Protein AF-E3KNT1-F1 (afdb_monomer)

Organism: Puccinia graminis f. sp. tritici (strain CRL 75-36-700-3 / race SCCL) (NCBI:txid418459)

Sequence (502 aa):
MYIKQIKNVHAEITGSILKETHQEENFKNRINVNTSKRAEAQKESLQEDPQTTNCFKSMIKAAEKQELDMENDFKKRIQAAFKPRGESEDEVYPTVVKPKWGNAVHDGEISGLLKESIQSVKKMAEKEKLSQSEAAESWTFQKALEILEPYLQPTNPQAHHPVPRITDEAYQSLKFLWTFHPASFLRIRASLSSRLDNKWEVQRRLVTVTTQITQKTIVENWMLIRNALLDGLQNERRTSLKFYEVRLQLAREFPNIVYYSDLFLPIFSRILEDEVANTGQTLLPFLRSWMGDHESSRRLKTPISERLYQLKIELSQDLSENLRASEIARGVDVWTVHHWIKCLGLGQPKKLDDWTDDEVLFSMEKLQKLIAGMSRNEGIPWHESASRAWLIETFGQEIYTQQLDLLCNKYKQIRARLVSHEDHRWKNNGSSVIKILDGQEEDKLKFADHGLDFKLIQAIKIIRSVNQQFRADWNSLFDSCPSKLTSNQKDFIKIWFADNFI

Mean predicted aligned error: 11.33 Å

Radius of gyration: 26.82 Å; Cα contacts (8 Å, |Δi|>4): 453; chains: 1; bounding box: 83×39×84 Å

Secondary structure (DSSP, 8-state):
-HHHHHHHHHHHHHHHHHHHTT--S---SSS-SSSTTSSSSS-SS----HHHHHHHHHHHHHHHHHHHHHHHHHHHHHHHHH-TT-S-SSEEETTEEPPPTTT-TTSHHHHHHHHHHHHHHHHHHHHHT--HHHHHHHHHHHHHHHHHHHHH-TT---TT---PPPPHHHHHHHHHHHHH-GGGGGGHHHHHHTT-S-HHHHHHHHHHHHHHHHHHHHHHHHHHHHHHHHTT--HHHHHHHHHHHHHTTTTSSSPPP--TTTT-SHHHHHHHHSB-TTSS-BHHHHHHHHHHHHHHHHHH---S-GGGTT------HHHHHHHHHHHHHH---HHHHHHHHHHHTTT-SS-GGG--HHHHHHHHHHHHHHHHHHHHHTS--GGG-HHHHHHHHHH-HHHHHHHHHHHHHHHHHHHHHH-S---GGGGSTTS-HHHHSTT-HHHHHHHHHHT--HHHHHHHHHHHHH-HHHHH-HHHHHHH-SS---HHHHHHHHHHHHHH--

Foldseek 3Di:
DVVVVLVVVLCVLVVVVVVVVVVPPDPPDDPPDPVPPVPPPPPDDDPADPLLVVLQVVVVVVVVVLLVVLLVLLVVLLCCLLVVQPDDPAALDVVQGHQDLVNVCVDPVSVVVSVVLQVQLVVQCVVVVHDSNVSLLVSLLVQLCVLCCQQLVLQDQDALFWRDQRDPVSLVSNSSSCSSPVVSSSCVLVVSVVSYVDNLSSLQSSNLVSLSSLLVSQLVSCVRVLVVLVPPDDPVLNVLVVVCCVVLVSNDRLDDADQVLVCPDVVNVVQQVDDNRPPPHGPLVVCCNNSPDLVSCLRNVDDPDPVLRPQDDDDPPVLVVVQSSSCNTRVARSSLLSLLCQLLVQVHPDHPVNDDLVSLVVSLVVLLVSQVVVCVRRVRFPLSGSSNVSSCVPRNPVSSVVSLVSSLVSNVVSVCVVPVDDPLPCLPLPHQLCVLCVVSSSVVSVCSNQVHDSSSLRSLSVSLVPDVVCVVDVVVVQVPRPDVHDPVRSVVSVVVCVVRHD

pLDDT: mean 77.12, std 18.88, range [27.48, 96.62]

Structure (mmCIF, N/CA/C/O backbone):
data_AF-E3KNT1-F1
#
_entry.id   AF-E3KNT1-F1
#
loop_
_atom_site.group_PDB
_atom_site.id
_atom_site.type_symbol
_atom_site.label_atom_id
_atom_site.label_alt_id
_atom_site.label_comp_id
_atom_site.label_asym_id
_atom_site.label_entity_id
_atom_site.label_seq_id
_atom_site.pdbx_PDB_ins_code
_atom_site.Cartn_x
_atom_site.Cartn_y
_atom_site.Cartn_z
_atom_site.occupancy
_atom_site.B_iso_or_equiv
_atom_site.auth_seq_id
_atom_site.auth_comp_id
_atom_site.auth_asym_id
_atom_site.auth_atom_id
_atom_site.pdbx_PDB_model_num
ATOM 1 N N . MET A 1 1 ? -18.968 3.143 47.357 1.00 33.78 1 MET A N 1
ATOM 2 C CA . MET A 1 1 ? -17.567 3.557 47.614 1.00 33.78 1 MET A CA 1
ATOM 3 C C . MET A 1 1 ? -16.622 3.150 46.468 1.00 33.78 1 MET A C 1
ATOM 5 O O . MET A 1 1 ? -15.992 4.034 45.905 1.00 33.78 1 MET A O 1
ATOM 9 N N . TYR A 1 2 ? -16.623 1.886 46.017 1.00 28.92 2 TYR A N 1
ATOM 10 C CA . TYR A 1 2 ? -15.800 1.379 44.892 1.00 28.92 2 TYR A CA 1
ATOM 11 C C . TYR A 1 2 ? -16.009 2.067 43.521 1.00 28.92 2 TYR A C 1
ATOM 13 O O . TYR A 1 2 ? -15.048 2.322 42.804 1.00 28.92 2 TYR A O 1
ATOM 21 N N . ILE A 1 3 ? -17.244 2.438 43.163 1.00 29.72 3 ILE A N 1
ATOM 22 C CA . ILE A 1 3 ? -17.560 3.104 41.877 1.00 29.72 3 ILE A CA 1
ATOM 23 C C . ILE A 1 3 ? -16.910 4.497 41.770 1.00 29.72 3 ILE A C 1
ATOM 25 O O . ILE A 1 3 ? -16.527 4.932 40.687 1.00 29.72 3 ILE A O 1
ATOM 29 N N . LYS A 1 4 ? -16.736 5.188 42.905 1.00 31.17 4 LYS A N 1
ATOM 30 C CA . LYS A 1 4 ? -16.143 6.532 42.961 1.00 31.17 4 LYS A CA 1
ATOM 31 C C . LYS A 1 4 ? -14.618 6.484 42.778 1.00 31.17 4 LYS A C 1
ATOM 33 O O . LYS A 1 4 ? -14.061 7.347 42.116 1.00 31.17 4 LYS A O 1
ATOM 38 N N . GLN A 1 5 ? -13.960 5.438 43.289 1.00 33.78 5 GLN A N 1
ATOM 39 C CA . GLN A 1 5 ? -12.523 5.205 43.087 1.00 33.78 5 GLN A CA 1
ATOM 40 C C . GLN A 1 5 ? -12.186 4.808 41.642 1.00 33.78 5 GLN A C 1
ATOM 42 O O . GLN A 1 5 ? -11.182 5.268 41.113 1.00 33.78 5 GLN A O 1
ATOM 47 N N . ILE A 1 6 ? -13.035 4.018 40.975 1.00 35.78 6 ILE A N 1
ATOM 48 C CA . ILE A 1 6 ? -12.819 3.608 39.574 1.00 35.78 6 ILE A CA 1
ATOM 49 C C . ILE A 1 6 ? -12.987 4.792 38.614 1.00 35.78 6 ILE A C 1
ATOM 51 O O . ILE A 1 6 ? -12.152 4.986 37.734 1.00 35.78 6 ILE A O 1
ATOM 55 N N . LYS A 1 7 ? -14.019 5.626 38.814 1.00 37.19 7 LYS A N 1
ATOM 56 C CA . LYS A 1 7 ? -14.198 6.858 38.027 1.00 37.19 7 LYS A CA 1
ATOM 57 C C . LYS A 1 7 ? -13.049 7.844 38.229 1.00 37.19 7 LYS A C 1
ATOM 59 O O . LYS A 1 7 ? -12.627 8.454 37.257 1.00 37.19 7 LYS A O 1
ATOM 64 N N . ASN A 1 8 ? -12.522 7.956 39.450 1.00 40.84 8 ASN A N 1
ATOM 65 C CA . ASN A 1 8 ? -11.387 8.832 39.729 1.00 40.84 8 ASN A CA 1
ATOM 66 C C . ASN A 1 8 ? -10.098 8.340 39.065 1.00 40.84 8 ASN A C 1
ATOM 68 O O . ASN A 1 8 ? -9.448 9.155 38.439 1.00 40.84 8 ASN A O 1
ATOM 72 N N . VAL A 1 9 ? -9.772 7.041 39.110 1.00 42.69 9 VAL A N 1
ATOM 73 C CA . VAL A 1 9 ? -8.562 6.496 38.456 1.00 42.69 9 VAL A CA 1
ATOM 74 C C . VAL A 1 9 ? -8.665 6.558 36.931 1.00 42.69 9 VAL A C 1
ATOM 76 O O . VAL A 1 9 ? -7.695 6.911 36.270 1.00 42.69 9 VAL A O 1
ATOM 79 N N . HIS A 1 10 ? -9.840 6.273 36.358 1.00 43.25 10 HIS A N 1
ATOM 80 C CA . HIS A 1 10 ? -10.060 6.459 34.922 1.00 43.25 10 HIS A CA 1
ATOM 81 C C . HIS A 1 10 ? -9.919 7.939 34.543 1.00 43.25 10 HIS A C 1
ATOM 83 O O . HIS A 1 10 ? -9.176 8.253 33.629 1.00 43.25 10 HIS A O 1
ATOM 89 N N . ALA A 1 11 ? -10.522 8.861 35.299 1.00 48.62 11 ALA A N 1
ATOM 90 C CA . ALA A 1 11 ? -10.375 10.297 35.062 1.00 48.62 11 ALA A CA 1
ATOM 91 C C . ALA A 1 11 ? -8.946 10.824 35.309 1.00 48.62 11 ALA A C 1
ATOM 93 O O . ALA A 1 11 ? -8.542 11.772 34.646 1.00 48.62 11 ALA A O 1
ATOM 94 N N . GLU A 1 12 ? -8.168 10.223 36.212 1.00 44.91 12 GLU A N 1
ATOM 95 C CA . GLU A 1 12 ? -6.759 10.566 36.460 1.00 44.91 12 GLU A CA 1
ATOM 96 C C . GLU A 1 12 ? -5.862 10.116 35.306 1.00 44.91 12 GLU A C 1
ATOM 98 O O . GLU A 1 12 ? -5.021 10.886 34.848 1.00 44.91 12 GLU A O 1
ATOM 103 N N . ILE A 1 13 ? -6.076 8.897 34.799 1.00 44.72 13 ILE A N 1
ATOM 104 C CA . ILE A 1 13 ? -5.330 8.338 33.666 1.00 44.72 13 ILE A CA 1
ATOM 105 C C . ILE A 1 13 ? -5.719 9.091 32.389 1.00 44.72 13 ILE A C 1
ATOM 107 O O . ILE A 1 13 ? -4.862 9.663 31.725 1.00 44.72 13 ILE A O 1
ATOM 111 N N . THR A 1 14 ? -7.015 9.206 32.086 1.00 42.97 14 THR A N 1
ATOM 112 C CA . THR A 1 14 ? -7.511 9.907 30.891 1.00 42.97 14 THR A CA 1
ATOM 113 C C . THR A 1 14 ? -7.256 11.420 30.957 1.00 42.97 14 THR A C 1
ATOM 115 O O . THR A 1 14 ? -6.956 12.039 29.941 1.00 42.97 14 THR A O 1
ATOM 118 N N . GLY A 1 15 ? -7.307 12.029 32.146 1.00 39.19 15 GLY A N 1
ATOM 119 C CA . GLY A 1 15 ? -7.024 13.453 32.360 1.00 39.19 15 GLY A CA 1
ATOM 120 C C . GLY A 1 15 ? -5.536 13.817 32.367 1.00 39.19 15 GLY A C 1
ATOM 121 O O . GLY A 1 15 ? -5.203 14.958 32.053 1.00 39.19 15 GLY A O 1
ATOM 122 N N . SER A 1 16 ? -4.642 12.873 32.678 1.00 38.75 16 SER A N 1
ATOM 123 C CA . SER A 1 16 ? -3.190 13.059 32.513 1.00 38.75 16 SER A CA 1
ATOM 124 C C . SER A 1 16 ? -2.773 12.875 31.049 1.00 38.75 16 SER A C 1
ATOM 126 O O . SER A 1 16 ? -2.037 13.705 30.523 1.00 38.75 16 SER A O 1
ATOM 128 N N . ILE A 1 17 ? -3.361 11.895 30.349 1.00 39.62 17 ILE A N 1
ATOM 129 C CA . ILE A 1 17 ? -3.151 11.651 28.908 1.00 39.62 17 ILE A CA 1
ATOM 130 C C . ILE A 1 17 ? -3.603 12.853 28.049 1.00 39.62 17 ILE A C 1
ATOM 132 O O . ILE A 1 17 ? -2.930 13.211 27.081 1.00 39.62 17 ILE A O 1
ATOM 136 N N . LEU A 1 18 ? -4.697 13.532 28.425 1.00 34.12 18 LEU A N 1
ATOM 137 C CA . LEU A 1 18 ? -5.178 14.759 27.762 1.00 34.12 18 LEU A CA 1
ATOM 138 C C . LEU A 1 18 ? -4.320 16.007 28.051 1.00 34.12 18 LEU A C 1
ATOM 140 O O . LEU A 1 18 ? -4.373 16.979 27.301 1.00 34.12 18 LEU A O 1
ATOM 144 N N . LYS A 1 19 ? -3.533 16.010 29.135 1.00 34.59 19 LYS A N 1
ATOM 145 C CA . LYS A 1 19 ? -2.616 17.118 29.456 1.00 34.59 19 LYS A CA 1
ATOM 146 C C . LYS A 1 19 ? -1.266 16.979 28.753 1.00 34.59 19 LYS A C 1
ATOM 148 O O . LYS A 1 19 ? -0.689 17.995 28.376 1.00 3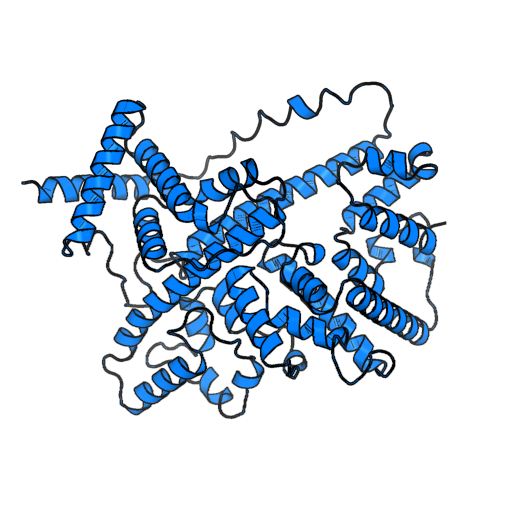4.59 19 LYS A O 1
ATOM 153 N N . GLU A 1 20 ? -0.799 15.757 28.513 1.00 39.34 20 GLU A N 1
ATOM 154 C CA . GLU A 1 20 ? 0.456 15.499 27.789 1.00 39.34 20 GLU A CA 1
ATOM 155 C C . GLU A 1 20 ? 0.301 15.602 26.261 1.00 39.34 20 GLU A C 1
ATOM 157 O O . GLU A 1 20 ? 1.247 15.989 25.577 1.00 39.34 20 GLU A O 1
ATOM 162 N N . THR A 1 21 ? -0.912 15.432 25.716 1.00 35.50 21 THR A N 1
ATOM 163 C CA . THR A 1 21 ? -1.208 15.702 24.289 1.00 35.50 21 THR A CA 1
ATOM 164 C C . THR A 1 21 ? -1.126 17.187 23.904 1.00 35.50 21 THR A C 1
ATOM 166 O O . THR A 1 21 ? -1.099 17.511 22.718 1.00 35.50 21 THR A O 1
ATOM 169 N N . HIS A 1 22 ? -1.003 18.093 24.880 1.00 30.27 22 HIS A N 1
ATOM 170 C CA . HIS A 1 22 ? -0.697 19.511 24.661 1.00 30.27 22 HIS A CA 1
ATOM 171 C C . HIS A 1 22 ? 0.771 19.885 24.946 1.00 30.27 22 HIS A C 1
ATOM 173 O O . HIS A 1 22 ? 1.110 21.067 24.900 1.00 30.27 22 HIS A O 1
ATOM 179 N N . GLN A 1 23 ? 1.656 18.912 25.205 1.00 30.41 23 GLN A N 1
ATOM 180 C CA . GLN A 1 23 ? 3.076 19.158 25.499 1.00 30.41 23 GLN A CA 1
ATOM 181 C C . GLN A 1 23 ? 4.076 18.310 24.688 1.00 30.41 23 GLN A C 1
ATOM 183 O O . GLN A 1 23 ? 5.256 18.272 25.029 1.00 30.41 23 GLN A O 1
ATOM 188 N N . GLU A 1 24 ? 3.681 17.716 23.558 1.00 34.88 24 GLU A N 1
ATOM 189 C CA . GLU A 1 24 ? 4.625 17.073 22.624 1.00 34.88 24 GLU A CA 1
ATOM 190 C C . GLU A 1 24 ? 5.086 18.006 21.485 1.00 34.88 24 GLU A C 1
ATOM 192 O O . GLU A 1 24 ? 4.974 17.710 20.300 1.00 34.88 24 GLU A O 1
ATOM 197 N N . GLU A 1 25 ? 5.712 19.123 21.854 1.00 32.66 25 GLU A N 1
ATOM 198 C CA . GLU A 1 25 ? 6.772 19.744 21.052 1.00 32.66 25 GLU A CA 1
ATOM 199 C C . GLU A 1 25 ? 8.058 19.678 21.875 1.00 32.66 25 GLU A C 1
ATOM 201 O O . GLU A 1 25 ? 8.405 20.649 22.531 1.00 32.66 25 GLU A O 1
ATOM 206 N N . ASN A 1 26 ? 8.716 18.511 21.928 1.00 30.22 26 ASN A N 1
ATOM 207 C CA . ASN A 1 26 ? 10.165 18.353 22.168 1.00 30.22 26 ASN A CA 1
ATOM 208 C C . ASN A 1 26 ? 10.546 16.873 22.374 1.00 30.22 26 ASN A C 1
ATOM 210 O O . ASN A 1 26 ? 10.997 16.466 23.438 1.00 30.22 26 ASN A O 1
ATOM 214 N N . PHE A 1 27 ? 10.444 16.058 21.322 1.00 27.48 27 PHE A N 1
ATOM 215 C CA . PHE A 1 27 ? 11.122 14.752 21.262 1.00 27.48 27 PHE A CA 1
ATOM 216 C C . PHE A 1 27 ? 11.993 14.636 20.003 1.00 27.48 27 PHE A C 1
ATOM 218 O O . PHE A 1 27 ? 11.975 13.665 19.254 1.00 27.48 27 PHE A O 1
ATOM 225 N N . LYS A 1 28 ? 12.820 15.659 19.770 1.00 30.83 28 LYS A N 1
ATOM 226 C CA . LYS A 1 28 ? 14.039 15.548 18.960 1.00 30.83 28 LYS A CA 1
ATOM 227 C C . LYS A 1 28 ? 15.206 15.526 19.928 1.00 30.83 28 LYS A C 1
ATOM 229 O O . LYS A 1 28 ? 15.642 16.594 20.322 1.00 30.83 28 LYS A O 1
ATOM 234 N N . ASN A 1 29 ? 15.631 14.341 20.367 1.00 31.02 29 ASN A N 1
ATOM 235 C CA . ASN A 1 29 ? 16.990 14.032 20.847 1.00 31.02 29 ASN A CA 1
ATOM 236 C C . ASN A 1 29 ? 16.979 12.698 21.599 1.00 31.02 29 ASN A C 1
ATOM 238 O O . ASN A 1 29 ? 17.057 12.684 22.822 1.00 31.02 29 ASN A O 1
ATOM 242 N N . ARG A 1 30 ? 16.869 11.566 20.888 1.00 29.12 30 ARG A N 1
ATOM 243 C CA . ARG A 1 30 ? 17.290 10.251 21.429 1.00 29.12 30 ARG A CA 1
ATOM 244 C C . ARG A 1 30 ? 17.455 9.121 20.404 1.00 29.12 30 ARG A C 1
ATOM 246 O O . ARG A 1 30 ? 17.562 7.965 20.789 1.00 29.12 30 ARG A O 1
ATOM 253 N N . ILE A 1 31 ? 17.585 9.443 19.115 1.00 29.19 31 ILE A N 1
ATOM 254 C CA . ILE A 1 31 ? 18.028 8.496 18.077 1.00 29.19 31 ILE A CA 1
ATOM 255 C C . ILE A 1 31 ? 19.408 8.950 17.606 1.00 29.19 31 ILE A C 1
ATOM 257 O O . ILE A 1 31 ? 19.557 9.504 16.525 1.00 29.19 31 ILE A O 1
ATOM 261 N N . ASN A 1 32 ? 20.419 8.844 18.469 1.00 32.66 32 ASN A N 1
ATOM 262 C CA . ASN A 1 32 ? 21.788 9.147 18.052 1.00 32.66 32 ASN A CA 1
ATOM 263 C C . ASN A 1 32 ? 22.825 8.463 18.947 1.00 32.66 32 ASN A C 1
ATOM 265 O O . ASN A 1 32 ? 23.619 9.131 19.595 1.00 32.66 32 ASN A O 1
ATOM 269 N N . VAL A 1 33 ? 22.786 7.128 19.046 1.00 28.75 33 VAL A N 1
ATOM 270 C CA . VAL A 1 33 ? 23.878 6.377 19.708 1.00 28.75 33 VAL A CA 1
ATOM 271 C C . VAL A 1 33 ? 24.260 5.069 18.993 1.00 28.75 33 VAL A C 1
ATOM 273 O O . VAL A 1 33 ? 25.387 4.615 19.146 1.00 28.75 33 VAL A O 1
ATOM 276 N N . ASN A 1 34 ? 23.428 4.490 18.116 1.00 28.94 34 ASN A N 1
ATOM 277 C CA . ASN A 1 34 ? 23.761 3.197 17.485 1.00 28.94 34 ASN A CA 1
ATOM 278 C C . ASN A 1 34 ? 24.313 3.261 16.051 1.00 28.94 34 ASN A C 1
ATOM 280 O O . ASN A 1 34 ? 24.719 2.235 15.511 1.00 28.94 34 ASN A O 1
ATOM 284 N N . THR A 1 35 ? 24.433 4.445 15.452 1.00 32.88 35 THR A N 1
ATOM 285 C CA . THR A 1 35 ? 25.059 4.630 14.128 1.00 32.88 35 THR A CA 1
ATOM 286 C C . THR A 1 35 ? 26.589 4.664 14.182 1.00 32.88 35 THR A C 1
ATOM 288 O O . THR A 1 35 ? 27.239 4.487 13.155 1.00 32.88 35 THR A O 1
ATOM 291 N N . SER A 1 36 ? 27.190 4.828 15.367 1.00 33.38 36 SER A N 1
ATOM 292 C CA . SER A 1 36 ? 28.645 4.997 15.484 1.00 33.38 36 SER A CA 1
ATOM 293 C C . SER A 1 36 ? 29.441 3.698 15.329 1.00 33.38 36 SER A C 1
ATOM 295 O O . SER A 1 36 ? 30.586 3.746 14.900 1.00 33.38 36 SER A O 1
ATOM 297 N N . LYS A 1 37 ? 28.862 2.528 15.636 1.00 28.98 37 LYS A N 1
ATOM 298 C CA . LYS A 1 37 ? 29.623 1.260 15.659 1.00 28.98 37 LYS A CA 1
ATOM 299 C C . LYS A 1 37 ? 29.685 0.521 14.322 1.00 28.98 37 LYS A C 1
ATOM 301 O O . LYS A 1 37 ? 30.430 -0.443 14.201 1.00 28.98 37 LYS A O 1
ATOM 306 N N . ARG A 1 38 ? 28.942 0.970 13.305 1.00 34.06 38 ARG A N 1
ATOM 307 C CA . ARG A 1 38 ? 28.990 0.384 11.951 1.00 34.06 38 ARG A CA 1
ATOM 308 C C . ARG A 1 38 ? 29.937 1.129 11.003 1.00 34.06 38 ARG A C 1
ATOM 310 O O . ARG A 1 38 ? 30.241 0.613 9.937 1.00 34.06 38 ARG A O 1
ATOM 317 N N . ALA A 1 39 ? 30.415 2.310 11.401 1.00 36.81 39 ALA A N 1
ATOM 318 C CA . ALA A 1 39 ? 31.278 3.170 10.591 1.00 36.81 39 ALA A CA 1
ATOM 319 C C . ALA A 1 39 ? 32.788 2.940 10.812 1.00 36.81 39 ALA A C 1
ATOM 321 O O . ALA A 1 39 ? 33.598 3.449 10.043 1.00 36.81 39 ALA A O 1
ATOM 322 N N . GLU A 1 40 ? 33.186 2.182 11.838 1.00 32.34 40 GLU A N 1
ATOM 323 C CA . GLU A 1 40 ? 34.602 2.054 12.227 1.00 32.34 40 GLU A CA 1
ATOM 324 C C . GLU A 1 40 ? 35.292 0.775 11.731 1.00 32.34 40 GLU A C 1
ATOM 326 O O . GLU A 1 40 ? 36.494 0.634 11.908 1.00 32.34 40 GLU A O 1
ATOM 331 N N . ALA A 1 41 ? 34.586 -0.110 11.018 1.00 35.47 41 ALA A N 1
ATOM 332 C CA . ALA A 1 41 ? 35.175 -1.320 10.427 1.00 35.47 41 ALA A CA 1
ATOM 333 C C . ALA A 1 41 ? 35.563 -1.182 8.935 1.00 35.47 41 ALA A C 1
ATOM 335 O O . ALA A 1 41 ? 35.949 -2.164 8.314 1.00 35.47 41 ALA A O 1
ATOM 336 N N . GLN A 1 42 ? 35.460 0.016 8.344 1.00 41.12 42 GLN A N 1
ATOM 337 C CA . GLN A 1 42 ? 35.805 0.279 6.931 1.00 41.12 42 GLN A CA 1
ATOM 338 C C . GLN A 1 42 ? 36.897 1.345 6.745 1.00 41.12 42 GLN A C 1
ATOM 340 O O . GLN A 1 42 ? 37.101 1.855 5.647 1.00 41.12 42 GLN A O 1
ATOM 345 N N . LYS A 1 43 ? 37.630 1.693 7.806 1.00 38.28 43 LYS A N 1
ATOM 346 C CA . LYS A 1 43 ? 38.811 2.557 7.700 1.00 38.28 43 LYS A CA 1
ATOM 347 C C . LYS A 1 43 ? 40.074 1.714 7.606 1.00 38.28 43 LYS A C 1
ATOM 349 O O . LYS A 1 43 ? 40.858 1.700 8.541 1.00 38.28 43 LYS A O 1
ATOM 354 N N . GLU A 1 44 ? 40.294 1.068 6.469 1.00 33.91 44 GLU A N 1
ATOM 355 C CA . GLU A 1 44 ? 41.650 0.690 6.071 1.00 33.91 44 GLU A CA 1
ATOM 356 C C . GLU A 1 44 ? 41.787 0.729 4.538 1.00 33.91 44 GLU A C 1
ATOM 358 O O . GLU A 1 44 ? 41.164 -0.027 3.803 1.00 33.91 44 GLU A O 1
ATOM 363 N N . SER A 1 45 ? 42.565 1.728 4.102 1.00 40.91 45 SER A N 1
ATOM 364 C CA . SER A 1 45 ? 43.090 2.033 2.763 1.00 40.91 45 SER A CA 1
ATOM 365 C C . SER A 1 45 ? 42.133 2.040 1.560 1.00 40.91 45 SER A C 1
ATOM 367 O O . SER A 1 45 ? 41.980 1.040 0.873 1.00 40.91 45 SER A O 1
ATOM 369 N N . LEU A 1 46 ? 41.638 3.232 1.218 1.00 42.81 46 LEU A N 1
ATOM 370 C CA . LEU A 1 46 ? 41.547 3.786 -0.143 1.00 42.81 46 LEU A CA 1
ATOM 371 C C . LEU A 1 46 ? 41.245 5.283 0.031 1.00 42.81 46 LEU A C 1
ATOM 373 O O . LEU A 1 46 ? 40.325 5.645 0.762 1.00 42.81 46 LEU A O 1
ATOM 377 N N . GLN A 1 47 ? 42.035 6.176 -0.573 1.00 46.38 47 GLN A N 1
ATOM 378 C CA . GLN A 1 47 ? 41.629 7.580 -0.704 1.00 46.38 47 GLN A CA 1
ATOM 379 C C . GLN A 1 47 ? 40.437 7.610 -1.667 1.00 46.38 47 GLN A C 1
ATOM 381 O O . GLN A 1 47 ? 40.608 7.744 -2.875 1.00 46.38 47 GLN A O 1
ATOM 386 N N . GLU A 1 48 ? 39.232 7.388 -1.146 1.00 59.84 48 GLU A N 1
ATOM 387 C CA . GLU A 1 48 ? 38.016 7.502 -1.939 1.00 59.84 48 GLU A CA 1
ATOM 388 C C . GLU A 1 48 ? 37.840 8.951 -2.390 1.00 59.84 48 GLU A C 1
ATOM 390 O O . GLU A 1 48 ? 37.932 9.892 -1.597 1.00 59.84 48 GLU A O 1
ATOM 395 N N . ASP A 1 49 ? 37.582 9.125 -3.685 1.00 77.50 49 ASP A N 1
ATOM 396 C CA . ASP A 1 49 ? 37.270 10.424 -4.264 1.00 77.50 49 ASP A CA 1
ATOM 397 C C . ASP A 1 49 ? 36.113 11.102 -3.484 1.00 77.50 49 ASP A C 1
ATOM 399 O O . ASP A 1 49 ? 35.084 10.460 -3.229 1.00 77.50 49 ASP A O 1
ATOM 403 N N . PRO A 1 50 ? 36.222 12.397 -3.118 1.00 84.69 50 PRO A N 1
ATOM 404 C CA . PRO A 1 50 ? 35.200 13.091 -2.336 1.00 84.69 50 PRO A CA 1
ATOM 405 C C . PRO A 1 50 ? 33.794 13.037 -2.949 1.00 84.69 50 PRO A C 1
ATOM 407 O O . PRO A 1 50 ? 32.802 13.030 -2.213 1.00 84.69 50 PRO A O 1
ATOM 410 N N . GLN A 1 51 ? 33.671 12.982 -4.282 1.00 84.81 51 GLN A N 1
ATOM 411 C CA . GLN A 1 51 ? 32.376 12.841 -4.950 1.00 84.81 51 GLN A CA 1
ATOM 412 C C . GLN A 1 51 ? 31.795 11.437 -4.771 1.00 84.81 51 GLN A C 1
ATOM 414 O O . GLN A 1 51 ? 30.583 11.313 -4.584 1.00 84.81 51 GLN A O 1
ATOM 419 N N . THR A 1 52 ? 32.634 10.399 -4.750 1.00 85.12 52 THR A N 1
ATOM 420 C CA . THR A 1 52 ? 32.213 9.021 -4.437 1.00 85.12 52 THR A CA 1
ATOM 421 C C . THR A 1 52 ? 31.652 8.939 -3.022 1.00 85.12 52 THR A C 1
ATOM 423 O O . THR A 1 52 ? 30.505 8.523 -2.829 1.00 85.12 52 THR A O 1
ATOM 426 N N . THR A 1 53 ? 32.393 9.458 -2.039 1.00 86.19 53 THR A N 1
ATOM 427 C CA . THR A 1 53 ? 31.927 9.530 -0.647 1.00 86.19 53 THR A CA 1
ATOM 428 C C . THR A 1 53 ? 30.612 10.308 -0.526 1.00 86.19 53 THR A C 1
ATOM 430 O O . THR A 1 53 ? 29.699 9.897 0.196 1.00 86.19 53 THR A O 1
ATOM 433 N N . ASN A 1 54 ? 30.477 11.433 -1.234 1.00 89.19 54 ASN A N 1
ATOM 434 C CA . ASN A 1 54 ? 29.254 12.238 -1.218 1.00 89.19 54 ASN A CA 1
ATOM 435 C C . ASN A 1 54 ? 28.057 11.501 -1.832 1.00 89.19 54 ASN A C 1
ATOM 437 O O . ASN A 1 54 ? 26.952 11.579 -1.288 1.00 89.19 54 ASN A O 1
ATOM 441 N N . CYS A 1 55 ? 28.267 10.754 -2.919 1.00 88.88 55 CYS A N 1
ATOM 442 C CA . CYS A 1 55 ? 27.238 9.919 -3.534 1.00 88.88 55 CYS A CA 1
ATOM 443 C C . CYS A 1 55 ? 26.745 8.839 -2.563 1.00 88.88 55 CYS A C 1
ATOM 445 O O . CYS A 1 55 ? 25.539 8.725 -2.338 1.00 88.88 55 CYS A O 1
ATOM 447 N N . PHE A 1 56 ? 27.657 8.112 -1.913 1.00 89.56 56 PHE A N 1
ATOM 448 C CA . PHE A 1 56 ? 27.300 7.106 -0.909 1.00 89.56 56 PHE A CA 1
ATOM 449 C C . PHE A 1 56 ? 26.552 7.707 0.286 1.00 89.56 56 PHE A C 1
ATOM 451 O O . PHE A 1 56 ? 25.496 7.200 0.669 1.00 89.56 56 PHE A O 1
ATOM 458 N N . LYS A 1 57 ? 27.008 8.849 0.818 1.00 89.00 57 LYS A N 1
ATOM 459 C CA . LYS A 1 57 ? 26.281 9.581 1.872 1.00 89.00 57 LYS A CA 1
ATOM 460 C C . LYS A 1 57 ? 24.876 9.992 1.431 1.00 89.00 57 LYS A C 1
ATOM 462 O O . LYS A 1 57 ? 23.946 9.949 2.234 1.00 89.00 57 LYS A O 1
ATOM 467 N N . SER A 1 58 ? 24.702 10.399 0.173 1.00 88.50 58 SER A N 1
ATOM 468 C CA . SER A 1 58 ? 23.389 10.765 -0.363 1.00 88.50 58 SER A CA 1
ATOM 469 C C . SER A 1 58 ? 22.444 9.563 -0.449 1.00 88.50 58 SER A C 1
ATOM 471 O O . SER A 1 58 ? 21.274 9.713 -0.095 1.00 88.50 58 SER A O 1
ATOM 473 N N . MET A 1 59 ? 22.939 8.385 -0.847 1.00 87.88 59 MET A N 1
ATOM 474 C CA . MET A 1 59 ? 22.153 7.143 -0.859 1.00 87.88 59 MET A CA 1
ATOM 475 C C . MET A 1 59 ? 21.691 6.748 0.548 1.00 87.88 59 MET A C 1
ATOM 477 O O . MET A 1 59 ? 20.516 6.449 0.744 1.00 87.88 59 MET A O 1
ATOM 481 N N . ILE A 1 60 ? 22.589 6.811 1.538 1.00 88.19 60 ILE A N 1
ATOM 482 C CA . ILE A 1 60 ? 22.264 6.497 2.940 1.00 88.19 60 ILE A CA 1
ATOM 483 C C . ILE A 1 60 ? 21.160 7.430 3.454 1.00 88.19 60 ILE A C 1
ATOM 485 O O . ILE A 1 60 ? 20.140 6.957 3.950 1.00 88.19 60 ILE A O 1
ATOM 489 N N . LYS A 1 61 ? 21.295 8.745 3.232 1.00 89.12 61 LYS A N 1
ATOM 490 C CA . LYS A 1 61 ? 20.264 9.728 3.613 1.00 89.12 61 LYS A CA 1
ATOM 491 C C . LYS A 1 61 ? 18.912 9.471 2.943 1.00 89.12 61 LYS A C 1
ATOM 493 O O . LYS A 1 61 ? 17.870 9.719 3.544 1.00 89.12 61 LYS A O 1
ATOM 498 N N . ALA A 1 62 ? 18.907 9.011 1.691 1.00 86.25 62 ALA A N 1
ATOM 499 C CA . ALA A 1 62 ? 17.669 8.666 0.994 1.00 86.25 62 ALA A CA 1
ATOM 500 C C . ALA A 1 62 ? 16.984 7.444 1.630 1.00 86.25 62 ALA A C 1
ATOM 502 O O . ALA A 1 62 ? 15.768 7.465 1.820 1.00 86.25 62 ALA A O 1
ATOM 503 N N . ALA A 1 63 ? 17.758 6.425 2.016 1.00 85.69 63 ALA A N 1
ATOM 504 C CA . ALA A 1 63 ? 17.247 5.254 2.723 1.00 85.69 63 ALA A CA 1
ATOM 505 C C . ALA A 1 63 ? 16.697 5.608 4.118 1.00 85.69 63 ALA A C 1
ATOM 507 O O . ALA A 1 63 ? 15.613 5.154 4.474 1.00 85.69 63 ALA A O 1
ATOM 508 N N . GLU A 1 64 ? 17.393 6.465 4.873 1.00 89.50 64 GLU A N 1
ATOM 509 C CA . GLU A 1 64 ? 16.933 6.968 6.178 1.00 89.50 64 GLU A CA 1
ATOM 510 C C . GLU A 1 64 ? 15.626 7.760 6.058 1.00 89.50 64 GLU A C 1
ATOM 512 O O . GLU A 1 64 ? 14.696 7.556 6.839 1.00 89.50 64 GLU A O 1
ATOM 517 N N . LYS A 1 65 ? 15.519 8.633 5.048 1.00 89.94 65 LYS A N 1
ATOM 518 C CA . LYS A 1 65 ? 14.281 9.373 4.778 1.00 89.94 65 LYS A CA 1
ATOM 519 C C . LYS A 1 65 ? 13.112 8.426 4.494 1.00 89.94 65 LYS A C 1
ATOM 521 O O . LYS A 1 65 ? 12.020 8.645 5.001 1.00 89.94 65 LYS A O 1
ATOM 526 N N . GLN A 1 66 ? 13.342 7.378 3.710 1.00 87.31 66 GLN A N 1
ATOM 527 C CA . GLN A 1 66 ? 12.310 6.400 3.375 1.00 87.31 66 GLN A CA 1
ATOM 528 C C . GLN A 1 66 ? 11.808 5.628 4.605 1.00 87.31 66 GLN A C 1
ATOM 530 O O . GLN A 1 66 ? 10.611 5.371 4.707 1.00 87.31 66 GLN A O 1
ATOM 535 N N . GLU A 1 67 ? 12.688 5.292 5.553 1.00 88.88 67 GLU A N 1
ATOM 536 C CA . GLU A 1 67 ? 12.272 4.713 6.841 1.00 88.88 67 GLU A CA 1
ATOM 537 C C . GLU A 1 67 ? 11.395 5.664 7.650 1.00 88.88 67 GLU A C 1
ATOM 539 O O . GLU A 1 67 ? 10.347 5.257 8.157 1.00 88.88 67 GLU A O 1
ATOM 544 N N . LEU A 1 68 ? 11.781 6.939 7.714 1.00 90.56 68 LEU A N 1
ATOM 545 C CA . LEU A 1 68 ? 11.000 7.962 8.402 1.00 90.56 68 LEU A CA 1
ATOM 546 C C . LEU A 1 68 ? 9.625 8.171 7.748 1.00 90.56 68 LEU A C 1
ATOM 548 O O . LEU A 1 68 ? 8.620 8.313 8.446 1.00 90.56 68 LEU A O 1
ATOM 552 N N . ASP A 1 69 ? 9.563 8.168 6.416 1.00 90.06 69 ASP A N 1
ATOM 553 C CA . ASP A 1 69 ? 8.312 8.296 5.667 1.00 90.06 69 ASP A CA 1
ATOM 554 C C . ASP A 1 69 ? 7.369 7.110 5.962 1.00 90.06 69 ASP A C 1
ATOM 556 O O . ASP A 1 69 ? 6.184 7.331 6.224 1.00 90.06 69 ASP A O 1
ATOM 560 N N . MET A 1 70 ? 7.886 5.874 6.028 1.00 90.94 70 MET A N 1
ATOM 561 C CA . MET A 1 70 ? 7.098 4.694 6.425 1.00 90.94 70 MET A CA 1
ATOM 562 C C . MET A 1 70 ? 6.646 4.737 7.893 1.00 90.94 70 MET A C 1
ATOM 564 O O . MET A 1 70 ? 5.543 4.298 8.217 1.00 90.94 70 MET A O 1
ATOM 568 N N . GLU A 1 71 ? 7.466 5.269 8.803 1.00 91.62 71 GLU A N 1
ATOM 569 C CA . GLU A 1 71 ? 7.068 5.456 10.203 1.00 91.62 71 GLU A CA 1
ATOM 570 C C . GLU A 1 71 ? 5.918 6.464 10.333 1.00 91.62 71 GLU A C 1
ATOM 572 O O . GLU A 1 71 ? 4.941 6.217 11.045 1.00 91.62 71 GLU A O 1
ATOM 577 N N . ASN A 1 72 ? 6.004 7.583 9.613 1.00 91.12 72 ASN A N 1
ATOM 578 C CA . ASN A 1 72 ? 4.959 8.602 9.591 1.00 91.12 72 ASN A CA 1
ATOM 579 C C . ASN A 1 72 ? 3.665 8.092 8.947 1.00 91.12 72 ASN A C 1
ATOM 581 O O . ASN A 1 72 ? 2.578 8.416 9.426 1.00 91.12 72 ASN A O 1
ATOM 585 N N . ASP A 1 73 ? 3.767 7.291 7.886 1.00 90.06 73 ASP A N 1
ATOM 586 C CA . ASP A 1 73 ? 2.615 6.620 7.280 1.00 90.06 73 ASP A CA 1
ATOM 587 C C . ASP A 1 73 ? 1.940 5.663 8.275 1.00 90.06 73 ASP A C 1
ATOM 589 O O . ASP A 1 73 ? 0.731 5.755 8.489 1.00 90.06 73 ASP A O 1
ATOM 593 N N . PHE A 1 74 ? 2.712 4.826 8.980 1.00 92.06 74 PHE A N 1
ATOM 594 C CA . PHE A 1 74 ? 2.164 3.941 10.010 1.00 92.06 74 PHE A CA 1
ATOM 595 C C . PHE A 1 74 ? 1.421 4.712 11.110 1.00 92.06 74 PHE A C 1
ATOM 597 O O . PHE A 1 74 ? 0.295 4.341 11.448 1.00 92.06 74 PHE A O 1
ATOM 604 N N . LYS A 1 75 ? 2.001 5.809 11.624 1.00 91.69 75 LYS A N 1
ATOM 605 C CA . LYS A 1 75 ? 1.363 6.684 12.630 1.00 91.69 75 LYS A CA 1
ATOM 606 C C . LYS A 1 75 ? -0.003 7.186 12.157 1.00 91.69 75 LYS A C 1
ATOM 608 O O . LYS A 1 75 ? -0.991 7.064 12.879 1.00 91.69 75 LYS A O 1
ATOM 613 N N . LYS A 1 76 ? -0.077 7.694 10.923 1.00 88.94 76 LYS A N 1
ATOM 614 C CA . LYS A 1 76 ? -1.332 8.178 10.326 1.00 88.94 76 LYS A CA 1
ATOM 615 C C . LYS A 1 76 ? -2.353 7.054 10.165 1.00 88.94 76 LYS A C 1
ATOM 617 O O . LYS A 1 76 ? -3.517 7.227 10.520 1.00 88.94 76 LYS A O 1
ATOM 622 N N . ARG A 1 77 ? -1.922 5.892 9.670 1.00 89.69 77 ARG A N 1
ATOM 623 C CA . ARG A 1 77 ? -2.798 4.741 9.414 1.00 89.69 77 ARG A CA 1
ATOM 624 C C . ARG A 1 77 ? -3.382 4.150 10.680 1.00 89.69 77 ARG A C 1
ATOM 626 O O . ARG A 1 77 ? -4.582 3.905 10.716 1.00 89.69 77 ARG A O 1
ATOM 633 N N . ILE A 1 78 ? -2.570 3.930 11.713 1.00 92.31 78 ILE A N 1
ATOM 634 C CA . ILE A 1 78 ? -3.070 3.344 12.960 1.00 92.31 78 ILE A CA 1
ATOM 635 C C . ILE A 1 78 ? -4.051 4.290 13.659 1.00 92.31 78 ILE A C 1
ATOM 637 O O . ILE A 1 78 ? -5.084 3.843 14.150 1.00 92.31 78 ILE A O 1
ATOM 641 N N . GLN A 1 79 ? -3.797 5.601 13.607 1.00 89.56 79 GLN A N 1
ATOM 642 C CA . GLN A 1 79 ? -4.740 6.602 14.097 1.00 89.56 79 GLN A CA 1
ATOM 643 C C . GLN A 1 79 ? -6.048 6.577 13.298 1.00 89.56 79 GLN A C 1
ATOM 645 O O . GLN A 1 79 ? -7.120 6.458 13.890 1.00 89.56 79 GLN A O 1
ATOM 650 N N . ALA A 1 80 ? -5.972 6.618 11.965 1.00 85.56 80 ALA A N 1
ATOM 651 C CA . ALA A 1 80 ? -7.144 6.561 11.093 1.00 85.56 80 ALA A CA 1
ATOM 652 C C . ALA A 1 80 ? -7.922 5.238 11.224 1.00 85.56 80 ALA A C 1
ATOM 654 O O . ALA A 1 80 ? -9.135 5.219 11.033 1.00 85.56 80 ALA A O 1
ATOM 655 N N . ALA A 1 81 ? -7.258 4.136 11.586 1.00 90.62 81 ALA A N 1
ATOM 656 C CA . ALA A 1 81 ? -7.894 2.833 11.756 1.00 90.62 81 ALA A CA 1
ATOM 657 C C . ALA A 1 81 ? -8.888 2.788 12.920 1.00 90.62 81 ALA A C 1
ATOM 659 O O . ALA A 1 81 ? -9.917 2.119 12.815 1.00 90.62 81 ALA A O 1
ATOM 660 N N . PHE A 1 82 ? -8.624 3.527 13.998 1.00 87.25 82 PHE A N 1
ATOM 661 C CA . PHE A 1 82 ? -9.534 3.633 15.143 1.00 87.25 82 PHE A CA 1
ATOM 662 C C . PHE A 1 82 ? -10.343 4.936 15.158 1.00 87.25 82 PHE A C 1
ATOM 664 O O . PHE A 1 82 ? -11.436 4.961 15.724 1.00 87.25 82 PHE A O 1
ATOM 671 N N . LYS A 1 83 ? -9.836 6.005 14.528 1.00 82.25 83 LYS A N 1
ATOM 672 C CA . LYS A 1 83 ? -10.461 7.336 14.448 1.00 82.25 83 LYS A CA 1
ATOM 673 C C . LYS A 1 83 ? -10.461 7.871 12.996 1.00 82.25 83 LYS A C 1
ATOM 675 O O . LYS A 1 83 ? -9.707 8.795 12.695 1.00 82.25 83 LYS A O 1
ATOM 680 N N . PRO A 1 84 ? -11.316 7.354 12.089 1.00 71.62 84 PRO A N 1
ATOM 681 C CA . PRO A 1 84 ? -11.289 7.718 10.662 1.00 71.62 84 PRO A CA 1
ATOM 682 C C . PRO A 1 84 ? -11.539 9.205 10.350 1.00 71.62 84 PRO A C 1
ATOM 684 O O . PRO A 1 84 ? -11.096 9.686 9.312 1.00 71.62 84 PRO A O 1
ATOM 687 N N . ARG A 1 85 ? -12.233 9.936 11.240 1.00 70.00 85 ARG A N 1
ATOM 688 C CA . ARG A 1 85 ? -12.609 11.355 11.069 1.00 70.00 85 ARG A CA 1
ATOM 689 C C . ARG A 1 85 ? -11.633 12.356 11.716 1.00 70.00 85 ARG A C 1
ATOM 691 O O . ARG A 1 85 ? -11.755 13.553 11.496 1.00 70.00 85 ARG A O 1
ATOM 698 N N . GLY A 1 86 ? -10.665 11.887 12.508 1.00 61.56 86 GLY A N 1
ATOM 699 C CA . GLY A 1 86 ? -9.561 12.695 13.052 1.00 61.56 86 GLY A CA 1
ATOM 700 C C . GLY A 1 86 ? -9.882 13.679 14.194 1.00 61.56 86 GLY A C 1
ATOM 701 O O . GLY A 1 86 ? -9.143 13.687 15.174 1.00 61.56 86 GLY A O 1
ATOM 702 N N . GLU A 1 87 ? -10.940 14.493 14.095 1.00 56.91 87 GLU A N 1
ATOM 703 C CA . GLU A 1 87 ? -11.063 15.742 14.884 1.00 56.91 87 GLU A CA 1
ATOM 704 C C . GLU A 1 87 ? -11.914 15.661 16.166 1.00 56.91 87 GLU A C 1
ATOM 706 O O . GLU A 1 87 ? -11.705 16.447 17.086 1.00 56.91 87 GLU A O 1
ATOM 711 N N . SER A 1 88 ? -12.840 14.703 16.274 1.00 57.81 88 SER A N 1
ATOM 712 C CA . SER A 1 88 ? -13.634 14.476 17.491 1.00 57.81 88 SER A CA 1
ATOM 713 C C . SER A 1 88 ? -13.367 13.079 18.034 1.00 57.81 88 SER A C 1
ATOM 715 O O . SER A 1 88 ? -13.422 12.102 17.286 1.00 57.81 88 SER A O 1
ATOM 717 N N . GLU A 1 89 ? -13.054 12.972 19.330 1.00 58.38 89 GLU A N 1
ATOM 718 C CA . GLU A 1 89 ? -12.711 11.685 19.950 1.00 58.38 89 GLU A CA 1
ATOM 719 C C . GLU A 1 89 ? -13.858 10.673 19.900 1.00 58.38 89 GLU A C 1
ATOM 721 O O . GLU A 1 89 ? -13.598 9.471 19.829 1.00 58.38 89 GLU A O 1
ATOM 726 N N . ASP A 1 90 ? -15.099 11.165 19.893 1.00 66.19 90 ASP A N 1
ATOM 727 C CA . ASP A 1 90 ? -16.295 10.344 20.069 1.00 66.19 90 ASP A CA 1
ATOM 728 C C . ASP A 1 90 ? -17.334 10.533 18.963 1.00 66.19 90 ASP A C 1
ATOM 730 O O . ASP A 1 90 ? -18.189 9.671 18.773 1.00 66.19 90 ASP A O 1
ATOM 734 N N . GLU A 1 91 ? -17.297 11.643 18.224 1.00 73.06 91 GLU A N 1
ATOM 735 C CA . GLU A 1 91 ? -18.273 11.906 17.169 1.00 73.06 91 GLU A CA 1
ATOM 736 C C . GLU A 1 91 ? -17.860 11.219 15.857 1.00 73.06 91 GLU A C 1
ATOM 738 O O . GLU A 1 91 ? -16.975 11.677 15.130 1.00 73.06 91 GLU A O 1
ATOM 743 N N . VAL A 1 92 ? -18.537 10.118 15.524 1.00 74.06 92 VAL A N 1
ATOM 744 C CA . VAL A 1 92 ? -18.262 9.334 14.306 1.00 74.06 92 VAL A CA 1
ATOM 745 C C . VAL A 1 92 ? -18.885 9.948 13.050 1.00 74.06 92 VAL A C 1
ATOM 747 O O . VAL A 1 92 ? -18.441 9.661 11.941 1.00 74.06 92 VAL A O 1
ATOM 750 N N . TYR A 1 93 ? -19.880 10.818 13.223 1.00 72.94 93 TYR A N 1
ATOM 751 C CA . TYR A 1 93 ? -20.552 11.619 12.193 1.00 72.94 93 TYR A CA 1
ATOM 752 C C . TYR A 1 93 ? -21.305 12.768 12.887 1.00 72.94 93 TYR A C 1
ATOM 754 O O . TYR A 1 93 ? -21.655 12.558 14.046 1.00 72.94 93 TYR A O 1
ATOM 762 N N . PRO A 1 94 ? -21.564 13.947 12.274 1.00 72.75 94 PRO A N 1
ATOM 763 C CA . PRO A 1 94 ? -22.256 15.049 12.946 1.00 72.75 94 PRO A CA 1
ATOM 764 C C . PRO A 1 94 ? -23.455 14.583 13.776 1.00 72.75 94 PRO A C 1
ATOM 766 O O . PRO A 1 94 ? -24.349 13.923 13.250 1.00 72.75 94 PRO A O 1
ATOM 769 N N . THR A 1 95 ? -23.456 14.906 15.070 1.00 71.06 95 THR A N 1
ATOM 770 C CA . THR A 1 95 ? -24.452 14.520 16.094 1.00 71.06 95 THR A CA 1
ATOM 771 C C . THR A 1 95 ? -24.517 13.030 16.474 1.00 71.06 95 THR A C 1
ATOM 773 O O . THR A 1 95 ? -25.248 12.661 17.391 1.00 71.06 95 THR A O 1
ATOM 776 N N . VAL A 1 96 ? -23.712 12.168 15.848 1.00 76.31 96 VAL A N 1
ATOM 777 C CA . VAL A 1 96 ? -23.611 10.730 16.137 1.00 76.31 96 VAL A CA 1
ATOM 778 C C . VAL A 1 96 ? -22.375 10.464 16.986 1.00 76.31 96 VAL A C 1
ATOM 780 O O . VAL A 1 96 ? -21.246 10.425 16.493 1.00 76.31 96 VAL A O 1
ATOM 783 N N . VAL A 1 97 ? -22.597 10.246 18.279 1.00 74.69 97 VAL A N 1
ATOM 784 C CA . VAL A 1 97 ? -21.535 9.990 19.256 1.00 74.69 97 VAL A CA 1
ATOM 785 C C . VAL A 1 97 ? -21.441 8.495 19.544 1.00 74.69 97 VAL A C 1
ATOM 787 O O . VAL A 1 97 ? -22.418 7.860 19.944 1.00 74.69 97 VAL A O 1
ATOM 790 N N . LYS A 1 98 ? -20.251 7.922 19.363 1.00 72.44 98 LYS A N 1
ATOM 791 C CA . LYS A 1 98 ? -19.945 6.550 19.759 1.00 72.44 98 LYS A CA 1
ATOM 792 C C . LYS A 1 98 ? -19.850 6.487 21.285 1.00 72.44 98 LYS A C 1
ATOM 794 O O . LYS A 1 98 ? -19.159 7.312 21.886 1.00 72.44 98 LYS A O 1
ATOM 799 N N . PRO A 1 99 ? -20.520 5.534 21.951 1.00 61.59 99 PRO A N 1
ATOM 800 C CA . PRO A 1 99 ? -20.401 5.408 23.395 1.00 61.59 99 PRO A CA 1
ATOM 801 C C . PRO A 1 99 ? -18.941 5.119 23.772 1.00 61.59 99 PRO A C 1
ATOM 803 O O . PRO A 1 99 ? -18.346 4.155 23.289 1.00 61.59 99 PRO A O 1
ATOM 806 N N . LYS A 1 100 ? -18.359 5.949 24.651 1.00 59.38 100 LYS A N 1
ATOM 807 C CA . LYS A 1 100 ? -17.046 5.667 25.253 1.00 59.38 100 LYS A CA 1
ATOM 808 C C . LYS A 1 100 ? -17.092 4.303 25.931 1.00 59.38 100 LYS A C 1
ATOM 810 O O . LYS A 1 100 ? -18.068 4.001 26.614 1.00 59.38 100 LYS A O 1
ATOM 815 N N . TRP A 1 101 ? -16.014 3.525 25.872 1.00 56.03 101 TRP A N 1
ATOM 816 C CA . TRP A 1 101 ? -15.908 2.293 26.669 1.00 56.03 101 TRP A CA 1
ATOM 817 C C . TRP A 1 101 ? -16.059 2.561 28.174 1.00 56.03 101 TRP A C 1
ATOM 819 O O . TRP A 1 101 ? -16.665 1.766 28.884 1.00 56.03 101 TRP A O 1
ATOM 829 N N . GLY A 1 102 ? -15.627 3.740 28.644 1.00 44.56 102 GLY A N 1
ATOM 830 C CA . GLY A 1 102 ? -15.890 4.234 30.003 1.00 44.56 102 GLY A CA 1
ATOM 831 C C . GLY A 1 102 ? -17.367 4.552 30.308 1.00 44.56 102 GLY A C 1
ATOM 832 O O . GLY A 1 102 ? -17.756 4.594 31.473 1.00 44.56 102 GLY A O 1
ATOM 833 N N . ASN A 1 103 ? -18.207 4.718 29.282 1.00 41.84 103 ASN A N 1
ATOM 834 C CA . ASN A 1 103 ? -19.664 4.861 29.388 1.00 41.84 103 ASN A CA 1
ATOM 835 C C . ASN A 1 103 ? -20.399 3.525 29.141 1.00 41.84 103 ASN A C 1
ATOM 837 O O . ASN A 1 103 ? -21.522 3.359 29.607 1.00 41.84 103 ASN A O 1
ATOM 841 N N . ALA A 1 104 ? -19.751 2.548 28.492 1.00 44.47 104 ALA A N 1
ATOM 842 C CA . ALA A 1 104 ? -20.203 1.157 28.357 1.00 44.47 104 ALA A CA 1
ATOM 843 C C . ALA A 1 104 ? -19.937 0.300 29.616 1.00 44.47 104 ALA A C 1
ATOM 845 O O . ALA A 1 104 ? -20.154 -0.906 29.616 1.00 44.47 104 ALA A O 1
ATOM 846 N N . VAL A 1 105 ? -19.521 0.922 30.728 1.00 42.03 105 VAL A N 1
ATOM 847 C CA . VAL A 1 105 ? -19.249 0.292 32.042 1.00 42.03 105 VAL A CA 1
ATOM 848 C C . VAL A 1 105 ? -20.485 -0.392 32.657 1.00 42.03 105 VAL A C 1
ATOM 850 O O . VAL A 1 105 ? -20.382 -1.060 33.686 1.00 42.03 105 VAL A O 1
ATOM 853 N N . HIS A 1 106 ? -21.652 -0.241 32.033 1.00 42.44 106 HIS A N 1
ATOM 854 C CA . HIS A 1 106 ? -22.871 -0.955 32.392 1.00 42.44 106 HIS A CA 1
ATOM 855 C C . HIS A 1 106 ? -22.915 -2.399 31.870 1.00 42.44 106 HIS A C 1
ATOM 857 O O . HIS A 1 106 ? -23.749 -3.160 32.355 1.00 42.44 106 HIS A O 1
ATOM 863 N N . ASP A 1 107 ? -22.006 -2.791 30.970 1.00 51.00 107 ASP A N 1
ATOM 864 C CA . ASP A 1 107 ? -21.844 -4.181 30.546 1.00 51.00 107 ASP A CA 1
ATOM 865 C C . ASP A 1 107 ? -20.835 -4.910 31.450 1.00 51.00 107 ASP A C 1
ATOM 867 O O . ASP A 1 107 ? -19.705 -4.451 31.665 1.00 51.00 107 ASP A O 1
ATOM 871 N N . GLY A 1 108 ? -21.256 -6.034 32.035 1.00 54.72 108 GLY A N 1
ATOM 872 C CA . GLY A 1 108 ? -20.518 -6.724 33.102 1.00 54.72 108 GLY A CA 1
ATOM 873 C C . GLY A 1 108 ? -19.106 -7.163 32.699 1.00 54.72 108 GLY A C 1
ATOM 874 O O . GLY A 1 108 ? -18.178 -7.064 33.505 1.00 54.72 108 GLY A O 1
ATOM 875 N N . GLU A 1 109 ? -18.927 -7.572 31.443 1.00 57.66 109 GLU A N 1
ATOM 876 C CA . GLU A 1 109 ? -17.652 -8.056 30.899 1.00 57.66 109 GLU A CA 1
ATOM 877 C C . GLU A 1 109 ? -16.613 -6.931 30.750 1.00 57.66 109 GLU A C 1
ATOM 879 O O . GLU A 1 109 ? -15.464 -7.074 31.171 1.00 57.66 109 GLU A O 1
ATOM 884 N N . ILE A 1 110 ? -17.028 -5.762 30.252 1.00 56.16 110 ILE A N 1
ATOM 885 C CA . ILE A 1 110 ? -16.151 -4.595 30.044 1.00 56.16 110 ILE A CA 1
ATOM 886 C C . ILE A 1 110 ? -15.678 -4.029 31.390 1.00 56.16 110 ILE A C 1
ATOM 888 O O . ILE A 1 110 ? -14.516 -3.644 31.550 1.00 56.16 110 ILE A O 1
ATOM 892 N N . SER A 1 111 ? -16.561 -4.016 32.395 1.00 62.34 111 SER A N 1
ATOM 893 C CA . SER A 1 111 ? -16.215 -3.606 33.762 1.00 62.34 111 SER A CA 1
ATOM 894 C C . SER A 1 111 ? -15.172 -4.531 34.405 1.00 62.34 111 SER A C 1
ATOM 896 O O . SER A 1 111 ? -14.317 -4.064 35.165 1.00 62.34 111 SER A O 1
ATOM 898 N N . GLY A 1 112 ? -15.231 -5.833 34.104 1.00 66.75 112 GLY A N 1
ATOM 899 C CA . GLY A 1 112 ? -14.249 -6.829 34.538 1.00 66.75 112 GLY A CA 1
ATOM 900 C C . GLY A 1 112 ? -12.874 -6.579 33.921 1.00 66.75 112 GLY A C 1
ATOM 901 O O . GLY A 1 112 ? -11.910 -6.342 34.652 1.00 66.75 112 GLY A O 1
ATOM 902 N N . LEU A 1 113 ? -12.814 -6.508 32.588 1.00 67.62 113 LEU A N 1
ATOM 903 C CA . LEU A 1 113 ? -11.577 -6.270 31.833 1.00 67.62 113 LEU A CA 1
ATOM 904 C C . LEU A 1 113 ? -10.874 -4.972 32.247 1.00 67.62 113 LEU A C 1
ATOM 906 O O . LEU A 1 113 ? -9.654 -4.948 32.432 1.00 67.62 113 LEU A O 1
ATOM 910 N N . LEU A 1 114 ? -11.629 -3.890 32.459 1.00 71.19 114 LEU A N 1
ATOM 911 C CA . LEU A 1 114 ? -11.064 -2.617 32.908 1.00 71.19 114 LEU A CA 1
ATOM 912 C C . LEU A 1 114 ? -10.428 -2.732 34.303 1.00 71.19 114 LEU A C 1
ATOM 914 O O . LEU A 1 114 ? -9.342 -2.200 34.535 1.00 71.19 114 LEU A O 1
ATOM 918 N N . LYS A 1 115 ? -11.073 -3.435 35.242 1.00 74.94 115 LYS A N 1
ATOM 919 C CA . LYS A 1 115 ? -10.526 -3.637 36.594 1.00 74.94 115 LYS A CA 1
ATOM 920 C C . LYS A 1 115 ? -9.254 -4.473 36.568 1.00 74.94 115 LYS A C 1
ATOM 922 O O . LYS A 1 115 ? -8.293 -4.110 37.246 1.00 74.94 115 LYS A O 1
ATOM 927 N N . GLU A 1 116 ? -9.250 -5.559 35.804 1.00 81.19 116 GLU A N 1
ATOM 928 C CA . GLU A 1 116 ? -8.075 -6.417 35.633 1.00 81.19 116 GLU A CA 1
ATOM 929 C C . GLU A 1 116 ? -6.908 -5.627 35.039 1.00 81.19 116 GLU A C 1
ATOM 931 O O . GLU A 1 116 ? -5.813 -5.641 35.600 1.00 81.19 116 GLU A O 1
ATOM 936 N N . SER A 1 117 ? -7.172 -4.834 33.998 1.00 82.44 117 SER A N 1
ATOM 937 C CA . SER A 1 117 ? -6.174 -3.972 33.353 1.00 82.44 117 SER A CA 1
ATOM 938 C C . SER A 1 117 ? -5.553 -2.980 34.343 1.00 82.44 117 SER A C 1
ATOM 940 O O . SER A 1 117 ? -4.331 -2.899 34.459 1.00 82.44 117 SER A O 1
ATOM 942 N N . ILE A 1 118 ? -6.372 -2.281 35.141 1.00 83.19 118 ILE A N 1
ATOM 943 C CA . ILE A 1 118 ? -5.883 -1.337 36.163 1.00 83.19 118 ILE A CA 1
ATOM 944 C C . ILE A 1 118 ? -5.039 -2.054 37.226 1.00 83.19 118 ILE A C 1
ATOM 946 O O . ILE A 1 118 ? -4.017 -1.524 37.663 1.00 83.19 118 ILE A O 1
ATOM 950 N N . GLN A 1 119 ? -5.444 -3.248 37.666 1.00 87.94 119 GLN A N 1
ATOM 951 C CA . GLN A 1 119 ? -4.660 -4.020 38.633 1.00 87.94 119 GLN A CA 1
ATOM 952 C C . GLN A 1 119 ? -3.321 -4.476 38.046 1.00 87.94 119 GLN A C 1
ATOM 954 O O . GLN A 1 119 ? -2.304 -4.402 38.735 1.00 87.94 119 GLN A O 1
ATOM 959 N N . SER A 1 120 ? -3.301 -4.921 36.790 1.00 89.44 120 SER A N 1
ATOM 960 C CA . SER A 1 120 ? -2.075 -5.307 36.091 1.00 89.44 120 SER A CA 1
ATOM 961 C C . SER A 1 120 ? -1.116 -4.132 35.921 1.00 89.44 120 SER A C 1
ATOM 963 O O . SER A 1 120 ? 0.070 -4.287 36.209 1.00 89.44 120 SER A O 1
ATOM 965 N N . VAL A 1 121 ? -1.621 -2.955 35.542 1.00 89.56 121 VAL A N 1
ATOM 966 C CA . VAL A 1 121 ? -0.817 -1.727 35.434 1.00 89.56 121 VAL A CA 1
ATOM 967 C C . VAL A 1 121 ? -0.237 -1.327 36.787 1.00 89.56 121 VAL A C 1
ATOM 969 O O . VAL A 1 121 ? 0.959 -1.068 36.880 1.00 89.56 121 VAL A O 1
ATOM 972 N N . LYS A 1 122 ? -1.035 -1.360 37.863 1.00 88.12 122 LYS A N 1
ATOM 973 C CA . LYS A 1 122 ? -0.539 -1.061 39.217 1.00 88.12 122 LYS A CA 1
ATOM 974 C C . LYS A 1 122 ? 0.570 -2.014 39.651 1.00 88.12 122 LYS A C 1
ATOM 976 O O . LYS A 1 122 ? 1.615 -1.560 40.104 1.00 88.12 122 LYS A O 1
ATOM 981 N N . LYS A 1 123 ? 0.372 -3.321 39.449 1.00 91.56 123 LYS A N 1
ATOM 982 C CA . LYS A 1 123 ? 1.392 -4.339 39.743 1.00 91.56 123 LYS A CA 1
ATOM 983 C C . LYS A 1 123 ? 2.670 -4.120 38.929 1.00 91.56 123 LYS A C 1
ATOM 985 O O . LYS A 1 123 ? 3.758 -4.302 39.465 1.00 91.56 123 LYS A O 1
ATOM 990 N N . MET A 1 124 ? 2.555 -3.736 37.656 1.00 91.62 124 MET A N 1
ATOM 991 C CA . MET A 1 124 ? 3.708 -3.419 36.806 1.00 91.62 124 MET A CA 1
ATOM 992 C C . MET A 1 124 ? 4.440 -2.168 37.301 1.00 91.62 124 MET A C 1
ATOM 994 O O . MET A 1 124 ? 5.655 -2.215 37.462 1.00 91.62 124 MET A O 1
ATOM 998 N N . ALA A 1 125 ? 3.712 -1.095 37.621 1.00 90.69 125 ALA A N 1
ATOM 999 C CA . ALA A 1 125 ? 4.282 0.134 38.169 1.00 90.69 125 ALA A CA 1
ATOM 1000 C C . ALA A 1 125 ? 5.071 -0.130 39.461 1.00 90.69 125 ALA A C 1
ATOM 1002 O O . ALA A 1 125 ? 6.206 0.322 39.601 1.00 90.69 125 ALA A O 1
ATOM 1003 N N . GLU A 1 126 ? 4.507 -0.923 40.376 1.00 91.69 126 GLU A N 1
ATOM 1004 C CA . GLU A 1 126 ? 5.161 -1.315 41.631 1.00 91.69 126 GLU A CA 1
ATOM 1005 C C . GLU A 1 126 ? 6.402 -2.188 41.395 1.00 91.69 126 GLU A C 1
ATOM 1007 O O . GLU A 1 126 ? 7.454 -1.950 41.991 1.00 91.69 126 GLU A O 1
ATOM 1012 N N . LYS A 1 127 ? 6.301 -3.188 40.510 1.00 93.06 127 LYS A N 1
ATOM 1013 C CA . LYS A 1 127 ? 7.389 -4.132 40.218 1.00 93.06 127 LYS A CA 1
ATOM 1014 C C . LYS A 1 127 ? 8.562 -3.469 39.494 1.00 93.06 127 LYS A C 1
ATOM 1016 O O . LYS A 1 127 ? 9.714 -3.760 39.810 1.00 93.06 127 LYS A O 1
ATOM 1021 N N . GLU A 1 128 ? 8.276 -2.615 38.516 1.00 91.12 128 GLU A N 1
ATOM 1022 C CA . GLU A 1 128 ? 9.274 -2.003 37.628 1.00 91.12 128 GLU A CA 1
ATOM 1023 C C . GLU A 1 128 ? 9.684 -0.589 38.066 1.00 91.12 128 GLU A C 1
ATOM 1025 O O . GLU A 1 128 ? 10.569 0.005 37.457 1.00 91.12 128 GLU A O 1
ATOM 1030 N N . LYS A 1 129 ? 9.099 -0.070 39.157 1.00 91.00 129 LYS A N 1
ATOM 1031 C CA . LYS A 1 129 ? 9.321 1.293 39.678 1.00 91.00 129 LYS A CA 1
ATOM 1032 C C . LYS A 1 129 ? 9.035 2.383 38.636 1.00 91.00 129 LYS A C 1
ATOM 1034 O O . LYS A 1 129 ? 9.748 3.382 38.567 1.00 91.00 129 LYS A O 1
ATOM 1039 N N . LEU A 1 130 ? 7.992 2.174 37.838 1.00 89.44 130 LEU A N 1
ATOM 1040 C CA . LEU A 1 130 ? 7.523 3.108 36.815 1.00 89.44 130 LEU A CA 1
ATOM 1041 C C . LEU A 1 130 ? 6.430 4.021 37.375 1.00 89.44 130 LEU A C 1
ATOM 1043 O O . LEU A 1 130 ? 5.723 3.659 38.324 1.00 89.44 130 LEU A O 1
ATOM 1047 N N . SER A 1 131 ? 6.230 5.183 36.754 1.00 89.94 131 SER A N 1
ATOM 1048 C CA . SER A 1 131 ? 4.985 5.926 36.950 1.00 89.94 131 SER A CA 1
ATOM 1049 C C . SER A 1 131 ? 3.784 5.108 36.449 1.00 89.94 131 SER A C 1
ATOM 1051 O O . SER A 1 131 ? 3.916 4.194 35.632 1.00 89.94 131 SER A O 1
ATOM 1053 N N . GLN A 1 132 ? 2.576 5.442 36.916 1.00 84.19 132 GLN A N 1
ATOM 1054 C CA . GLN A 1 132 ? 1.356 4.776 36.438 1.00 84.19 132 GLN A CA 1
ATOM 1055 C C . GLN A 1 132 ? 1.152 4.962 34.924 1.00 84.19 132 GLN A C 1
ATOM 1057 O O . GLN A 1 132 ? 0.645 4.050 34.278 1.00 84.19 132 GLN A O 1
ATOM 1062 N N . SER A 1 133 ? 1.572 6.105 34.364 1.00 84.81 133 SER A N 1
ATOM 1063 C CA . SER A 1 133 ? 1.487 6.385 32.924 1.00 84.81 133 SER A CA 1
ATOM 1064 C C . SER A 1 133 ? 2.440 5.492 32.123 1.00 84.81 133 SER A C 1
ATOM 1066 O O . SER A 1 133 ? 2.003 4.753 31.247 1.00 84.81 133 SER A O 1
ATOM 1068 N N . GLU A 1 134 ? 3.723 5.442 32.498 1.00 88.00 134 GLU A N 1
ATOM 1069 C CA . GLU A 1 134 ? 4.728 4.597 31.829 1.00 88.00 134 GLU A CA 1
ATOM 1070 C C . GLU A 1 134 ? 4.393 3.099 31.926 1.00 88.00 134 GLU A C 1
ATOM 1072 O O . GLU A 1 134 ? 4.599 2.335 30.975 1.00 88.00 134 GLU A O 1
ATOM 1077 N N . ALA A 1 135 ? 3.848 2.667 33.069 1.00 89.00 135 ALA A N 1
ATOM 1078 C CA . ALA A 1 135 ? 3.363 1.304 33.250 1.00 89.00 135 ALA A CA 1
ATOM 1079 C C . ALA A 1 135 ? 2.132 1.018 32.375 1.00 89.00 135 ALA A C 1
ATOM 1081 O O . ALA A 1 135 ? 2.049 -0.053 31.773 1.00 89.00 135 ALA A O 1
ATOM 1082 N N . ALA A 1 136 ? 1.193 1.965 32.264 1.00 86.94 136 ALA A N 1
ATOM 1083 C CA . ALA A 1 136 ? 0.036 1.842 31.380 1.00 86.94 136 ALA A CA 1
ATOM 1084 C C . ALA A 1 136 ? 0.468 1.760 29.913 1.00 86.94 136 ALA A C 1
ATOM 1086 O O . ALA A 1 136 ? -0.006 0.881 29.190 1.00 86.94 136 ALA A O 1
ATOM 1087 N N . GLU A 1 137 ? 1.406 2.607 29.484 1.00 90.25 137 GLU A N 1
ATOM 1088 C CA . GLU A 1 137 ? 1.960 2.573 28.134 1.00 90.25 137 GLU A CA 1
ATOM 1089 C C . GLU A 1 137 ? 2.587 1.205 27.835 1.00 90.25 137 GLU A C 1
ATOM 1091 O O . GLU A 1 137 ? 2.254 0.571 26.826 1.00 90.25 137 GLU A O 1
ATOM 1096 N N . SER A 1 138 ? 3.482 0.746 28.713 1.00 91.75 138 SER A N 1
ATOM 1097 C CA . SER A 1 138 ? 4.252 -0.488 28.528 1.00 91.75 138 SER A CA 1
ATOM 1098 C C . SER A 1 138 ? 3.358 -1.723 28.535 1.00 91.75 138 SER A C 1
ATOM 1100 O O . SER A 1 138 ? 3.493 -2.583 27.662 1.00 91.75 138 SER A O 1
ATOM 1102 N N . TRP A 1 139 ? 2.398 -1.786 29.459 1.00 93.44 139 TRP A N 1
ATOM 1103 C CA . TRP A 1 139 ? 1.410 -2.860 29.515 1.00 93.44 139 TRP A CA 1
ATOM 1104 C C . TRP A 1 139 ? 0.534 -2.891 28.258 1.00 93.44 139 TRP A C 1
ATOM 1106 O O . TRP A 1 139 ? 0.354 -3.951 27.657 1.00 93.44 139 TRP A O 1
ATOM 1116 N N . THR A 1 140 ? 0.041 -1.731 27.813 1.00 92.00 140 THR A N 1
ATOM 1117 C CA . THR A 1 140 ? -0.798 -1.627 26.606 1.00 92.00 140 THR A CA 1
ATOM 1118 C C . THR A 1 140 ? -0.031 -2.062 25.369 1.00 92.00 140 THR A C 1
ATOM 1120 O O . THR A 1 140 ? -0.560 -2.801 24.544 1.00 92.00 140 THR A O 1
ATOM 1123 N N . PHE A 1 141 ? 1.231 -1.645 25.252 1.00 95.19 141 PHE A N 1
ATOM 1124 C CA . PHE A 1 141 ? 2.107 -2.051 24.159 1.00 95.19 141 PHE A CA 1
ATOM 1125 C C . PHE A 1 141 ? 2.323 -3.570 24.141 1.00 95.19 141 PHE A C 1
ATOM 1127 O O . PHE A 1 141 ? 2.156 -4.192 23.093 1.00 95.19 141 PHE A O 1
ATOM 1134 N N . GLN A 1 142 ? 2.637 -4.177 25.291 1.00 94.38 142 GLN A N 1
ATOM 1135 C CA . GLN A 1 142 ? 2.813 -5.630 25.403 1.00 94.38 142 GLN A CA 1
ATOM 1136 C C . GLN A 1 142 ? 1.536 -6.378 25.011 1.00 94.38 142 GLN A C 1
ATOM 1138 O O . GLN A 1 142 ? 1.589 -7.280 24.180 1.00 94.38 142 GLN A O 1
ATOM 1143 N N . LYS A 1 143 ? 0.376 -5.957 25.527 1.00 94.56 143 LYS A N 1
ATOM 1144 C CA . LYS A 1 143 ? -0.911 -6.588 25.204 1.00 94.56 143 LYS A CA 1
ATOM 1145 C C . LYS A 1 143 ? -1.304 -6.417 23.743 1.00 94.56 143 LYS A C 1
ATOM 1147 O O . LYS A 1 143 ? -1.781 -7.366 23.127 1.00 94.56 143 LYS A O 1
ATOM 1152 N N . ALA A 1 144 ? -1.073 -5.240 23.165 1.00 95.31 144 ALA A N 1
ATOM 1153 C CA . ALA A 1 144 ? -1.326 -5.007 21.748 1.00 95.31 144 ALA A CA 1
ATOM 1154 C C . ALA A 1 144 ? -0.443 -5.911 20.878 1.00 95.31 144 ALA A C 1
ATOM 1156 O O . ALA A 1 144 ? -0.940 -6.495 19.917 1.00 95.31 144 ALA A O 1
ATOM 1157 N N . LEU A 1 145 ? 0.838 -6.077 21.228 1.00 95.31 145 LEU A N 1
ATOM 1158 C CA . LEU A 1 145 ? 1.725 -7.008 20.533 1.00 95.31 145 LEU A CA 1
ATOM 1159 C C . LEU A 1 145 ? 1.276 -8.461 20.677 1.00 95.31 145 LEU A C 1
ATOM 1161 O O . LEU A 1 145 ? 1.227 -9.146 19.664 1.00 95.31 145 LEU A O 1
ATOM 1165 N N . GLU A 1 146 ? 0.908 -8.915 21.877 1.00 95.19 146 GLU A N 1
ATOM 1166 C CA . GLU A 1 146 ? 0.396 -10.277 22.101 1.00 95.19 146 GLU A CA 1
ATOM 1167 C C . GLU A 1 146 ? -0.823 -10.576 21.214 1.00 95.19 146 GLU A C 1
ATOM 1169 O O . GLU A 1 146 ? -0.900 -11.636 20.594 1.00 95.19 146 GLU A O 1
ATOM 1174 N N . ILE A 1 147 ? -1.758 -9.625 21.100 1.00 95.69 147 ILE A N 1
ATOM 1175 C CA . ILE A 1 147 ? -2.944 -9.771 20.242 1.00 95.69 147 ILE A CA 1
ATOM 1176 C C . ILE A 1 147 ? -2.563 -9.756 18.758 1.00 95.69 147 ILE A C 1
ATOM 1178 O O . ILE A 1 147 ? -3.159 -10.482 17.965 1.00 95.69 147 ILE A O 1
ATOM 1182 N N . LEU A 1 148 ? -1.600 -8.921 18.359 1.00 96.62 148 LEU A N 1
ATOM 1183 C CA . LEU A 1 148 ? -1.205 -8.754 16.959 1.00 96.62 148 LEU A CA 1
ATOM 1184 C C . LEU A 1 148 ? -0.227 -9.821 16.458 1.00 96.62 148 LEU A C 1
ATOM 1186 O O . LEU A 1 148 ? -0.124 -10.015 15.249 1.00 96.62 148 LEU A O 1
ATOM 1190 N N . GLU A 1 149 ? 0.488 -10.514 17.340 1.00 95.31 149 GLU A N 1
ATOM 1191 C CA . GLU A 1 149 ? 1.541 -11.471 16.989 1.00 95.31 149 GLU A CA 1
ATOM 1192 C C . GLU A 1 149 ? 1.065 -12.611 16.066 1.00 95.31 149 GLU A C 1
ATOM 1194 O O . GLU A 1 149 ? 1.741 -12.850 15.059 1.00 95.31 149 GLU A O 1
ATOM 1199 N N . PRO A 1 150 ? -0.113 -13.240 16.276 1.00 95.06 150 PRO A N 1
ATOM 1200 C CA . PRO A 1 150 ? -0.649 -14.244 15.351 1.00 95.06 150 PRO A CA 1
ATOM 1201 C C . PRO A 1 150 ? -0.909 -13.712 13.932 1.00 95.06 150 PRO A C 1
ATOM 1203 O O . PRO A 1 150 ? -0.867 -14.480 12.968 1.00 95.06 150 PRO A O 1
ATOM 1206 N N . TYR A 1 151 ? -1.162 -12.404 13.801 1.00 94.75 151 TYR A N 1
ATOM 1207 C CA . TYR A 1 151 ? -1.487 -11.743 12.535 1.00 94.75 151 TYR A CA 1
ATOM 1208 C C . TYR A 1 151 ? -0.244 -11.189 11.827 1.00 94.75 151 TYR A C 1
ATOM 1210 O O . TYR A 1 151 ? -0.082 -11.359 10.621 1.00 94.75 151 TYR A O 1
ATOM 1218 N N . LEU A 1 152 ? 0.648 -10.535 12.577 1.00 94.12 152 LEU A N 1
ATOM 1219 C CA . LEU A 1 152 ? 1.881 -9.930 12.065 1.00 94.12 152 LEU A CA 1
ATOM 1220 C C . LEU A 1 152 ? 3.011 -10.947 11.879 1.00 94.12 152 LEU A C 1
ATOM 1222 O O . LEU A 1 152 ? 3.951 -10.661 11.140 1.00 94.12 152 LEU A O 1
ATOM 1226 N N . GLN A 1 153 ? 2.946 -12.101 12.547 1.00 92.56 153 GLN A N 1
ATOM 1227 C CA . GLN A 1 153 ? 3.872 -13.232 12.411 1.00 92.56 153 GLN A CA 1
ATOM 1228 C C . GLN A 1 153 ? 5.357 -12.824 12.355 1.00 92.56 153 GLN A C 1
ATOM 1230 O O . GLN A 1 153 ? 6.063 -13.166 11.403 1.00 92.56 153 GLN A O 1
ATOM 1235 N N . PRO A 1 154 ? 5.858 -12.078 13.357 1.00 90.44 154 PRO A N 1
ATOM 1236 C CA . PRO A 1 154 ? 7.173 -11.435 13.318 1.00 90.44 154 PRO A CA 1
ATOM 1237 C C . PRO A 1 154 ? 8.353 -12.413 13.202 1.00 90.44 154 PRO A C 1
ATOM 1239 O O . PRO A 1 154 ? 9.471 -11.983 12.954 1.00 90.44 154 PRO A O 1
ATOM 1242 N N . THR A 1 155 ? 8.121 -13.710 13.401 1.00 89.94 155 THR A N 1
ATOM 1243 C CA . THR A 1 155 ? 9.117 -14.782 13.294 1.00 89.94 155 THR A CA 1
ATOM 1244 C C . THR A 1 155 ? 9.218 -15.395 11.896 1.00 89.94 155 THR A C 1
ATOM 1246 O O . THR A 1 155 ? 10.149 -16.152 11.641 1.00 89.94 155 THR A O 1
ATOM 1249 N N . ASN A 1 156 ? 8.286 -15.091 10.985 1.00 91.56 156 ASN A N 1
ATOM 1250 C CA . ASN A 1 156 ? 8.313 -15.588 9.612 1.00 91.56 156 ASN A CA 1
ATOM 1251 C C . ASN A 1 156 ? 8.887 -14.514 8.667 1.00 91.56 156 ASN A C 1
ATOM 1253 O O . ASN A 1 156 ? 8.199 -13.519 8.425 1.00 91.56 156 ASN A O 1
ATOM 1257 N N . PRO A 1 157 ? 10.097 -14.694 8.101 1.00 88.31 157 PRO A N 1
ATOM 1258 C CA . PRO A 1 157 ? 10.720 -13.718 7.206 1.00 88.31 157 PRO A CA 1
ATOM 1259 C C . PRO A 1 157 ? 10.226 -13.803 5.753 1.00 88.31 157 PRO A C 1
ATOM 1261 O O . PRO A 1 157 ? 10.670 -13.011 4.922 1.00 88.31 157 PRO A O 1
ATOM 1264 N N . GLN A 1 158 ? 9.346 -14.754 5.417 1.00 90.50 158 GLN A N 1
ATOM 1265 C CA . GLN A 1 158 ? 8.853 -14.934 4.054 1.00 90.50 158 GLN A CA 1
ATOM 1266 C C . GLN A 1 158 ? 8.163 -13.659 3.546 1.00 90.50 158 GLN A C 1
ATOM 1268 O O . GLN A 1 158 ? 7.254 -13.120 4.185 1.00 90.50 158 GLN A O 1
ATOM 1273 N N . ALA A 1 159 ? 8.599 -13.191 2.375 1.00 88.94 159 ALA A N 1
ATOM 1274 C CA . ALA A 1 159 ? 7.997 -12.051 1.698 1.00 88.94 159 ALA A CA 1
ATOM 1275 C C . ALA A 1 159 ? 6.561 -12.371 1.265 1.00 88.94 159 ALA A C 1
ATOM 1277 O O . ALA A 1 159 ? 6.265 -13.479 0.815 1.00 88.94 159 ALA A O 1
ATOM 1278 N N . HIS A 1 160 ? 5.674 -11.384 1.392 1.00 91.56 160 HIS A N 1
ATOM 1279 C CA . HIS A 1 160 ? 4.265 -11.469 0.990 1.00 91.56 160 HIS A CA 1
ATOM 1280 C C . HIS A 1 160 ? 3.475 -12.581 1.689 1.00 91.56 160 HIS A C 1
ATOM 1282 O O . HIS A 1 160 ? 2.443 -13.033 1.187 1.00 91.56 160 HIS A O 1
ATOM 1288 N N . HIS A 1 161 ? 3.932 -12.998 2.872 1.00 90.25 161 HIS A N 1
ATOM 1289 C CA . HIS A 1 161 ? 3.262 -14.032 3.648 1.00 90.25 161 HIS A CA 1
ATOM 1290 C C . HIS A 1 161 ? 1.836 -13.597 4.044 1.00 90.25 161 HIS A C 1
ATOM 1292 O O . HIS A 1 161 ? 1.646 -12.452 4.467 1.00 90.25 161 HIS A O 1
ATOM 1298 N N . PRO A 1 162 ? 0.807 -14.454 3.922 1.00 93.69 162 PRO A N 1
ATOM 1299 C CA . PRO A 1 162 ? -0.556 -14.088 4.294 1.00 93.69 162 PRO A CA 1
ATOM 1300 C C . PRO A 1 162 ? -0.674 -13.597 5.746 1.00 93.69 162 PRO A C 1
ATOM 1302 O O . PRO A 1 162 ? -0.236 -14.260 6.681 1.00 93.69 162 PRO A O 1
ATOM 1305 N N . VAL A 1 163 ? -1.315 -12.446 5.919 1.00 94.94 163 VAL A N 1
ATOM 1306 C CA . VAL A 1 163 ? -1.801 -11.895 7.184 1.00 94.94 163 VAL A CA 1
ATOM 1307 C C . VAL A 1 163 ? -3.220 -12.434 7.398 1.00 94.94 163 VAL A C 1
ATOM 1309 O O . VAL A 1 163 ? -4.119 -12.094 6.622 1.00 94.94 163 VAL A O 1
ATOM 1312 N N . PRO A 1 164 ? -3.455 -13.281 8.414 1.00 94.25 164 PRO A N 1
ATOM 1313 C CA . PRO A 1 164 ? -4.790 -13.771 8.737 1.00 94.25 164 PRO A CA 1
ATOM 1314 C C . PRO A 1 164 ? -5.788 -12.631 8.971 1.00 94.25 164 PRO A C 1
ATOM 1316 O O . PRO A 1 164 ? -5.414 -11.528 9.370 1.00 94.25 164 PRO A O 1
ATOM 1319 N N . ARG A 1 165 ? -7.076 -12.903 8.745 1.00 94.38 165 ARG A N 1
ATOM 1320 C CA . ARG A 1 165 ? -8.139 -11.932 9.021 1.00 94.38 165 ARG A CA 1
ATOM 1321 C C . ARG A 1 165 ? -8.296 -11.740 10.531 1.00 94.38 165 ARG A C 1
ATOM 1323 O O . ARG A 1 165 ? -8.511 -12.718 11.241 1.00 94.38 165 ARG A O 1
ATOM 1330 N N . ILE A 1 166 ? -8.242 -10.495 10.998 1.00 94.50 166 ILE A N 1
ATOM 1331 C CA . ILE A 1 166 ? -8.490 -10.114 12.394 1.00 94.50 166 ILE A CA 1
ATOM 1332 C C . ILE A 1 166 ? -9.894 -10.558 12.801 1.00 94.50 166 ILE A C 1
ATOM 1334 O O . ILE A 1 166 ? -10.873 -10.231 12.122 1.00 94.50 166 ILE A O 1
ATOM 1338 N N . THR A 1 167 ? -9.993 -11.299 13.905 1.00 94.00 167 THR A N 1
ATOM 1339 C CA . THR A 1 167 ? -11.287 -11.710 14.463 1.00 94.00 167 THR A CA 1
ATOM 1340 C C . THR A 1 167 ? -11.990 -10.543 15.154 1.00 94.00 167 THR A C 1
ATOM 1342 O O . THR A 1 167 ? -11.376 -9.513 15.452 1.00 94.00 167 THR A O 1
ATOM 1345 N N . ASP A 1 168 ? -13.289 -10.679 15.413 1.00 88.88 168 ASP A N 1
ATOM 1346 C CA . ASP A 1 168 ? -14.040 -9.637 16.117 1.00 88.88 168 ASP A CA 1
ATOM 1347 C C . ASP A 1 168 ? -13.539 -9.466 17.558 1.00 88.88 168 ASP A C 1
ATOM 1349 O O . ASP A 1 168 ? -13.399 -8.337 18.024 1.00 88.88 168 ASP A O 1
ATOM 1353 N N . GLU A 1 169 ? -13.148 -10.550 18.230 1.00 88.06 169 GLU A N 1
ATOM 1354 C CA . GLU A 1 169 ? -12.593 -10.519 19.590 1.00 88.06 169 GLU A CA 1
ATOM 1355 C C . GLU A 1 169 ? -11.254 -9.775 19.640 1.00 88.06 169 GLU A C 1
ATOM 1357 O O . GLU A 1 169 ? -11.036 -8.916 20.503 1.00 88.06 169 GLU A O 1
ATOM 1362 N N . ALA A 1 170 ? -10.358 -10.061 18.689 1.00 91.88 170 ALA A N 1
ATOM 1363 C CA . ALA A 1 170 ? -9.085 -9.358 18.572 1.00 91.88 170 ALA A CA 1
ATOM 1364 C C . ALA A 1 170 ? -9.305 -7.870 18.270 1.00 91.88 170 ALA A C 1
ATOM 1366 O O . ALA A 1 170 ? -8.673 -7.014 18.891 1.00 91.88 170 ALA A O 1
ATOM 1367 N N . TYR A 1 171 ? -10.241 -7.543 17.375 1.00 93.25 171 TYR A N 1
ATOM 1368 C CA . TYR A 1 171 ? -10.598 -6.158 17.076 1.00 93.25 171 TYR A CA 1
ATOM 1369 C C . TYR A 1 171 ? -11.135 -5.405 18.300 1.00 93.25 171 TYR A C 1
ATOM 1371 O O . TYR A 1 171 ? -10.649 -4.310 18.589 1.00 93.25 171 TYR A O 1
ATOM 1379 N N . GLN A 1 172 ? -12.086 -5.979 19.047 1.00 87.00 172 GLN A N 1
ATOM 1380 C CA . GLN A 1 172 ? -12.625 -5.328 20.248 1.00 87.00 172 GLN A CA 1
ATOM 1381 C C . GLN A 1 172 ? -11.541 -5.131 21.313 1.00 87.00 172 GLN A C 1
ATOM 1383 O O . GLN A 1 172 ? -11.478 -4.068 21.932 1.00 87.00 172 GLN A O 1
ATOM 1388 N N . SER A 1 173 ? -10.634 -6.099 21.465 1.00 87.69 173 SER A N 1
ATOM 1389 C CA . SER A 1 173 ? -9.499 -5.999 22.387 1.00 87.69 173 SER A CA 1
ATOM 1390 C C . SER A 1 173 ? -8.541 -4.869 21.994 1.00 87.69 173 SER A C 1
ATOM 1392 O O . SER A 1 173 ? -8.179 -4.040 22.827 1.00 87.69 173 SER A O 1
ATOM 1394 N N . LEU A 1 174 ? -8.174 -4.768 20.713 1.00 92.00 174 LEU A N 1
ATOM 1395 C CA . LEU A 1 174 ? -7.316 -3.688 20.212 1.00 92.00 174 LEU A CA 1
ATOM 1396 C C . LEU A 1 174 ? -7.982 -2.318 20.343 1.00 92.00 174 LEU A C 1
ATOM 1398 O O . LEU A 1 174 ? -7.330 -1.352 20.728 1.00 92.00 174 LEU A O 1
ATOM 1402 N N . LYS A 1 175 ? -9.284 -2.235 20.071 1.00 88.12 175 LYS A N 1
ATOM 1403 C CA . LYS A 1 175 ? -10.078 -1.017 20.245 1.00 88.12 175 LYS A CA 1
ATOM 1404 C C . LYS A 1 175 ? -10.136 -0.591 21.717 1.00 88.12 175 LYS A C 1
ATOM 1406 O O . LYS A 1 175 ? -9.996 0.598 21.997 1.00 88.12 175 LYS A O 1
ATOM 1411 N N . PHE A 1 176 ? -10.289 -1.530 22.654 1.00 84.19 176 PHE A N 1
ATOM 1412 C CA . PHE A 1 176 ? -10.196 -1.254 24.092 1.00 84.19 176 PHE A CA 1
ATOM 1413 C C . PHE A 1 176 ? -8.814 -0.699 24.464 1.00 84.19 176 PHE A C 1
ATOM 1415 O O . PHE A 1 176 ? -8.725 0.385 25.046 1.00 84.19 176 PHE A O 1
ATOM 1422 N N . LEU A 1 177 ? -7.738 -1.380 24.057 1.00 87.38 177 LEU A N 1
ATOM 1423 C CA . LEU A 1 177 ? -6.360 -0.947 24.315 1.00 87.38 177 LEU A CA 1
ATOM 1424 C C . LEU A 1 177 ? -6.060 0.428 23.711 1.00 87.38 177 LEU A C 1
ATOM 1426 O O . LEU A 1 177 ? -5.413 1.251 24.355 1.00 87.38 177 LEU A O 1
ATOM 1430 N N . TRP A 1 178 ? -6.577 0.708 22.512 1.00 88.31 178 TRP A N 1
ATOM 1431 C CA . TRP A 1 178 ? -6.469 2.019 21.881 1.00 88.31 178 TRP A CA 1
ATOM 1432 C C . TRP A 1 178 ? -7.100 3.112 22.744 1.00 88.31 178 TRP A C 1
ATOM 1434 O O . TRP A 1 178 ? -6.500 4.163 22.921 1.00 88.31 178 TRP A O 1
ATOM 1444 N N . THR A 1 179 ? -8.275 2.871 23.336 1.00 80.94 179 THR A N 1
ATOM 1445 C CA . THR A 1 179 ? -8.892 3.849 24.253 1.00 80.94 179 THR A CA 1
ATOM 1446 C C . THR A 1 179 ? -8.190 3.973 25.601 1.00 80.94 179 THR A C 1
ATOM 1448 O O . THR A 1 179 ? -8.366 4.979 26.283 1.00 80.94 179 THR A O 1
ATOM 1451 N N . PHE A 1 180 ? -7.405 2.967 25.987 1.00 81.06 180 PHE A N 1
ATOM 1452 C CA . PHE A 1 180 ? -6.661 2.969 27.239 1.00 81.06 180 PHE A CA 1
ATOM 1453 C C . PHE A 1 180 ? -5.334 3.733 27.110 1.00 81.06 180 PHE A C 1
ATOM 1455 O O . PHE A 1 180 ? -5.068 4.606 27.933 1.00 81.06 180 PHE A O 1
ATOM 1462 N N . HIS A 1 181 ? -4.532 3.458 26.069 1.00 85.44 181 HIS A N 1
ATOM 1463 C CA . HIS A 1 181 ? -3.289 4.190 25.791 1.00 85.44 181 HIS A CA 1
ATOM 1464 C C . HIS A 1 181 ? -2.899 4.169 24.286 1.00 85.44 181 HIS A C 1
ATOM 1466 O O . HIS A 1 181 ? -2.155 3.287 23.843 1.00 85.44 181 HIS A O 1
ATOM 1472 N N . PRO A 1 182 ? -3.350 5.145 23.468 1.00 86.88 182 PRO A N 1
ATOM 1473 C CA . PRO A 1 182 ? -3.111 5.157 22.018 1.00 86.88 182 PRO A CA 1
ATOM 1474 C C . PRO A 1 182 ? -1.629 5.206 21.620 1.00 86.88 182 PRO A C 1
ATOM 1476 O O . PRO A 1 182 ? -1.213 4.531 20.677 1.00 86.88 182 PRO A O 1
ATOM 1479 N N . ALA A 1 183 ? -0.810 5.980 22.344 1.00 89.38 183 ALA A N 1
ATOM 1480 C CA . ALA A 1 183 ? 0.598 6.195 21.999 1.00 89.38 183 ALA A CA 1
ATOM 1481 C C . ALA A 1 183 ? 1.426 4.895 22.022 1.00 89.38 183 ALA A C 1
ATOM 1483 O O . ALA A 1 183 ? 2.395 4.757 21.273 1.00 89.38 183 ALA A O 1
ATOM 1484 N N . SER A 1 184 ? 0.983 3.884 22.781 1.00 92.12 184 SER A N 1
ATOM 1485 C CA . SER A 1 184 ? 1.618 2.561 22.831 1.00 92.12 184 SER A CA 1
ATOM 1486 C C . SER A 1 184 ? 1.664 1.869 21.471 1.00 92.12 184 SER A C 1
ATOM 1488 O O . SER A 1 184 ? 2.599 1.121 21.184 1.00 92.12 184 SER A O 1
ATOM 1490 N N . PHE A 1 185 ? 0.684 2.131 20.603 1.00 94.56 185 PHE A N 1
ATOM 1491 C CA . PHE A 1 185 ? 0.624 1.520 19.277 1.00 94.56 185 PHE A CA 1
ATOM 1492 C C . PHE A 1 185 ? 1.739 2.019 18.353 1.00 94.56 185 PHE A C 1
ATOM 1494 O O . PHE A 1 185 ? 2.159 1.295 17.450 1.00 94.56 185 PHE A O 1
ATOM 1501 N N . LEU A 1 186 ? 2.278 3.218 18.592 1.00 92.25 186 LEU A N 1
ATOM 1502 C CA . LEU A 1 186 ? 3.320 3.803 17.743 1.00 92.25 186 LEU A CA 1
ATOM 1503 C C . LEU A 1 186 ? 4.643 3.026 17.825 1.00 92.25 186 LEU A C 1
ATOM 1505 O O . LEU A 1 186 ? 5.443 3.053 16.890 1.00 92.25 186 LEU A O 1
ATOM 1509 N N . ARG A 1 187 ? 4.845 2.261 18.904 1.00 92.81 187 ARG A N 1
ATOM 1510 C CA . ARG A 1 187 ? 6.030 1.417 19.123 1.00 92.81 187 ARG A CA 1
ATOM 1511 C C . ARG A 1 187 ? 5.990 0.091 18.356 1.00 92.81 187 ARG A C 1
ATOM 1513 O O . ARG A 1 187 ? 7.026 -0.563 18.226 1.00 92.81 187 ARG A O 1
ATOM 1520 N N . ILE A 1 188 ? 4.830 -0.308 17.822 1.00 94.88 188 ILE A N 1
ATOM 1521 C CA . ILE A 1 188 ? 4.641 -1.606 17.148 1.00 94.88 188 ILE A CA 1
ATOM 1522 C C . ILE A 1 188 ? 5.557 -1.735 15.929 1.00 94.88 188 ILE A C 1
ATOM 1524 O O . ILE A 1 188 ? 6.220 -2.761 15.782 1.00 94.88 188 ILE A O 1
ATOM 1528 N N . ARG A 1 189 ? 5.658 -0.693 15.089 1.00 94.38 189 ARG A N 1
ATOM 1529 C CA . ARG A 1 189 ? 6.524 -0.729 13.898 1.00 94.38 189 ARG A CA 1
ATOM 1530 C C . ARG A 1 189 ? 7.976 -0.999 14.274 1.00 94.38 189 ARG A C 1
ATOM 1532 O O . ARG A 1 189 ? 8.562 -1.934 13.744 1.00 94.38 189 ARG A O 1
ATOM 1539 N N . ALA A 1 190 ? 8.532 -0.229 15.209 1.00 92.62 190 ALA A N 1
ATOM 1540 C CA . ALA A 1 190 ? 9.917 -0.398 15.647 1.00 92.62 190 ALA A CA 1
ATOM 1541 C C . ALA A 1 190 ? 10.175 -1.808 16.210 1.00 92.62 190 ALA A C 1
ATOM 1543 O O . ALA A 1 190 ? 11.216 -2.403 15.935 1.00 92.62 190 ALA A O 1
ATOM 1544 N N . SER A 1 191 ? 9.208 -2.368 16.944 1.00 93.62 191 SER A N 1
ATOM 1545 C CA . SER A 1 191 ? 9.288 -3.744 17.443 1.00 93.62 191 SER A CA 1
ATOM 1546 C C . SER A 1 191 ? 9.211 -4.803 16.344 1.00 93.62 191 SER A C 1
ATOM 1548 O O . SER A 1 191 ? 9.748 -5.892 16.522 1.00 93.62 191 SER A O 1
ATOM 1550 N N . LEU A 1 192 ? 8.510 -4.532 15.244 1.00 93.19 192 LEU A N 1
ATOM 1551 C CA . LEU A 1 192 ? 8.415 -5.452 14.115 1.00 93.19 192 LEU A CA 1
ATOM 1552 C C . LEU A 1 192 ? 9.682 -5.377 13.250 1.00 93.19 192 LEU A C 1
ATOM 1554 O O . LEU A 1 192 ? 10.236 -6.412 12.889 1.00 93.19 192 LEU A O 1
ATOM 1558 N N . SER A 1 193 ? 10.199 -4.168 13.010 1.00 92.38 193 SER A N 1
ATOM 1559 C CA . SER A 1 193 ? 11.461 -3.926 12.297 1.00 92.38 193 SER A CA 1
ATOM 1560 C C . SER A 1 193 ? 12.684 -4.533 12.985 1.00 92.38 193 SER A C 1
ATOM 1562 O O . SER A 1 193 ? 13.675 -4.804 12.319 1.00 92.38 193 SER A O 1
ATOM 1564 N N . SER A 1 194 ? 12.652 -4.749 14.305 1.00 91.69 194 SER A N 1
ATOM 1565 C CA . SER A 1 194 ? 13.746 -5.431 15.013 1.00 91.69 194 SER A CA 1
ATOM 1566 C C . SER A 1 194 ? 13.703 -6.957 14.888 1.00 91.69 194 SER A C 1
ATOM 1568 O O . SER A 1 194 ? 14.678 -7.616 15.243 1.00 91.69 194 SER A O 1
ATOM 1570 N N . ARG A 1 195 ? 12.586 -7.520 14.407 1.00 90.50 195 ARG A N 1
ATOM 1571 C CA . ARG A 1 195 ? 12.366 -8.967 14.256 1.00 90.50 195 ARG A CA 1
ATOM 1572 C C . ARG A 1 195 ? 12.358 -9.423 12.792 1.00 90.50 195 ARG A C 1
ATOM 1574 O O . ARG A 1 195 ? 12.620 -10.590 12.528 1.00 90.50 195 ARG A O 1
ATOM 1581 N N . LEU A 1 196 ? 12.077 -8.516 11.854 1.00 89.69 196 LEU A N 1
ATOM 1582 C CA . LEU A 1 196 ? 12.059 -8.772 10.413 1.00 89.69 196 LEU A CA 1
ATOM 1583 C C . LEU A 1 196 ? 13.064 -7.870 9.691 1.00 89.69 196 LEU A C 1
ATOM 1585 O O . LEU A 1 196 ? 12.959 -6.647 9.750 1.00 89.69 196 LEU A O 1
ATOM 1589 N N . ASP A 1 197 ? 13.977 -8.477 8.931 1.00 85.06 197 ASP A N 1
ATOM 1590 C CA . ASP A 1 197 ? 15.015 -7.743 8.194 1.00 85.06 197 ASP A CA 1
ATOM 1591 C C . ASP A 1 197 ? 14.479 -6.996 6.958 1.00 85.06 197 ASP A C 1
ATOM 1593 O O . ASP A 1 197 ? 15.074 -6.011 6.511 1.00 85.06 197 ASP A O 1
ATOM 1597 N N . ASN A 1 198 ? 13.357 -7.447 6.382 1.00 89.69 198 ASN A N 1
ATOM 1598 C CA . ASN A 1 198 ? 12.750 -6.802 5.219 1.00 89.69 198 ASN A CA 1
ATOM 1599 C C . ASN A 1 198 ? 11.759 -5.707 5.651 1.00 89.69 198 ASN A C 1
ATOM 1601 O O . ASN A 1 198 ? 10.600 -5.976 5.973 1.00 89.69 198 ASN A O 1
ATOM 1605 N N . LYS A 1 199 ? 12.203 -4.449 5.573 1.00 90.75 199 LYS A N 1
ATOM 1606 C CA . LYS A 1 199 ? 11.391 -3.255 5.860 1.00 90.75 199 LYS A CA 1
ATOM 1607 C C . LYS A 1 199 ? 10.089 -3.163 5.054 1.00 90.75 199 LYS A C 1
ATOM 1609 O O . LYS A 1 199 ? 9.103 -2.615 5.548 1.00 90.75 199 LYS A O 1
ATOM 1614 N N . TRP A 1 200 ? 10.076 -3.686 3.829 1.00 91.69 200 TRP A N 1
ATOM 1615 C CA . TRP A 1 200 ? 8.907 -3.661 2.953 1.00 91.69 200 TRP A CA 1
ATOM 1616 C C . TRP A 1 200 ? 7.861 -4.657 3.408 1.00 91.69 200 TRP A C 1
ATOM 1618 O O . TRP A 1 200 ? 6.677 -4.338 3.446 1.00 91.69 200 TRP A O 1
ATOM 1628 N N . GLU A 1 201 ? 8.308 -5.825 3.854 1.00 93.75 201 GLU A N 1
ATOM 1629 C CA . GLU A 1 201 ? 7.434 -6.830 4.441 1.00 93.75 201 GLU A CA 1
ATOM 1630 C C . GLU A 1 201 ? 6.844 -6.347 5.774 1.00 93.75 201 GLU A C 1
ATOM 1632 O O . GLU A 1 201 ? 5.644 -6.504 6.005 1.00 93.75 201 GLU A O 1
ATOM 1637 N N . VAL A 1 202 ? 7.641 -5.668 6.610 1.00 94.50 202 VAL A N 1
ATOM 1638 C CA . VAL A 1 202 ? 7.154 -4.970 7.817 1.00 94.50 202 VAL A CA 1
ATOM 1639 C C . VAL A 1 202 ? 6.042 -3.986 7.448 1.00 94.50 202 VAL A C 1
ATOM 1641 O O . VAL A 1 202 ? 4.945 -4.049 8.005 1.00 94.50 202 VAL A O 1
ATOM 1644 N N . GLN A 1 203 ? 6.307 -3.094 6.489 1.00 93.94 203 GLN A N 1
ATOM 1645 C CA . GLN A 1 203 ? 5.349 -2.079 6.053 1.00 93.94 203 GLN A CA 1
ATOM 1646 C C . GLN A 1 203 ? 4.069 -2.713 5.497 1.00 93.94 203 GLN A C 1
ATOM 1648 O O . GLN A 1 203 ? 2.975 -2.341 5.915 1.00 93.94 203 GLN A O 1
ATOM 1653 N N . ARG A 1 204 ? 4.184 -3.721 4.628 1.00 94.06 204 ARG A N 1
ATOM 1654 C CA . ARG A 1 204 ? 3.044 -4.436 4.040 1.00 94.06 204 ARG A CA 1
ATOM 1655 C C . ARG A 1 204 ? 2.149 -5.065 5.103 1.00 94.06 204 ARG A C 1
ATOM 1657 O O . ARG A 1 204 ? 0.928 -4.910 5.039 1.00 94.06 204 ARG A O 1
ATOM 1664 N N . ARG A 1 205 ? 2.726 -5.752 6.094 1.00 95.00 205 ARG A N 1
ATOM 1665 C CA . ARG A 1 205 ? 1.953 -6.379 7.181 1.00 95.00 205 ARG A CA 1
ATOM 1666 C C . ARG A 1 205 ? 1.209 -5.341 8.010 1.00 95.00 205 ARG A C 1
ATOM 1668 O O . ARG A 1 205 ? 0.023 -5.523 8.277 1.00 95.00 205 ARG A O 1
ATOM 1675 N N . LEU A 1 206 ? 1.865 -4.231 8.351 1.00 94.69 206 LEU A N 1
ATOM 1676 C CA . LEU A 1 206 ? 1.238 -3.131 9.087 1.00 94.69 206 LEU A CA 1
ATOM 1677 C C . LEU A 1 206 ? 0.120 -2.465 8.278 1.00 94.69 206 LEU A C 1
ATOM 1679 O O . LEU A 1 206 ? -0.963 -2.243 8.816 1.00 94.69 206 LEU A O 1
ATOM 1683 N N . VAL A 1 207 ? 0.335 -2.195 6.988 1.00 92.31 207 VAL A N 1
ATOM 1684 C CA . VAL A 1 207 ? -0.696 -1.654 6.084 1.00 92.31 207 VAL A CA 1
ATOM 1685 C C . VAL A 1 207 ? -1.891 -2.608 5.990 1.00 92.31 207 VAL A C 1
ATOM 1687 O O . VAL A 1 207 ? -3.035 -2.167 6.088 1.00 92.31 207 VAL A O 1
ATOM 1690 N N . THR A 1 208 ? -1.647 -3.915 5.873 1.00 93.75 208 THR A N 1
ATOM 1691 C CA . THR A 1 208 ? -2.707 -4.933 5.774 1.00 93.75 208 THR A CA 1
ATOM 1692 C C . THR A 1 208 ? -3.524 -5.017 7.068 1.00 93.75 208 THR A C 1
ATOM 1694 O O . THR A 1 208 ? -4.749 -4.903 7.033 1.00 93.75 208 THR A O 1
ATOM 1697 N N . VAL A 1 209 ? -2.860 -5.136 8.224 1.00 95.44 209 VAL A N 1
ATOM 1698 C CA . VAL A 1 209 ? -3.510 -5.182 9.547 1.00 95.44 209 VAL A CA 1
ATOM 1699 C C . VAL A 1 209 ? -4.287 -3.899 9.829 1.00 95.44 209 VAL A C 1
ATOM 1701 O O . VAL A 1 209 ? -5.451 -3.962 10.216 1.00 95.44 209 VAL A O 1
ATOM 1704 N N . THR A 1 210 ? -3.683 -2.729 9.606 1.00 94.00 210 THR A N 1
ATOM 1705 C CA . THR A 1 210 ? -4.376 -1.450 9.829 1.00 94.00 210 THR A CA 1
ATOM 1706 C C . THR A 1 210 ? -5.585 -1.304 8.917 1.00 94.00 210 THR A C 1
ATOM 1708 O O . THR A 1 210 ? -6.634 -0.900 9.399 1.00 94.00 210 THR A O 1
ATOM 1711 N N . THR A 1 211 ? -5.500 -1.738 7.656 1.00 91.81 211 THR A N 1
ATOM 1712 C CA . THR A 1 211 ? -6.650 -1.751 6.737 1.00 91.81 211 THR A CA 1
ATOM 1713 C C . THR A 1 211 ? -7.780 -2.640 7.258 1.00 91.81 211 THR A C 1
ATOM 1715 O O . THR A 1 211 ? -8.933 -2.209 7.255 1.00 91.81 211 THR A O 1
ATOM 1718 N N . GLN A 1 212 ? -7.477 -3.847 7.752 1.00 93.94 212 GLN A N 1
ATOM 1719 C CA . GLN A 1 212 ? -8.478 -4.732 8.363 1.00 93.94 212 GLN A CA 1
ATOM 1720 C C . GLN A 1 212 ? -9.152 -4.084 9.588 1.00 93.94 212 GLN A C 1
ATOM 1722 O O . GLN A 1 212 ? -10.377 -4.137 9.709 1.00 93.94 212 GLN A O 1
ATOM 1727 N N . ILE A 1 213 ? -8.387 -3.417 10.461 1.00 94.44 213 ILE A N 1
ATOM 1728 C CA . ILE A 1 213 ? -8.932 -2.666 11.609 1.00 94.44 213 ILE A CA 1
ATOM 1729 C C . ILE A 1 213 ? -9.822 -1.513 11.123 1.00 94.44 213 ILE A C 1
ATOM 1731 O O . ILE A 1 213 ? -10.948 -1.370 11.599 1.00 94.44 213 ILE A O 1
ATOM 1735 N N . THR A 1 214 ? -9.364 -0.730 10.139 1.00 91.88 214 THR A N 1
ATOM 1736 C CA . THR A 1 214 ? -10.143 0.354 9.522 1.00 91.88 214 THR A CA 1
ATOM 1737 C C . THR A 1 214 ? -11.477 -0.163 8.982 1.00 91.88 214 THR A C 1
ATOM 1739 O O . THR A 1 214 ? -12.506 0.457 9.245 1.00 91.88 214 THR A O 1
ATOM 1742 N N . GLN A 1 215 ? -11.497 -1.311 8.285 1.00 90.81 215 GLN A N 1
ATOM 1743 C CA . GLN A 1 215 ? -12.738 -1.918 7.773 1.00 90.81 215 GLN A CA 1
ATOM 1744 C C . GLN A 1 215 ? -13.745 -2.185 8.884 1.00 90.81 215 GLN A C 1
ATOM 1746 O O . GLN A 1 215 ? -14.917 -1.837 8.748 1.00 90.81 215 GLN A O 1
ATOM 1751 N N . LYS A 1 216 ? -13.286 -2.798 9.977 1.00 92.19 216 LYS A N 1
ATOM 1752 C CA . LYS A 1 216 ? -14.135 -3.128 11.122 1.00 92.19 216 LYS A CA 1
ATOM 1753 C C . LYS A 1 216 ? -14.694 -1.876 11.781 1.00 92.19 216 LYS A C 1
ATOM 1755 O O . LYS A 1 216 ? -15.899 -1.789 12.002 1.00 92.19 216 LYS A O 1
ATOM 1760 N N . THR A 1 217 ? -13.848 -0.870 11.994 1.00 89.81 217 THR A N 1
ATOM 1761 C CA . THR A 1 217 ? -14.264 0.432 12.533 1.00 89.81 217 THR A CA 1
ATOM 1762 C C . THR A 1 217 ? -15.301 1.113 11.650 1.00 89.81 217 THR A C 1
ATOM 1764 O O . THR A 1 217 ? -16.269 1.674 12.155 1.00 89.81 217 THR A O 1
ATOM 1767 N N . ILE A 1 218 ? -15.137 1.036 10.333 1.00 88.38 218 ILE A N 1
ATOM 1768 C CA . ILE A 1 218 ? -16.068 1.602 9.357 1.00 88.38 218 ILE A CA 1
ATOM 1769 C C . ILE A 1 218 ? -17.415 0.883 9.401 1.00 88.38 218 ILE A C 1
ATOM 1771 O O . ILE A 1 218 ? -18.446 1.537 9.522 1.00 88.38 218 ILE A O 1
ATOM 1775 N N . VAL A 1 219 ? -17.432 -0.449 9.373 1.00 90.06 219 VAL A N 1
ATOM 1776 C CA . VAL A 1 219 ? -18.687 -1.208 9.470 1.00 90.06 219 VAL A CA 1
ATOM 1777 C C . VAL A 1 219 ? -19.405 -0.913 10.789 1.00 90.06 219 VAL A C 1
ATOM 1779 O O . VAL A 1 219 ? -20.608 -0.660 10.781 1.00 90.06 219 VAL A O 1
ATOM 1782 N N . GLU A 1 220 ? -18.680 -0.860 11.909 1.00 87.75 220 GLU A N 1
ATOM 1783 C CA . GLU A 1 220 ? -19.254 -0.500 13.209 1.00 87.75 220 GLU A CA 1
ATOM 1784 C C . GLU A 1 220 ? -19.854 0.916 13.197 1.00 87.75 220 GLU A C 1
ATOM 1786 O O . GLU A 1 220 ? -21.004 1.116 13.594 1.00 87.75 220 GLU A O 1
ATOM 1791 N N . ASN A 1 221 ? -19.097 1.905 12.715 1.00 86.69 221 ASN A N 1
ATOM 1792 C CA . ASN A 1 221 ? -19.549 3.293 12.665 1.00 86.69 221 ASN A CA 1
ATOM 1793 C C . ASN A 1 221 ? -20.745 3.456 11.717 1.00 86.69 221 ASN A C 1
ATOM 1795 O O . ASN A 1 221 ? -21.680 4.184 12.046 1.00 86.69 221 ASN A O 1
ATOM 1799 N N . TRP A 1 222 ? -20.762 2.749 10.582 1.00 87.06 222 TRP A N 1
ATOM 1800 C CA . TRP A 1 222 ? -21.882 2.764 9.641 1.00 87.06 222 TRP A CA 1
ATOM 1801 C C . TRP A 1 222 ? -23.193 2.360 10.311 1.00 87.06 222 TRP A C 1
ATOM 1803 O O . TRP A 1 222 ? -24.208 3.007 10.076 1.00 87.06 222 TRP A O 1
ATOM 1813 N N . MET A 1 223 ? -23.186 1.352 11.186 1.00 85.56 223 MET A N 1
ATOM 1814 C CA . MET A 1 223 ? -24.401 0.928 11.891 1.00 85.56 223 MET A CA 1
ATOM 1815 C C . MET A 1 223 ? -24.972 2.043 12.782 1.00 85.56 223 MET A C 1
ATOM 1817 O O . MET A 1 223 ? -26.188 2.233 12.825 1.00 85.56 223 MET A O 1
ATOM 1821 N N . LEU A 1 224 ? -24.110 2.822 13.444 1.00 85.00 224 LEU A N 1
ATOM 1822 C CA . LEU A 1 224 ? -24.521 3.974 14.258 1.00 85.00 224 LEU A CA 1
ATOM 1823 C C . LEU A 1 224 ? -25.056 5.116 13.387 1.00 85.00 224 LEU A C 1
ATOM 1825 O O . LEU A 1 224 ? -26.136 5.648 13.646 1.00 85.00 224 LEU A O 1
ATOM 1829 N N . ILE A 1 225 ? -24.318 5.456 12.329 1.00 81.44 225 ILE A N 1
ATOM 1830 C CA . ILE A 1 225 ? -24.665 6.528 11.390 1.00 81.44 225 ILE A CA 1
ATOM 1831 C C . ILE A 1 225 ? -25.985 6.213 10.697 1.00 81.44 225 ILE A C 1
ATOM 1833 O O . ILE A 1 225 ? -26.867 7.060 10.640 1.00 81.44 225 ILE A O 1
ATOM 1837 N N . ARG A 1 226 ? -26.155 4.983 10.213 1.00 84.38 226 ARG A N 1
ATOM 1838 C CA . ARG A 1 226 ? -27.381 4.524 9.563 1.00 84.38 226 ARG A CA 1
ATOM 1839 C C . ARG A 1 226 ? -28.591 4.707 10.471 1.00 84.38 226 ARG A C 1
ATOM 1841 O O . ARG A 1 226 ? -29.611 5.198 10.003 1.00 84.38 226 ARG A O 1
ATOM 1848 N N . ASN A 1 227 ? -28.494 4.320 11.741 1.00 83.31 227 ASN A N 1
ATOM 1849 C CA . ASN A 1 227 ? -29.608 4.464 12.678 1.00 83.31 227 ASN A CA 1
ATOM 1850 C C . ASN A 1 227 ? -29.966 5.937 12.902 1.00 83.31 227 ASN A C 1
ATOM 1852 O O . ASN A 1 227 ? -31.143 6.280 12.846 1.00 83.31 227 ASN A O 1
ATOM 1856 N N . ALA A 1 228 ? -28.960 6.797 13.072 1.00 79.75 228 ALA A N 1
ATOM 1857 C CA . ALA A 1 228 ? -29.167 8.236 13.209 1.00 79.75 228 ALA A CA 1
ATOM 1858 C C . ALA A 1 228 ? -29.763 8.865 11.940 1.00 79.75 228 ALA A C 1
ATOM 1860 O O . ALA A 1 228 ? -30.672 9.682 12.027 1.00 79.75 228 ALA A O 1
ATOM 1861 N N . LEU A 1 229 ? -29.302 8.449 10.758 1.00 77.31 229 LEU A N 1
ATOM 1862 C CA . LEU A 1 229 ? -29.840 8.924 9.486 1.00 77.31 229 LEU A CA 1
ATOM 1863 C C . LEU A 1 229 ? -31.273 8.447 9.258 1.00 77.31 229 LEU A C 1
ATOM 1865 O O . LEU A 1 229 ? -32.046 9.186 8.676 1.00 77.31 229 LEU A O 1
ATOM 1869 N N . LEU A 1 230 ? -31.649 7.233 9.670 1.00 78.88 230 LEU A N 1
ATOM 1870 C CA . LEU A 1 230 ? -33.009 6.707 9.478 1.00 78.88 230 LEU A CA 1
ATOM 1871 C C . LEU A 1 230 ? -34.054 7.359 10.395 1.00 78.88 230 LEU A C 1
ATOM 1873 O O . LEU A 1 230 ? -35.258 7.298 10.083 1.00 78.88 230 LEU A O 1
ATOM 1877 N N . ASP A 1 231 ? -33.608 7.953 11.500 1.00 73.12 231 ASP A N 1
ATOM 1878 C CA . ASP A 1 231 ? -34.471 8.641 12.448 1.00 73.12 231 ASP A CA 1
ATOM 1879 C C . ASP A 1 231 ? -35.128 9.866 11.792 1.00 73.12 231 ASP A C 1
ATOM 1881 O O . ASP A 1 231 ? -34.496 10.648 11.085 1.00 73.12 231 ASP A O 1
ATOM 1885 N N . GLY A 1 232 ? -36.447 9.985 11.928 1.00 64.44 232 GLY A N 1
ATOM 1886 C CA . GLY A 1 232 ? -37.221 11.075 11.319 1.00 64.44 232 GLY A CA 1
ATOM 1887 C C . GLY A 1 232 ? -37.307 11.122 9.777 1.00 64.44 232 GLY A C 1
ATOM 1888 O O . GLY A 1 232 ? -37.964 12.022 9.252 1.00 64.44 232 GLY A O 1
ATOM 1889 N N . LEU A 1 233 ? -36.709 10.188 9.016 1.00 69.25 233 LEU A N 1
ATOM 1890 C CA . LEU A 1 233 ? -36.801 10.204 7.542 1.00 69.25 233 LEU A CA 1
ATOM 1891 C C . LEU A 1 233 ? -38.139 9.706 6.979 1.00 69.25 233 LEU A C 1
ATOM 1893 O O . LEU A 1 233 ? -38.674 8.680 7.399 1.00 69.25 233 LEU A O 1
ATOM 1897 N N . GLN A 1 234 ? -38.604 10.376 5.918 1.00 70.38 234 GLN A N 1
ATOM 1898 C CA . GLN A 1 234 ? -39.698 9.905 5.061 1.00 70.38 234 GLN A CA 1
ATOM 1899 C C . GLN A 1 234 ? -39.311 8.640 4.266 1.00 70.38 234 GLN A C 1
ATOM 1901 O O . GLN A 1 234 ? -38.135 8.396 3.978 1.00 70.38 234 GLN A O 1
ATOM 1906 N N . ASN A 1 235 ? -40.312 7.843 3.870 1.00 71.06 235 ASN A N 1
ATOM 1907 C CA . ASN A 1 235 ? -40.130 6.522 3.245 1.00 71.06 235 ASN A CA 1
ATOM 1908 C C . ASN A 1 235 ? -39.275 6.525 1.962 1.00 71.06 235 ASN A C 1
ATOM 1910 O O . ASN A 1 235 ? -38.481 5.604 1.759 1.00 71.06 235 ASN A O 1
ATOM 1914 N N . GLU A 1 236 ? -39.385 7.548 1.113 1.00 63.09 236 GLU A N 1
ATOM 1915 C CA . GLU A 1 236 ? -38.597 7.646 -0.128 1.00 63.09 236 GLU A CA 1
ATOM 1916 C C . GLU A 1 236 ? -37.095 7.772 0.165 1.00 63.09 236 GLU A C 1
ATOM 1918 O O . GLU A 1 236 ? -36.288 6.993 -0.339 1.00 63.09 236 GLU A O 1
ATOM 1923 N N . ARG A 1 237 ? -36.715 8.666 1.087 1.00 66.44 237 ARG A N 1
ATOM 1924 C CA . ARG A 1 237 ? -35.311 8.871 1.487 1.00 66.44 237 ARG A CA 1
ATOM 1925 C C . ARG A 1 237 ? -34.710 7.648 2.183 1.00 66.44 237 ARG A C 1
ATOM 1927 O O . ARG A 1 237 ? -33.535 7.341 1.982 1.00 66.44 237 ARG A O 1
ATOM 1934 N N . ARG A 1 238 ? -35.517 6.903 2.949 1.00 70.25 238 ARG A N 1
ATOM 1935 C CA . ARG A 1 238 ? -35.114 5.606 3.529 1.00 70.25 238 ARG A CA 1
ATOM 1936 C C . ARG A 1 238 ? -34.791 4.570 2.450 1.00 70.25 238 ARG A C 1
ATOM 1938 O O . ARG A 1 238 ? -33.844 3.799 2.603 1.00 70.25 238 ARG A O 1
ATOM 1945 N N . THR A 1 239 ? -35.558 4.564 1.361 1.00 71.88 239 THR A N 1
ATOM 1946 C CA . THR A 1 239 ? -35.363 3.641 0.235 1.00 71.88 239 THR A CA 1
ATOM 1947 C C . THR A 1 239 ? -34.049 3.931 -0.492 1.00 71.88 239 THR A C 1
ATOM 1949 O O . THR A 1 239 ? -33.280 3.000 -0.738 1.00 71.88 239 THR A O 1
ATOM 1952 N N . SER A 1 240 ? -33.729 5.205 -0.735 1.00 70.56 240 SER A N 1
ATOM 1953 C CA . SER A 1 240 ? -32.453 5.611 -1.345 1.00 70.56 240 SER A CA 1
ATOM 1954 C C . SER A 1 240 ? -31.243 5.242 -0.480 1.00 70.56 240 SER A C 1
ATOM 1956 O O . SER A 1 240 ? -30.289 4.651 -0.981 1.00 70.56 240 SER A O 1
ATOM 1958 N N . LEU A 1 241 ? -31.295 5.498 0.835 1.00 73.94 241 LEU A N 1
ATOM 1959 C CA . LEU A 1 241 ? -30.205 5.128 1.750 1.00 73.94 241 LEU A CA 1
ATOM 1960 C C . LEU A 1 241 ? -29.940 3.613 1.744 1.00 73.94 241 LEU A C 1
ATOM 1962 O O . LEU A 1 241 ? -28.789 3.181 1.673 1.00 73.94 241 LEU A O 1
ATOM 1966 N N . LYS A 1 242 ? -31.007 2.803 1.759 1.00 77.81 242 LYS A N 1
ATOM 1967 C CA . LYS A 1 242 ? -30.911 1.337 1.693 1.00 77.81 242 LYS A CA 1
ATOM 1968 C C . LYS A 1 242 ? -30.341 0.856 0.356 1.00 77.81 242 LYS A C 1
ATOM 1970 O O . LYS A 1 242 ? -29.565 -0.097 0.330 1.00 77.81 242 LYS A O 1
ATOM 1975 N N . PHE A 1 243 ? -30.695 1.512 -0.749 1.00 76.56 243 PHE A N 1
ATOM 1976 C CA . PHE A 1 243 ? -30.107 1.224 -2.056 1.00 76.56 243 PHE A CA 1
ATOM 1977 C C . PHE A 1 243 ? -28.585 1.450 -2.050 1.00 76.56 243 PHE A C 1
ATOM 1979 O O . PHE A 1 243 ? -27.841 0.568 -2.487 1.00 76.56 243 PHE A O 1
ATOM 1986 N N . TYR A 1 244 ? -28.106 2.565 -1.484 1.00 75.25 244 TYR A N 1
ATOM 1987 C CA . TYR A 1 244 ? -26.668 2.842 -1.363 1.00 75.25 244 TYR A CA 1
ATOM 1988 C C . TYR A 1 244 ? -25.953 1.840 -0.465 1.00 75.25 244 TYR A C 1
ATOM 1990 O O . TYR A 1 244 ? -24.896 1.333 -0.840 1.00 75.25 244 TYR A O 1
ATOM 1998 N N . GLU A 1 245 ? -26.543 1.512 0.685 1.00 80.31 245 GLU A N 1
ATOM 1999 C CA . GLU A 1 245 ? -26.005 0.516 1.611 1.00 80.31 245 GLU A CA 1
ATOM 2000 C C . GLU A 1 245 ? -25.746 -0.822 0.914 1.00 80.31 245 GLU A C 1
ATOM 2002 O O . GLU A 1 245 ? -24.655 -1.379 1.041 1.00 80.31 245 GLU A O 1
ATOM 2007 N N . VAL A 1 246 ? -26.722 -1.310 0.141 1.00 82.00 246 VAL A N 1
ATOM 2008 C CA . VAL A 1 246 ? -26.617 -2.579 -0.591 1.00 82.00 246 VAL A CA 1
ATOM 2009 C C . VAL A 1 246 ? -25.616 -2.470 -1.739 1.00 82.00 246 VAL A C 1
ATOM 2011 O O . VAL A 1 246 ? -24.740 -3.325 -1.873 1.00 82.00 246 VAL A O 1
ATOM 2014 N N . ARG A 1 247 ? -25.706 -1.421 -2.566 1.00 75.75 247 ARG A N 1
ATOM 2015 C CA . ARG A 1 247 ? -24.885 -1.296 -3.780 1.00 75.75 247 ARG A CA 1
ATOM 2016 C C . ARG A 1 247 ? -23.405 -1.079 -3.479 1.00 75.75 247 ARG A C 1
ATOM 2018 O O . ARG A 1 247 ? -22.564 -1.664 -4.164 1.00 75.75 247 ARG A O 1
ATOM 2025 N N . LEU A 1 248 ? -23.105 -0.242 -2.486 1.00 75.75 248 LEU A N 1
ATOM 2026 C CA . LEU A 1 248 ? -21.747 0.065 -2.025 1.00 75.75 248 LEU A CA 1
ATOM 2027 C C . LEU A 1 248 ? -21.270 -0.892 -0.927 1.00 75.75 248 LEU A C 1
ATOM 2029 O O . LEU A 1 248 ? -20.123 -0.797 -0.495 1.00 75.75 248 LEU A O 1
ATOM 2033 N N . GLN A 1 249 ? -22.142 -1.803 -0.477 1.00 81.56 249 GLN A N 1
ATOM 2034 C CA . GLN A 1 249 ? -21.859 -2.783 0.571 1.00 81.56 249 GLN A CA 1
ATOM 2035 C C . GLN A 1 249 ? -21.294 -2.111 1.838 1.00 81.56 249 GLN A C 1
ATOM 2037 O O . GLN A 1 249 ? -20.282 -2.538 2.394 1.00 81.56 249 GLN A O 1
ATOM 2042 N N . LEU A 1 250 ? -21.938 -1.027 2.292 1.00 83.38 250 LEU A N 1
ATOM 2043 C CA . LEU A 1 250 ? -21.432 -0.174 3.382 1.00 83.38 250 LEU A CA 1
ATOM 2044 C C . LEU A 1 250 ? -21.304 -0.923 4.718 1.00 83.38 250 LEU A C 1
ATOM 2046 O O . LEU A 1 250 ? -20.390 -0.644 5.486 1.00 83.38 250 LEU A O 1
ATOM 2050 N N . ALA A 1 251 ? -22.152 -1.929 4.939 1.00 85.44 251 ALA A N 1
ATOM 2051 C CA . ALA A 1 251 ? -22.132 -2.800 6.115 1.00 85.44 251 ALA A CA 1
ATOM 2052 C C . ALA A 1 251 ? -21.194 -4.021 5.983 1.00 85.44 251 ALA A C 1
ATOM 2054 O O . ALA A 1 251 ? -21.259 -4.937 6.800 1.00 85.44 251 ALA A O 1
ATOM 2055 N N . ARG A 1 252 ? -20.348 -4.082 4.946 1.00 86.88 252 ARG A N 1
ATOM 2056 C CA . ARG A 1 252 ? -19.453 -5.218 4.685 1.00 86.88 252 ARG A CA 1
ATOM 2057 C C . ARG A 1 252 ? -17.983 -4.810 4.805 1.00 86.88 252 ARG A C 1
ATOM 2059 O O . ARG A 1 252 ? -17.561 -3.775 4.285 1.00 86.88 252 ARG A O 1
ATOM 2066 N N . GLU A 1 253 ? -17.190 -5.662 5.452 1.00 86.44 253 GLU A N 1
ATOM 2067 C CA . GLU A 1 253 ? -15.726 -5.612 5.373 1.00 86.44 253 GLU A CA 1
ATOM 2068 C C . GLU A 1 253 ? -15.267 -6.115 4.000 1.00 86.44 253 GLU A C 1
ATOM 2070 O O . GLU A 1 253 ? -15.770 -7.137 3.529 1.00 86.44 253 GLU A O 1
ATOM 2075 N N . PHE A 1 254 ? -14.298 -5.438 3.376 1.00 80.31 254 PHE A N 1
ATOM 2076 C CA . PHE A 1 254 ? -13.770 -5.824 2.058 1.00 80.31 254 PHE A CA 1
ATOM 2077 C C . PHE A 1 254 ? -14.879 -6.012 1.004 1.00 80.31 254 PHE A C 1
ATOM 2079 O O . PHE A 1 254 ? -15.068 -7.111 0.471 1.00 80.31 254 PHE A O 1
ATOM 2086 N N . PRO A 1 255 ? -15.669 -4.960 0.717 1.00 78.06 255 PRO A N 1
ATOM 2087 C CA . PRO A 1 255 ? -16.661 -5.032 -0.345 1.00 78.06 255 PRO A CA 1
ATOM 2088 C C . PRO A 1 255 ? -15.974 -5.227 -1.700 1.00 78.06 255 PRO A C 1
ATOM 2090 O O . PRO A 1 255 ? -14.836 -4.797 -1.893 1.00 78.06 255 PRO A O 1
ATOM 2093 N N . ASN A 1 256 ? -16.687 -5.829 -2.656 1.00 70.56 256 ASN A N 1
ATOM 2094 C CA . ASN A 1 256 ? -16.206 -5.874 -4.038 1.00 70.56 256 ASN A CA 1
ATOM 2095 C C . ASN A 1 256 ? -15.915 -4.449 -4.518 1.00 70.56 256 ASN A C 1
ATOM 2097 O O . ASN A 1 256 ? -16.722 -3.551 -4.262 1.00 70.56 256 ASN A O 1
ATOM 2101 N N . ILE A 1 257 ? -14.806 -4.267 -5.243 1.00 64.62 257 ILE A N 1
ATOM 2102 C CA . ILE A 1 257 ? -14.498 -2.983 -5.873 1.00 64.62 257 ILE A CA 1
ATOM 2103 C C . ILE A 1 257 ? -15.695 -2.562 -6.716 1.00 64.62 257 ILE A C 1
ATOM 2105 O O . ILE A 1 257 ? -16.118 -3.274 -7.628 1.00 64.62 257 ILE A O 1
ATOM 2109 N N . VAL A 1 258 ? -16.240 -1.397 -6.384 1.00 60.81 258 VAL A N 1
ATOM 2110 C CA . VAL A 1 258 ? -17.213 -0.731 -7.231 1.00 60.81 258 VAL A CA 1
ATOM 2111 C C . VAL A 1 258 ? -16.399 0.113 -8.192 1.00 60.81 258 VAL A C 1
ATOM 2113 O O . VAL A 1 258 ? -15.756 1.079 -7.780 1.00 60.81 258 VAL A O 1
ATOM 2116 N N . TYR A 1 259 ? -16.371 -0.269 -9.468 1.00 58.31 259 TYR A N 1
ATOM 2117 C CA . TYR A 1 259 ? -15.713 0.570 -10.455 1.00 58.31 259 TYR A CA 1
ATOM 2118 C C . TYR A 1 259 ? -16.470 1.887 -10.513 1.00 58.31 259 TYR A C 1
ATOM 2120 O O . TYR A 1 259 ? -17.691 1.917 -10.620 1.00 58.31 259 TYR A O 1
ATOM 2128 N N . TYR A 1 260 ? -15.749 2.996 -10.428 1.00 50.53 260 TYR A N 1
ATOM 2129 C CA . TYR A 1 260 ? -16.373 4.313 -10.446 1.00 50.53 260 TYR A CA 1
ATOM 2130 C C . TYR A 1 260 ? -17.103 4.574 -11.784 1.00 50.53 260 TYR A C 1
ATOM 2132 O O . TYR A 1 260 ? -18.023 5.370 -11.827 1.00 50.53 260 TYR A O 1
ATOM 2140 N N . SER A 1 261 ? -16.829 3.804 -12.843 1.00 48.12 261 SER A N 1
ATOM 2141 C CA . SER A 1 261 ? -17.658 3.743 -14.057 1.00 48.12 261 SER A CA 1
ATOM 2142 C C . SER A 1 261 ? -19.070 3.195 -13.821 1.00 48.12 261 SER A C 1
ATOM 2144 O O . SER A 1 261 ? -20.034 3.720 -14.376 1.00 48.12 261 SER A O 1
ATOM 2146 N N . ASP A 1 262 ? -19.220 2.208 -12.937 1.00 52.06 262 ASP A N 1
ATOM 2147 C CA . ASP A 1 262 ? -20.520 1.681 -12.513 1.00 52.06 262 ASP A CA 1
ATOM 2148 C C . ASP A 1 262 ? -21.309 2.702 -11.673 1.00 52.06 262 ASP A C 1
ATOM 2150 O O . ASP A 1 262 ? -22.536 2.627 -11.609 1.00 52.06 262 ASP A O 1
ATOM 2154 N N . LEU A 1 263 ? -20.607 3.654 -11.039 1.00 49.81 263 LEU A N 1
ATOM 2155 C CA . LEU A 1 263 ? -21.173 4.792 -10.301 1.00 49.81 263 LEU A CA 1
ATOM 2156 C C . LEU A 1 263 ? -21.521 5.985 -11.206 1.00 49.81 263 LEU A C 1
ATOM 2158 O O . LEU A 1 263 ? -22.014 6.981 -10.696 1.00 49.81 263 LEU A O 1
ATOM 2162 N N . PHE A 1 264 ? -21.253 5.925 -12.517 1.00 45.78 264 PHE A N 1
ATOM 2163 C CA . PHE A 1 264 ? -21.512 7.011 -13.483 1.00 45.78 264 PHE A CA 1
ATOM 2164 C C . PHE A 1 264 ? -22.420 6.587 -14.642 1.00 45.78 264 PHE A C 1
ATOM 2166 O O . PHE A 1 264 ? -22.611 7.337 -15.600 1.00 45.78 264 PHE A O 1
ATOM 2173 N N . LEU A 1 265 ? -23.050 5.412 -14.547 1.00 50.78 265 LEU A N 1
ATOM 2174 C CA . LEU A 1 265 ? -24.238 5.130 -15.353 1.00 50.78 265 LEU A CA 1
ATOM 2175 C C . LEU A 1 265 ? -25.253 6.278 -15.155 1.00 50.78 265 LEU A C 1
ATOM 2177 O O . LEU A 1 265 ? -25.329 6.799 -14.045 1.00 50.78 265 LEU A O 1
ATOM 2181 N N . PRO A 1 266 ? -26.067 6.662 -16.159 1.00 45.03 266 PRO A N 1
ATOM 2182 C CA . PRO A 1 266 ? -27.028 7.778 -16.059 1.00 45.03 266 PRO A CA 1
ATOM 2183 C C . PRO A 1 266 ? -27.984 7.718 -14.852 1.00 45.03 266 PRO A C 1
ATOM 2185 O O . PRO A 1 266 ? -28.576 8.719 -14.464 1.00 45.03 266 PRO A O 1
ATOM 2188 N N . ILE A 1 267 ? -28.124 6.539 -14.243 1.00 45.12 267 ILE A N 1
ATOM 2189 C CA . ILE A 1 267 ? -28.860 6.298 -12.999 1.00 45.12 267 ILE A CA 1
ATOM 2190 C C . ILE A 1 267 ? -28.180 6.966 -11.784 1.00 45.12 267 ILE A C 1
ATOM 2192 O O . ILE A 1 267 ? -28.869 7.341 -10.844 1.00 45.12 267 ILE A O 1
ATOM 2196 N N . PHE A 1 268 ? -26.855 7.149 -11.804 1.00 46.62 268 PHE A N 1
ATOM 2197 C CA . PHE A 1 268 ? -26.041 7.608 -10.677 1.00 46.62 268 PHE A CA 1
ATOM 2198 C C . PHE A 1 268 ? -25.491 9.040 -10.775 1.00 46.62 268 PHE A C 1
ATOM 2200 O O . PHE A 1 268 ? -25.098 9.591 -9.748 1.00 46.62 268 PHE A O 1
ATOM 2207 N N . SER A 1 269 ? -25.504 9.686 -11.944 1.00 45.44 269 SER A N 1
ATOM 2208 C CA . SER A 1 269 ? -25.128 11.109 -12.034 1.00 45.44 269 SER A CA 1
ATOM 2209 C C . SER A 1 269 ? -26.049 11.992 -11.183 1.00 45.44 269 SER A C 1
ATOM 2211 O O . SER A 1 269 ? -25.568 12.872 -10.482 1.00 45.44 269 SER A O 1
ATOM 2213 N N . ARG A 1 270 ? -27.348 11.664 -11.121 1.00 46.44 270 ARG A N 1
ATOM 2214 C CA . ARG A 1 270 ? -28.295 12.282 -10.174 1.00 46.44 270 ARG A CA 1
ATOM 2215 C C . ARG A 1 270 ? -27.996 11.941 -8.707 1.00 46.44 270 ARG A C 1
ATOM 2217 O O . ARG A 1 270 ? -28.140 12.786 -7.844 1.00 46.44 270 ARG A O 1
ATOM 2224 N N . ILE A 1 271 ? -27.502 10.736 -8.429 1.00 48.66 271 ILE A N 1
ATOM 2225 C CA . ILE A 1 271 ? -27.223 10.216 -7.074 1.00 48.66 271 ILE A CA 1
ATOM 2226 C C . ILE A 1 271 ? -26.000 10.882 -6.417 1.00 48.66 271 ILE A C 1
ATOM 2228 O O . ILE A 1 271 ? -25.922 10.977 -5.193 1.00 48.66 271 ILE A O 1
ATOM 2232 N N . LEU A 1 272 ? -25.021 11.312 -7.217 1.00 49.34 272 LEU A N 1
ATOM 2233 C CA . LEU A 1 272 ? -23.858 12.064 -6.735 1.00 49.34 272 LEU A CA 1
ATOM 2234 C C . LEU A 1 272 ? -24.158 13.551 -6.527 1.00 49.34 272 LEU A C 1
ATOM 2236 O O . LEU A 1 272 ? -23.369 14.223 -5.871 1.00 49.34 272 LEU A O 1
ATOM 2240 N N . GLU A 1 273 ? -25.258 14.051 -7.082 1.00 49.72 273 GLU A N 1
ATOM 2241 C CA . GLU A 1 273 ? -25.741 15.426 -6.913 1.00 49.72 273 GLU A CA 1
ATOM 2242 C C . GLU A 1 273 ? -26.855 15.515 -5.856 1.00 49.72 273 GLU A C 1
ATOM 2244 O O . GLU A 1 273 ? -27.025 16.563 -5.238 1.00 49.72 273 GLU A O 1
ATOM 2249 N N . ASP A 1 274 ? -27.556 14.408 -5.587 1.00 53.44 274 ASP A N 1
ATOM 2250 C CA . ASP A 1 274 ? -28.538 14.301 -4.514 1.00 53.44 274 ASP A CA 1
ATOM 2251 C C . ASP A 1 274 ? -27.857 14.397 -3.139 1.00 53.44 274 ASP A C 1
ATOM 2253 O O . ASP A 1 274 ? -26.924 13.655 -2.806 1.00 53.44 274 ASP A O 1
ATOM 2257 N N . GLU A 1 275 ? -28.358 15.305 -2.301 1.00 59.22 275 GLU A N 1
ATOM 2258 C CA . GLU A 1 275 ? -27.940 15.386 -0.907 1.00 59.22 275 GLU A CA 1
ATOM 2259 C C . GLU A 1 275 ? -28.283 14.083 -0.176 1.00 59.22 275 GLU A C 1
ATOM 2261 O O . GLU A 1 275 ? -29.425 13.607 -0.181 1.00 59.22 275 GLU A O 1
ATOM 2266 N N . VAL A 1 276 ? -27.300 13.519 0.526 1.00 60.75 276 VAL A N 1
ATOM 2267 C CA . VAL A 1 276 ? -27.538 12.447 1.487 1.00 60.75 276 VAL A CA 1
ATOM 2268 C C . VAL A 1 276 ? -28.445 13.023 2.568 1.00 60.75 276 VAL A C 1
ATOM 2270 O O . VAL A 1 276 ? -28.045 13.896 3.329 1.00 60.75 276 VAL A O 1
ATOM 2273 N N . ALA A 1 277 ? -29.696 12.574 2.566 1.00 57.50 277 ALA A N 1
ATOM 2274 C CA . ALA A 1 277 ? -30.755 12.816 3.540 1.00 57.50 277 ALA A CA 1
ATOM 2275 C C . ALA A 1 277 ? -30.395 13.735 4.738 1.00 57.50 277 ALA A C 1
ATOM 2277 O O . ALA A 1 277 ? -29.844 13.272 5.731 1.00 57.50 277 ALA A O 1
ATOM 2278 N N . ASN A 1 278 ? -30.780 15.018 4.666 1.00 55.19 278 ASN A N 1
ATOM 2279 C CA . ASN A 1 278 ? -30.643 16.027 5.737 1.00 55.19 278 ASN A CA 1
ATOM 2280 C C . ASN A 1 278 ? -29.203 16.378 6.170 1.00 55.19 278 ASN A C 1
ATOM 2282 O O . ASN A 1 278 ? -29.027 17.029 7.197 1.00 55.19 278 ASN A O 1
ATOM 2286 N N . THR A 1 279 ? -28.179 15.990 5.407 1.00 58.69 279 THR A N 1
ATOM 2287 C CA . THR A 1 279 ? -26.773 16.286 5.744 1.00 58.69 279 THR A CA 1
ATOM 2288 C C . THR A 1 279 ? -26.221 17.542 5.065 1.00 58.69 279 THR A C 1
ATOM 2290 O O . THR A 1 279 ? -25.179 18.043 5.482 1.00 58.69 279 THR A O 1
ATOM 2293 N N . GLY A 1 280 ? -26.875 18.039 4.005 1.00 63.16 280 GLY A N 1
ATOM 2294 C CA . GLY A 1 280 ? -26.336 19.103 3.146 1.00 63.16 280 GLY A CA 1
ATOM 2295 C C . GLY A 1 280 ? -25.097 18.68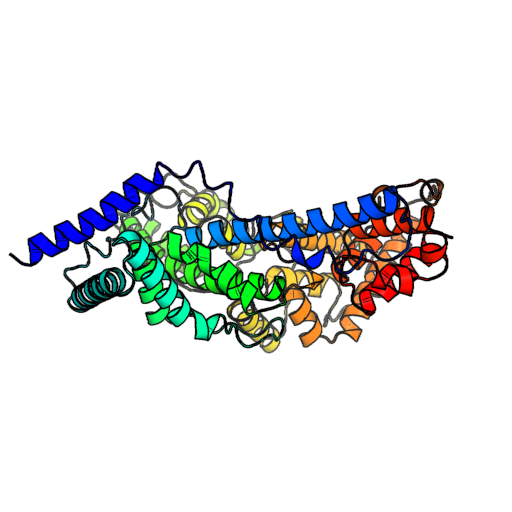4 2.338 1.00 63.16 280 GLY A C 1
ATOM 2296 O O . GLY A 1 280 ? -24.401 19.533 1.786 1.00 63.16 280 GLY A O 1
ATOM 2297 N N . GLN A 1 281 ? -24.770 17.384 2.305 1.00 67.12 281 GLN A N 1
ATOM 2298 C CA . GLN A 1 281 ? -23.622 16.827 1.591 1.00 67.12 281 GLN A CA 1
ATOM 2299 C C . GLN A 1 281 ? -24.081 15.869 0.499 1.00 67.12 281 GLN A C 1
ATOM 2301 O O . GLN A 1 281 ? -24.991 15.068 0.702 1.00 67.12 281 GLN A O 1
ATOM 2306 N N . THR A 1 282 ? -23.392 15.878 -0.638 1.00 70.31 282 THR A N 1
ATOM 2307 C CA . THR A 1 282 ? -23.531 14.827 -1.646 1.00 70.31 282 THR A CA 1
ATOM 2308 C C . THR A 1 282 ? -22.857 13.524 -1.201 1.00 70.31 282 THR A C 1
ATOM 2310 O O . THR A 1 282 ? -22.053 13.495 -0.261 1.00 70.31 282 THR A O 1
ATOM 2313 N N . LEU A 1 283 ? -23.168 12.414 -1.878 1.00 71.06 283 LEU A N 1
ATOM 2314 C CA . LEU A 1 283 ? -22.744 11.068 -1.474 1.00 71.06 283 LEU A CA 1
ATOM 2315 C C . LEU A 1 283 ? -21.220 10.901 -1.337 1.00 71.06 283 LEU A C 1
ATOM 2317 O O . LEU A 1 283 ? -20.757 10.268 -0.392 1.00 71.06 283 LEU A O 1
ATOM 2321 N N . LEU A 1 284 ? -20.415 11.459 -2.245 1.00 70.94 284 LEU A N 1
ATOM 2322 C CA . LEU A 1 284 ? -18.958 11.272 -2.210 1.00 70.94 284 LEU A CA 1
ATOM 2323 C C . LEU A 1 284 ? -18.280 12.020 -1.038 1.00 70.94 284 LEU A C 1
ATOM 2325 O O . LEU A 1 284 ? -17.523 11.376 -0.305 1.00 70.94 284 LEU A O 1
ATOM 2329 N N . PRO A 1 285 ? -18.542 13.324 -0.801 1.00 74.69 285 PRO A N 1
ATOM 2330 C CA . PRO A 1 285 ? -18.119 14.013 0.421 1.00 74.69 285 PRO A CA 1
ATOM 2331 C C . PRO A 1 285 ? -18.585 13.313 1.699 1.00 74.69 285 PRO A C 1
ATOM 2333 O O . PRO A 1 285 ? -17.786 13.158 2.622 1.00 74.69 285 PRO A O 1
ATOM 2336 N N . PHE A 1 286 ? -19.830 12.821 1.721 1.00 76.50 286 PHE A N 1
ATOM 2337 C CA . PHE A 1 286 ? -20.356 12.041 2.839 1.00 76.50 286 PHE A CA 1
ATOM 2338 C C . PHE A 1 286 ? -19.493 10.799 3.107 1.00 76.50 286 PHE A C 1
ATOM 2340 O O . PHE A 1 286 ? -18.980 10.636 4.213 1.00 76.50 286 PHE A O 1
ATOM 2347 N N . LEU A 1 287 ? -19.260 9.953 2.094 1.00 77.25 287 LEU A N 1
ATOM 2348 C CA . LEU A 1 287 ? -18.467 8.724 2.236 1.00 77.25 287 LEU A CA 1
ATOM 2349 C C . LEU A 1 287 ? -17.024 9.013 2.673 1.00 77.25 287 LEU A C 1
ATOM 2351 O O . LEU A 1 287 ? -16.499 8.316 3.541 1.00 77.25 287 LEU A O 1
ATOM 2355 N N . ARG A 1 288 ? -16.389 10.056 2.123 1.00 77.44 288 ARG A N 1
ATOM 2356 C CA . ARG A 1 288 ? -15.035 10.470 2.530 1.00 77.44 288 ARG A CA 1
ATOM 2357 C C . ARG A 1 288 ? -14.983 10.922 3.986 1.00 77.44 288 ARG A C 1
ATOM 2359 O O . ARG A 1 288 ? -14.068 10.522 4.700 1.00 77.44 288 ARG A O 1
ATOM 2366 N N . SER A 1 289 ? -15.978 11.690 4.435 1.00 76.62 289 SER A N 1
ATOM 2367 C CA . SER A 1 289 ? -16.006 12.254 5.788 1.00 76.62 289 SER A CA 1
ATOM 2368 C C . SER A 1 289 ? -15.994 11.198 6.893 1.00 76.62 289 SER A C 1
ATOM 2370 O O . SER A 1 289 ? -15.497 11.493 7.978 1.00 76.62 289 SER A O 1
ATOM 2372 N N . TRP A 1 290 ? -16.568 10.012 6.670 1.00 79.56 290 TRP A N 1
ATOM 2373 C CA . TRP A 1 290 ? -16.667 8.991 7.717 1.00 79.56 290 TRP A CA 1
ATOM 2374 C C . TRP A 1 290 ? -15.770 7.767 7.475 1.00 79.56 290 TRP A C 1
ATOM 2376 O O . TRP A 1 290 ? -15.314 7.165 8.445 1.00 79.56 290 TRP A O 1
ATOM 2386 N N . MET A 1 291 ? -15.472 7.398 6.219 1.00 80.44 291 MET A N 1
ATOM 2387 C CA . MET A 1 291 ? -14.521 6.313 5.916 1.00 80.44 291 MET A CA 1
ATOM 2388 C C . MET A 1 291 ? -13.058 6.754 6.061 1.00 80.44 291 MET A C 1
ATOM 2390 O O . MET A 1 291 ? -12.176 5.918 6.250 1.00 80.44 291 MET A O 1
ATOM 2394 N N . GLY A 1 292 ? -12.790 8.056 5.942 1.00 78.31 292 GLY A N 1
ATOM 2395 C CA . GLY A 1 292 ? -11.442 8.601 5.830 1.00 78.31 292 GLY A CA 1
ATOM 2396 C C . GLY A 1 292 ? -10.850 8.439 4.425 1.00 78.31 292 GLY A C 1
ATOM 2397 O O . GLY A 1 292 ? -11.326 7.657 3.591 1.00 78.31 292 GLY A O 1
ATOM 2398 N N . ASP A 1 293 ? -9.788 9.194 4.145 1.00 74.31 293 ASP A N 1
ATOM 2399 C CA . ASP A 1 293 ? -9.210 9.313 2.799 1.00 74.31 293 ASP A CA 1
ATOM 2400 C C . ASP A 1 293 ? -8.656 7.995 2.256 1.00 74.31 293 ASP A C 1
ATOM 2402 O O . ASP A 1 293 ? -8.868 7.668 1.087 1.00 74.31 293 ASP A O 1
ATOM 2406 N N . HIS A 1 294 ? -7.974 7.212 3.096 1.00 75.88 294 HIS A N 1
ATOM 2407 C CA . HIS A 1 294 ? -7.371 5.949 2.670 1.00 75.88 294 HIS A CA 1
ATOM 2408 C C . HIS A 1 294 ? -8.430 4.943 2.218 1.00 75.88 294 HIS A C 1
ATOM 2410 O O . HIS A 1 294 ? -8.326 4.385 1.124 1.00 75.88 294 HIS A O 1
ATOM 2416 N N . GLU A 1 295 ? -9.470 4.737 3.027 1.00 80.75 295 GLU A N 1
ATOM 2417 C CA . GLU A 1 295 ? -10.468 3.724 2.716 1.00 80.75 295 GLU A CA 1
ATOM 2418 C C . GLU A 1 295 ? -11.443 4.166 1.630 1.00 80.75 295 GLU A C 1
ATOM 2420 O O . GLU A 1 295 ? -11.772 3.379 0.740 1.00 80.75 295 GLU A O 1
ATOM 2425 N N . SER A 1 296 ? -11.874 5.427 1.657 1.00 77.69 296 SER A N 1
ATOM 2426 C CA . SER A 1 296 ? -12.692 5.972 0.574 1.00 77.69 296 SER A CA 1
ATOM 2427 C C . SER A 1 296 ? -11.948 5.897 -0.762 1.00 77.69 296 SER A C 1
ATOM 2429 O O . SER A 1 296 ? -12.536 5.493 -1.764 1.00 77.69 296 SER A O 1
ATOM 2431 N N . SER A 1 297 ? -10.638 6.169 -0.785 1.00 74.19 297 SER A N 1
ATOM 2432 C CA . SER A 1 297 ? -9.811 6.000 -1.984 1.00 74.19 297 SER A CA 1
ATOM 2433 C C . SER A 1 297 ? -9.673 4.538 -2.405 1.00 74.19 297 SER A C 1
ATOM 2435 O O . SER A 1 297 ? -9.662 4.268 -3.603 1.00 74.19 297 SER A O 1
ATOM 2437 N N . ARG A 1 298 ? -9.600 3.584 -1.467 1.00 77.44 298 ARG A N 1
ATOM 2438 C CA . ARG A 1 298 ? -9.561 2.147 -1.785 1.00 77.44 298 ARG A CA 1
ATOM 2439 C C . ARG A 1 298 ? -10.881 1.661 -2.394 1.00 77.44 298 ARG A C 1
ATOM 2441 O O . ARG A 1 298 ? -10.852 1.018 -3.439 1.00 77.44 298 ARG A O 1
ATOM 2448 N N . ARG A 1 299 ? -12.025 1.994 -1.778 1.00 76.62 299 ARG A N 1
ATOM 2449 C CA . ARG A 1 299 ? -13.365 1.541 -2.213 1.00 76.62 299 ARG A CA 1
ATOM 2450 C C . ARG A 1 299 ? -13.877 2.254 -3.456 1.00 76.62 299 ARG A C 1
ATOM 2452 O O . ARG A 1 299 ? -14.538 1.627 -4.277 1.00 76.62 299 ARG A O 1
ATOM 2459 N N . LEU A 1 300 ? -13.632 3.561 -3.548 1.00 67.44 300 LEU A N 1
ATOM 2460 C CA . LEU A 1 300 ? -14.271 4.434 -4.534 1.00 67.44 300 LEU A CA 1
ATOM 2461 C C . LEU A 1 300 ? -13.305 4.928 -5.611 1.00 67.44 300 LEU A C 1
ATOM 2463 O O . LEU A 1 300 ? -13.789 5.537 -6.550 1.00 67.44 300 LEU A O 1
ATOM 2467 N N . LYS A 1 301 ? -11.982 4.713 -5.477 1.00 62.25 301 LYS A N 1
ATOM 2468 C CA . LYS A 1 301 ? -10.905 5.140 -6.403 1.00 62.25 301 LYS A CA 1
ATOM 2469 C C . LYS A 1 301 ? -11.298 6.355 -7.256 1.00 62.25 301 LYS A C 1
ATOM 2471 O O . LYS A 1 301 ? -11.714 6.220 -8.405 1.00 62.25 301 LYS A O 1
ATOM 2476 N N . THR A 1 302 ? -11.152 7.552 -6.682 1.00 47.94 302 THR A N 1
ATOM 2477 C CA . THR A 1 302 ? -11.349 8.815 -7.413 1.00 47.94 302 THR A CA 1
ATOM 2478 C C . THR A 1 302 ? -10.481 8.792 -8.681 1.00 47.94 302 THR A C 1
ATOM 2480 O O . THR A 1 302 ? -9.283 8.513 -8.577 1.00 47.94 302 THR A O 1
ATOM 2483 N N . PRO A 1 303 ? -11.041 9.026 -9.876 1.00 47.62 303 PRO A N 1
ATOM 2484 C CA . PRO A 1 303 ? -10.318 8.863 -11.134 1.00 47.62 303 PRO A CA 1
ATOM 2485 C C . PRO A 1 303 ? -9.085 9.757 -11.237 1.00 47.62 303 PRO A C 1
ATOM 2487 O O . PRO A 1 303 ? -9.120 10.941 -10.918 1.00 47.62 303 PRO A O 1
ATOM 2490 N N . ILE A 1 304 ? -8.029 9.208 -11.833 1.00 43.34 304 ILE A N 1
ATOM 2491 C CA . ILE A 1 304 ? -6.942 10.004 -12.420 1.00 43.34 304 ILE A CA 1
ATOM 2492 C C . ILE A 1 304 ? -7.358 10.509 -13.830 1.00 43.34 304 ILE A C 1
ATOM 2494 O O . ILE A 1 304 ? -6.717 11.397 -14.383 1.00 43.34 304 ILE A O 1
ATOM 2498 N N . SER A 1 305 ? -8.417 9.947 -14.444 1.00 41.72 305 SER A N 1
ATOM 2499 C CA . SER A 1 305 ? -8.926 10.290 -15.788 1.00 41.72 305 SER A CA 1
ATOM 2500 C C . SER A 1 305 ? -10.206 9.509 -16.144 1.00 41.72 305 SER A C 1
ATOM 2502 O O . SER A 1 305 ? -10.284 8.316 -15.858 1.00 41.72 305 SER A O 1
ATOM 2504 N N . GLU A 1 306 ? -11.144 10.130 -16.872 1.00 42.94 306 GLU A N 1
ATOM 2505 C CA . GLU A 1 306 ? -12.358 9.480 -17.407 1.00 42.94 306 GLU A CA 1
ATOM 2506 C C . GLU A 1 306 ? -12.082 8.312 -18.375 1.00 42.94 306 GLU A C 1
ATOM 2508 O O . GLU A 1 306 ? -12.866 7.373 -18.484 1.00 42.94 306 GLU A O 1
ATOM 2513 N N . ARG A 1 307 ? -10.920 8.284 -19.040 1.00 46.72 307 ARG A N 1
ATOM 2514 C CA . ARG A 1 307 ? -10.542 7.167 -19.929 1.00 46.72 307 ARG A CA 1
ATOM 2515 C C . ARG A 1 307 ? -10.117 5.898 -19.174 1.00 46.72 307 ARG A C 1
ATOM 2517 O O . ARG A 1 307 ? -9.814 4.892 -19.805 1.00 46.72 307 ARG A O 1
ATOM 2524 N N . LEU A 1 308 ? -10.030 5.930 -17.841 1.00 49.41 308 LEU A N 1
ATOM 2525 C CA . LEU A 1 308 ? -9.682 4.765 -17.006 1.00 49.41 308 LEU A CA 1
ATOM 2526 C C . LEU A 1 308 ? -10.882 3.850 -16.714 1.00 49.41 308 LEU A C 1
ATOM 2528 O O . LEU A 1 308 ? -10.711 2.750 -16.202 1.00 49.41 308 LEU A O 1
ATOM 2532 N N . TYR A 1 309 ? -12.094 4.299 -17.033 1.00 49.41 309 TYR A N 1
ATOM 2533 C CA . TYR A 1 309 ? -13.351 3.675 -16.618 1.00 49.41 309 TYR A CA 1
ATOM 2534 C C . TYR A 1 309 ? -13.765 2.414 -17.366 1.00 49.41 309 TYR A C 1
ATOM 2536 O O . TYR A 1 309 ? -14.627 1.679 -16.891 1.00 49.41 309 TYR A O 1
ATOM 2544 N N . GLN A 1 310 ? -13.185 2.162 -18.535 1.00 52.16 310 GLN A N 1
ATOM 2545 C CA . GLN A 1 310 ? -13.697 1.143 -19.454 1.00 52.16 310 GLN A CA 1
ATOM 2546 C C . GLN A 1 310 ? -13.040 -0.231 -19.274 1.00 52.16 310 GLN A C 1
ATOM 2548 O O . GLN A 1 310 ? -13.315 -1.158 -20.033 1.00 52.16 310 GLN A O 1
ATOM 2553 N N . LEU A 1 311 ? -12.177 -0.395 -18.270 1.00 55.59 311 LEU A N 1
ATOM 2554 C CA . LEU A 1 311 ? -11.425 -1.628 -18.066 1.00 55.59 311 LEU A CA 1
ATOM 2555 C C . LEU A 1 311 ? -12.222 -2.638 -17.240 1.00 55.59 311 LEU A C 1
ATOM 2557 O O . LEU A 1 311 ? -11.895 -2.927 -16.092 1.00 55.59 311 LEU A O 1
ATOM 2561 N N . LYS A 1 312 ? -13.263 -3.208 -17.851 1.00 58.16 312 LYS A N 1
ATOM 2562 C CA . LYS A 1 312 ? -13.853 -4.452 -17.357 1.00 58.16 312 LYS A CA 1
ATOM 2563 C C . LYS A 1 312 ? -12.973 -5.605 -17.833 1.00 58.16 312 LYS A C 1
ATOM 2565 O O . LYS A 1 312 ? -12.963 -5.936 -19.015 1.00 58.16 312 LYS A O 1
ATOM 2570 N N . ILE A 1 313 ? -12.197 -6.179 -16.921 1.00 66.12 313 ILE A N 1
ATOM 2571 C CA . ILE A 1 313 ? -11.470 -7.422 -17.185 1.00 66.12 313 ILE A CA 1
ATOM 2572 C C . ILE A 1 313 ? -12.305 -8.556 -16.634 1.00 66.12 313 ILE A C 1
ATOM 2574 O O . ILE A 1 313 ? -12.620 -8.592 -15.446 1.00 66.12 313 ILE A O 1
ATOM 2578 N N . GLU A 1 314 ? -12.664 -9.477 -17.514 1.00 67.44 314 GLU A N 1
ATOM 2579 C CA . GLU A 1 314 ? -13.318 -10.715 -17.127 1.00 67.44 314 GLU A CA 1
ATOM 2580 C C . GLU A 1 314 ? -12.220 -11.726 -16.800 1.00 67.44 314 GLU A C 1
ATOM 2582 O O . GLU A 1 314 ? -11.676 -12.394 -17.674 1.00 67.44 314 GLU A O 1
ATOM 2587 N N . LEU A 1 315 ? -11.825 -11.760 -15.525 1.00 77.00 315 LEU A N 1
ATOM 2588 C CA . LEU A 1 315 ? -11.055 -12.878 -14.989 1.00 77.00 315 LEU A CA 1
ATOM 2589 C C . LEU A 1 315 ? -11.973 -14.096 -14.857 1.00 77.00 315 LEU A C 1
ATOM 2591 O O . LEU A 1 315 ? -13.178 -13.945 -14.634 1.00 77.00 315 LEU A O 1
ATOM 2595 N N . SER A 1 316 ? -11.402 -15.300 -14.938 1.00 84.19 316 SER A N 1
ATOM 2596 C CA . SER A 1 316 ? -12.127 -16.501 -14.519 1.00 84.19 316 SER A CA 1
ATOM 2597 C C . SER A 1 316 ? -12.574 -16.362 -13.061 1.00 84.19 316 SER A C 1
ATOM 2599 O O . SER A 1 316 ? -11.975 -15.616 -12.277 1.00 84.19 316 SER A O 1
ATOM 2601 N N . GLN A 1 317 ? -13.635 -17.081 -12.690 1.00 85.19 317 GLN A N 1
ATOM 2602 C CA . GLN A 1 317 ? -14.168 -17.035 -11.330 1.00 85.19 317 GLN A CA 1
ATOM 2603 C C . GLN A 1 317 ? -13.084 -17.365 -10.291 1.00 85.19 317 GLN A C 1
ATOM 2605 O O . GLN A 1 317 ? -12.890 -16.584 -9.362 1.00 85.19 317 GLN A O 1
ATOM 2610 N N . ASP A 1 318 ? -12.311 -18.429 -10.519 1.00 88.75 318 ASP A N 1
ATOM 2611 C CA . ASP A 1 318 ? -11.232 -18.863 -9.624 1.00 88.75 318 ASP A CA 1
ATOM 2612 C C . ASP A 1 318 ? -10.169 -17.776 -9.412 1.00 88.75 318 ASP A C 1
ATOM 2614 O O . ASP A 1 318 ? -9.766 -17.498 -8.281 1.00 88.75 318 ASP A O 1
ATOM 2618 N N . LEU A 1 319 ? -9.738 -17.105 -10.488 1.00 89.12 319 LEU A N 1
ATOM 2619 C CA . LEU A 1 319 ? -8.761 -16.017 -10.394 1.00 89.12 319 LEU A CA 1
ATOM 2620 C C . LEU A 1 319 ? -9.345 -14.794 -9.684 1.00 89.12 319 LEU A C 1
ATOM 2622 O O . LEU A 1 319 ? -8.647 -14.143 -8.909 1.00 89.12 319 LEU A O 1
ATOM 2626 N N . SER A 1 320 ? -10.625 -14.490 -9.910 1.00 87.00 320 SER A N 1
ATOM 2627 C CA . SER A 1 320 ? -11.307 -13.393 -9.220 1.00 87.00 320 SER A CA 1
ATOM 2628 C C . SER A 1 320 ? -11.424 -13.658 -7.716 1.00 87.00 320 SER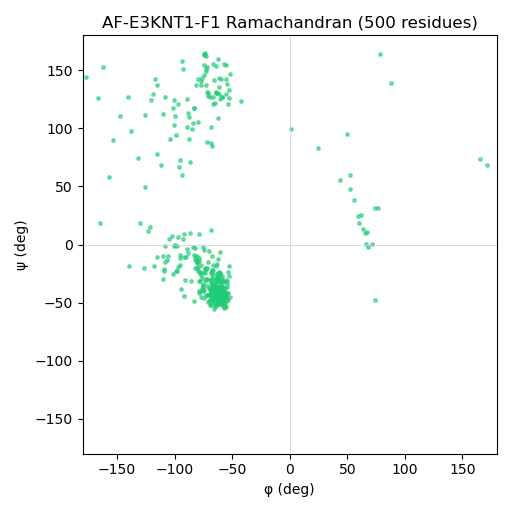 A C 1
ATOM 2630 O O . SER A 1 320 ? -11.163 -12.764 -6.908 1.00 87.00 320 SER A O 1
ATOM 2632 N N . GLU A 1 321 ? -11.775 -14.882 -7.324 1.00 89.38 321 GLU A N 1
ATOM 2633 C CA . GLU A 1 321 ? -11.872 -15.294 -5.921 1.00 89.38 321 GLU A CA 1
ATOM 2634 C C . GLU A 1 321 ? -10.498 -15.309 -5.242 1.00 89.38 321 GLU A C 1
ATOM 2636 O O . GLU A 1 321 ? -10.351 -14.768 -4.142 1.00 89.38 321 GLU A O 1
ATOM 2641 N N . ASN A 1 322 ? -9.471 -15.826 -5.919 1.00 93.06 322 ASN A N 1
ATOM 2642 C CA . ASN A 1 322 ? -8.097 -15.815 -5.421 1.00 93.06 322 ASN A CA 1
ATOM 2643 C C . ASN A 1 322 ? -7.547 -14.387 -5.243 1.00 93.06 322 ASN A C 1
ATOM 2645 O O . ASN A 1 322 ? -6.935 -14.078 -4.215 1.00 93.06 322 ASN A O 1
ATOM 2649 N N . LEU A 1 323 ? -7.804 -13.498 -6.206 1.00 90.88 323 LEU A N 1
ATOM 2650 C CA . LEU A 1 323 ? -7.398 -12.095 -6.136 1.00 90.88 323 LEU A CA 1
ATOM 2651 C C . LEU A 1 323 ? -8.074 -11.378 -4.957 1.00 90.88 323 LEU A C 1
ATOM 2653 O O . LEU A 1 323 ? -7.410 -10.657 -4.212 1.00 90.88 323 LEU A O 1
ATOM 2657 N N . ARG A 1 324 ? -9.368 -11.632 -4.719 1.00 88.38 324 ARG A N 1
ATOM 2658 C CA . ARG A 1 324 ? -10.086 -11.097 -3.546 1.00 88.38 324 ARG A CA 1
ATOM 2659 C C . ARG A 1 324 ? -9.539 -11.638 -2.229 1.00 88.38 324 ARG A C 1
ATOM 2661 O O . ARG A 1 324 ? -9.354 -10.874 -1.286 1.00 88.38 324 ARG A O 1
ATOM 2668 N N . ALA A 1 325 ? -9.253 -12.935 -2.149 1.00 92.00 325 ALA A N 1
ATOM 2669 C CA . ALA A 1 325 ? -8.628 -13.509 -0.959 1.00 92.00 325 ALA A CA 1
ATOM 2670 C C . ALA A 1 325 ? -7.251 -12.872 -0.689 1.00 92.00 325 ALA A C 1
ATOM 2672 O O . ALA A 1 325 ? -6.902 -12.587 0.459 1.00 92.00 325 ALA A O 1
ATOM 2673 N N . SER A 1 326 ? -6.499 -12.580 -1.753 1.00 93.56 326 SER A N 1
ATOM 2674 C CA . SER A 1 326 ? -5.181 -11.947 -1.679 1.00 93.56 326 SER A CA 1
ATOM 2675 C C . SER A 1 326 ? -5.237 -10.461 -1.312 1.00 93.56 326 SER A C 1
ATOM 2677 O O . SER A 1 326 ? -4.326 -9.977 -0.642 1.00 93.56 326 SER A O 1
ATOM 2679 N N . GLU A 1 327 ? -6.299 -9.731 -1.660 1.00 90.50 327 GLU A N 1
ATOM 2680 C CA . GLU A 1 327 ? -6.528 -8.370 -1.146 1.00 90.50 327 GLU A CA 1
ATOM 2681 C C . GLU A 1 327 ? -6.599 -8.374 0.384 1.00 90.50 327 GLU A C 1
ATOM 2683 O O . GLU A 1 327 ? -5.878 -7.630 1.048 1.00 90.50 327 GLU A O 1
ATOM 2688 N N . ILE A 1 328 ? -7.412 -9.273 0.942 1.00 90.31 328 ILE A N 1
ATOM 2689 C CA . ILE A 1 328 ? -7.659 -9.367 2.385 1.00 90.31 328 ILE A CA 1
ATOM 2690 C C . ILE A 1 328 ? -6.400 -9.822 3.129 1.00 90.31 328 ILE A C 1
ATOM 2692 O O . ILE A 1 328 ? -6.034 -9.244 4.156 1.00 90.31 328 ILE A O 1
ATOM 2696 N N . ALA A 1 329 ? -5.757 -10.877 2.625 1.00 93.06 329 ALA A N 1
ATOM 2697 C CA . ALA A 1 329 ? -4.685 -11.555 3.340 1.00 93.06 329 ALA A CA 1
ATOM 2698 C C . ALA A 1 329 ? -3.295 -10.999 3.018 1.00 93.06 329 ALA A C 1
ATOM 2700 O O . ALA A 1 329 ? -2.395 -11.062 3.848 1.00 93.06 329 ALA A O 1
ATOM 2701 N N . ARG A 1 330 ? -3.061 -10.478 1.814 1.00 92.38 330 ARG A N 1
ATOM 2702 C CA . ARG A 1 330 ? -1.719 -10.055 1.384 1.00 92.38 330 ARG A CA 1
ATOM 2703 C C . ARG A 1 330 ? -1.601 -8.552 1.142 1.00 92.38 330 ARG A C 1
ATOM 2705 O O . ARG A 1 330 ? -0.470 -8.078 1.026 1.00 92.38 330 ARG A O 1
ATOM 2712 N N . GLY A 1 331 ? -2.715 -7.819 1.121 1.00 88.94 331 GLY A N 1
ATOM 2713 C CA . GLY A 1 331 ? -2.735 -6.392 0.800 1.00 88.94 331 GLY A CA 1
ATOM 2714 C C . GLY A 1 331 ? -2.594 -6.128 -0.700 1.00 88.94 331 GLY A C 1
ATOM 2715 O O . GLY A 1 331 ? -1.978 -5.145 -1.093 1.00 88.94 331 GLY A O 1
ATOM 2716 N N . VAL A 1 332 ? -3.096 -7.034 -1.545 1.00 91.06 332 VAL A N 1
ATOM 2717 C CA . VAL A 1 332 ? -3.112 -6.841 -3.004 1.00 91.06 332 VAL A CA 1
ATOM 2718 C C . VAL A 1 332 ? -4.127 -5.764 -3.395 1.00 91.06 332 VAL A C 1
ATOM 2720 O O . VAL A 1 332 ? -5.294 -5.846 -3.020 1.00 91.06 332 VAL A O 1
ATOM 2723 N N . ASP A 1 333 ? -3.718 -4.797 -4.219 1.00 86.56 333 ASP A N 1
ATOM 2724 C CA . ASP A 1 333 ? -4.632 -3.815 -4.813 1.00 86.56 333 ASP A CA 1
ATOM 2725 C C . ASP A 1 333 ? -5.249 -4.400 -6.092 1.00 86.56 333 ASP A C 1
ATOM 2727 O O . ASP A 1 333 ? -4.648 -4.412 -7.171 1.00 86.56 333 ASP A O 1
ATOM 2731 N N . VAL A 1 334 ? -6.476 -4.908 -5.960 1.00 84.38 334 VAL A N 1
ATOM 2732 C CA . VAL A 1 334 ? -7.225 -5.579 -7.037 1.00 84.38 334 VAL A CA 1
ATOM 2733 C C . VAL A 1 334 ? -7.366 -4.687 -8.275 1.00 84.38 334 VAL A C 1
ATOM 2735 O O . VAL A 1 334 ? -7.284 -5.169 -9.403 1.00 84.38 334 VAL A O 1
ATOM 2738 N N . TRP A 1 335 ? -7.552 -3.376 -8.094 1.00 80.81 335 TRP A N 1
ATOM 2739 C CA . TRP A 1 335 ? -7.679 -2.428 -9.205 1.00 80.81 335 TRP A CA 1
ATOM 2740 C C . TRP A 1 335 ? -6.385 -2.328 -10.020 1.00 80.81 335 TRP A C 1
ATOM 2742 O O . TRP A 1 335 ? -6.420 -2.407 -11.250 1.00 80.81 335 TRP A O 1
ATOM 2752 N N . THR A 1 336 ? -5.247 -2.220 -9.341 1.00 84.50 336 THR A N 1
ATOM 2753 C CA . THR A 1 336 ? -3.915 -2.211 -9.944 1.00 84.50 336 THR A CA 1
ATOM 2754 C C . THR A 1 336 ? -3.669 -3.511 -10.689 1.00 84.50 336 THR A C 1
ATOM 2756 O O . THR A 1 336 ? -3.313 -3.465 -11.864 1.00 84.50 336 THR A O 1
ATOM 2759 N N . VAL A 1 337 ? -3.911 -4.661 -10.052 1.00 89.25 337 VAL A N 1
ATOM 2760 C CA . VAL A 1 337 ? -3.727 -5.978 -10.683 1.00 89.25 337 VAL A CA 1
ATOM 2761 C C . VAL A 1 337 ? -4.519 -6.082 -11.980 1.00 89.25 337 VAL A C 1
ATOM 2763 O O . VAL A 1 337 ? -3.945 -6.452 -13.002 1.00 89.25 337 VAL A O 1
ATOM 2766 N N . HIS A 1 338 ? -5.794 -5.683 -11.984 1.00 85.38 338 HIS A N 1
ATOM 2767 C CA . HIS A 1 338 ? -6.572 -5.651 -13.219 1.00 85.38 338 HIS A CA 1
ATOM 2768 C C . HIS A 1 338 ? -5.881 -4.792 -14.287 1.00 85.38 338 HIS A C 1
ATOM 2770 O O . HIS A 1 338 ? -5.607 -5.271 -15.384 1.00 85.38 338 HIS A O 1
ATOM 2776 N N . HIS A 1 339 ? -5.514 -3.548 -13.986 1.00 85.06 339 HIS A N 1
ATOM 2777 C CA . HIS A 1 339 ? -4.904 -2.685 -15.002 1.00 85.06 339 HIS A CA 1
ATOM 2778 C C . HIS A 1 339 ? -3.597 -3.259 -15.558 1.00 85.06 339 HIS A C 1
ATOM 2780 O O . HIS A 1 339 ? -3.378 -3.178 -16.765 1.00 85.06 339 HIS A O 1
ATOM 2786 N N . TRP A 1 340 ? -2.776 -3.887 -14.718 1.00 90.81 340 TRP A N 1
ATOM 2787 C CA . TRP A 1 340 ? -1.568 -4.580 -15.159 1.00 90.81 340 TRP A CA 1
ATOM 2788 C C . TRP A 1 340 ? -1.872 -5.765 -16.073 1.00 90.81 340 TRP A C 1
ATOM 2790 O O . TRP A 1 340 ? -1.267 -5.872 -17.137 1.00 90.81 340 TRP A O 1
ATOM 2800 N N . ILE A 1 341 ? -2.857 -6.597 -15.725 1.00 90.50 341 ILE A N 1
ATOM 2801 C CA . ILE A 1 341 ? -3.318 -7.700 -16.580 1.00 90.50 341 ILE A CA 1
ATOM 2802 C C . ILE A 1 341 ? -3.720 -7.181 -17.957 1.00 90.50 341 ILE A C 1
ATOM 2804 O O . ILE A 1 341 ? -3.286 -7.731 -18.969 1.00 90.50 341 ILE A O 1
ATOM 2808 N N . LYS A 1 342 ? -4.507 -6.098 -18.017 1.00 86.69 342 LYS A N 1
ATOM 2809 C CA . LYS A 1 342 ? -4.905 -5.522 -19.303 1.00 86.69 342 LYS A CA 1
ATOM 2810 C C . LYS A 1 342 ? -3.708 -4.983 -20.067 1.00 86.69 342 LYS A C 1
ATOM 2812 O O . LYS A 1 342 ? -3.568 -5.334 -21.230 1.00 86.69 342 LYS A O 1
ATOM 2817 N N . CYS A 1 343 ? -2.904 -4.126 -19.438 1.00 89.56 343 CYS A N 1
ATOM 2818 C CA . CYS A 1 343 ? -1.829 -3.373 -20.091 1.00 89.56 343 CYS A CA 1
ATOM 2819 C C . CYS A 1 343 ? -0.644 -4.254 -20.507 1.00 89.56 343 CYS A C 1
ATOM 2821 O O . CYS A 1 343 ? 0.155 -3.824 -21.331 1.00 89.56 343 CYS A O 1
ATOM 2823 N N . LEU A 1 344 ? -0.559 -5.481 -19.988 1.00 91.88 344 LEU A N 1
ATOM 2824 C CA . LEU A 1 344 ? 0.401 -6.497 -20.420 1.00 91.88 344 LEU A CA 1
ATOM 2825 C C . LEU A 1 344 ? -0.238 -7.651 -21.212 1.00 91.88 344 LEU A C 1
ATOM 2827 O O . LEU A 1 344 ? 0.464 -8.569 -21.618 1.00 91.88 344 LEU A O 1
ATOM 2831 N N . GLY A 1 345 ? -1.560 -7.655 -21.417 1.00 88.44 345 GLY A N 1
ATOM 2832 C CA . GLY A 1 345 ? -2.251 -8.752 -22.104 1.00 88.44 345 GLY A CA 1
ATOM 2833 C C . GLY A 1 345 ? -2.147 -10.110 -21.393 1.00 88.44 345 GLY A C 1
ATOM 2834 O O . GLY A 1 345 ? -2.257 -11.150 -22.042 1.00 88.44 345 GLY A O 1
ATOM 2835 N N . LEU A 1 346 ? -1.937 -10.130 -20.071 1.00 89.88 346 LEU A N 1
ATOM 2836 C CA . LEU A 1 346 ? -1.722 -11.366 -19.309 1.00 89.88 346 LEU A CA 1
ATOM 2837 C C . LEU A 1 346 ? -2.989 -12.229 -19.310 1.00 89.88 346 LEU A C 1
ATOM 2839 O O . LEU A 1 346 ? -4.059 -11.794 -18.886 1.00 89.88 346 LEU A O 1
ATOM 2843 N N . GLY A 1 347 ? -2.881 -13.456 -19.820 1.00 82.38 347 GLY A N 1
ATOM 2844 C CA . GLY A 1 347 ? -4.020 -14.374 -19.924 1.00 82.38 347 GLY A CA 1
ATOM 2845 C C . GLY A 1 347 ? -5.179 -13.851 -20.786 1.00 82.38 347 GLY A C 1
ATOM 2846 O O . GLY A 1 347 ? -6.299 -14.331 -20.635 1.00 82.38 347 GLY A O 1
ATOM 2847 N N . GLN A 1 348 ? -4.947 -12.856 -21.654 1.00 80.69 348 GLN A N 1
ATOM 2848 C CA . GLN A 1 348 ? -5.977 -12.286 -22.526 1.00 80.69 348 GLN A CA 1
ATOM 2849 C C . GLN A 1 348 ? -6.013 -12.986 -23.899 1.00 80.69 348 GLN A C 1
ATOM 2851 O O . GLN A 1 348 ? -4.971 -13.430 -24.382 1.00 80.69 348 GLN A O 1
ATOM 2856 N N . PRO A 1 349 ? -7.180 -13.037 -24.579 1.00 72.69 349 PRO A N 1
ATOM 2857 C CA . PRO A 1 349 ? -7.289 -13.654 -25.906 1.00 72.69 349 PRO A CA 1
ATOM 2858 C C . PRO A 1 349 ? -6.478 -12.922 -26.983 1.00 72.69 349 PRO A C 1
ATOM 2860 O O . PRO A 1 349 ? -5.883 -13.554 -27.852 1.00 72.69 349 PRO A O 1
ATOM 2863 N N . LYS A 1 350 ? -6.464 -11.582 -26.931 1.00 76.94 350 LYS A N 1
ATOM 2864 C CA . LYS A 1 350 ? -5.689 -10.738 -27.849 1.00 76.94 350 LYS A CA 1
ATOM 2865 C C . LYS A 1 350 ? -4.255 -10.630 -27.338 1.00 76.94 350 LYS A C 1
ATOM 2867 O O . LYS A 1 350 ? -4.035 -10.066 -26.264 1.00 76.94 350 LYS A O 1
ATOM 2872 N N . LYS A 1 351 ? -3.296 -11.126 -28.121 1.00 80.44 351 LYS A N 1
ATOM 2873 C CA . LYS A 1 351 ? -1.869 -11.042 -27.795 1.00 80.44 351 LYS A CA 1
ATOM 2874 C C . LYS A 1 351 ? -1.370 -9.613 -27.966 1.00 80.44 351 LYS A C 1
ATOM 2876 O O . LYS A 1 351 ? -1.861 -8.873 -28.815 1.00 80.44 351 LYS A O 1
ATOM 2881 N N . LEU A 1 352 ? -0.372 -9.238 -27.169 1.00 83.69 352 LEU A N 1
ATOM 2882 C CA . LEU A 1 352 ? 0.234 -7.906 -27.213 1.00 83.69 352 LEU A CA 1
ATOM 2883 C C . LEU A 1 352 ? 0.908 -7.612 -28.568 1.00 83.69 352 LEU A C 1
ATOM 2885 O O . LEU A 1 352 ? 0.972 -6.464 -29.007 1.00 83.69 352 LEU A O 1
ATOM 2889 N N . ASP A 1 353 ? 1.335 -8.653 -29.287 1.00 84.56 353 ASP A N 1
ATOM 2890 C CA . ASP A 1 353 ? 1.832 -8.552 -30.662 1.00 84.56 353 ASP A CA 1
ATOM 2891 C C . ASP A 1 353 ? 0.830 -7.917 -31.633 1.00 84.56 353 ASP A C 1
ATOM 2893 O O . ASP A 1 353 ? 1.247 -7.155 -32.507 1.00 84.56 353 ASP A O 1
ATOM 2897 N N . ASP A 1 354 ? -0.467 -8.130 -31.409 1.00 88.06 354 ASP A N 1
ATOM 2898 C CA . ASP A 1 354 ? -1.560 -7.673 -32.275 1.00 88.06 354 ASP A CA 1
ATOM 2899 C C . ASP A 1 354 ? -2.108 -6.288 -31.880 1.00 88.06 354 ASP A C 1
ATOM 2901 O O . ASP A 1 354 ? -3.174 -5.868 -32.342 1.00 88.06 354 ASP A O 1
ATOM 2905 N N . TRP A 1 355 ? -1.449 -5.592 -30.952 1.00 90.75 355 TRP A N 1
ATOM 2906 C CA . TRP A 1 355 ? -1.903 -4.287 -30.472 1.00 90.75 355 TRP A CA 1
ATOM 2907 C C . TRP A 1 355 ? -1.540 -3.158 -31.436 1.00 90.75 355 TRP A C 1
ATOM 2909 O O . TRP A 1 355 ? -0.453 -3.148 -32.019 1.00 90.75 355 TRP A O 1
ATOM 2919 N N . THR A 1 356 ? -2.445 -2.187 -31.564 1.00 91.75 356 THR A N 1
ATOM 2920 C CA . THR A 1 356 ? -2.218 -0.947 -32.312 1.00 91.75 356 THR A CA 1
ATOM 2921 C C . THR A 1 356 ? -1.262 -0.017 -31.563 1.00 91.75 356 THR A C 1
ATOM 2923 O O . THR A 1 356 ? -1.068 -0.140 -30.351 1.00 91.75 356 THR A O 1
ATOM 2926 N N . ASP A 1 357 ? -0.694 0.959 -32.276 1.00 92.38 357 ASP A N 1
ATOM 2927 C CA . ASP A 1 357 ? 0.181 1.968 -31.669 1.00 92.38 357 ASP A CA 1
ATOM 2928 C C . ASP A 1 357 ? -0.533 2.716 -30.523 1.00 92.38 357 ASP A C 1
ATOM 2930 O O . ASP A 1 357 ? 0.038 2.884 -29.447 1.00 92.38 357 ASP A O 1
ATOM 2934 N N . ASP A 1 358 ? -1.812 3.067 -30.701 1.00 90.44 358 ASP A N 1
ATOM 2935 C CA . ASP A 1 358 ? -2.627 3.724 -29.671 1.00 90.44 358 ASP A CA 1
ATOM 2936 C C . ASP A 1 358 ? -2.830 2.851 -28.422 1.00 90.44 358 ASP A C 1
ATOM 2938 O O . ASP A 1 358 ? -2.777 3.355 -27.298 1.00 90.44 358 ASP A O 1
ATOM 2942 N N . GLU A 1 359 ? -3.040 1.540 -28.588 1.00 90.44 359 GLU A N 1
ATOM 2943 C CA . GLU A 1 359 ? -3.189 0.600 -27.466 1.00 90.44 359 GLU A CA 1
ATOM 2944 C C . GLU A 1 359 ? -1.892 0.479 -26.653 1.00 90.44 359 GLU A C 1
ATOM 2946 O O . GLU A 1 359 ? -1.931 0.441 -25.417 1.00 90.44 359 GLU A O 1
ATOM 2951 N N . VAL A 1 360 ? -0.739 0.460 -27.328 1.00 93.00 360 VAL A N 1
ATOM 2952 C CA . VAL A 1 360 ? 0.582 0.425 -26.683 1.00 93.00 360 VAL A CA 1
ATOM 2953 C C . VAL A 1 360 ? 0.868 1.736 -25.948 1.00 93.00 360 VAL A C 1
ATOM 2955 O O . VAL A 1 360 ? 1.258 1.701 -24.778 1.00 93.00 360 VAL A O 1
ATOM 2958 N N . LEU A 1 361 ? 0.637 2.887 -26.593 1.00 90.81 361 LEU A N 1
ATOM 2959 C CA . LEU A 1 361 ? 0.819 4.210 -25.982 1.00 90.81 361 LEU A CA 1
ATOM 2960 C C . LEU A 1 361 ? -0.066 4.374 -24.740 1.00 90.81 361 LEU A C 1
ATOM 2962 O O . LEU A 1 361 ? 0.422 4.775 -23.681 1.00 90.81 361 LEU A O 1
ATOM 2966 N N . PHE A 1 362 ? -1.344 3.998 -24.846 1.00 88.50 362 PHE A N 1
ATOM 2967 C CA . PHE A 1 362 ? -2.277 4.012 -23.722 1.00 88.50 362 PHE A CA 1
ATOM 2968 C C . PHE A 1 362 ? -1.767 3.143 -22.571 1.00 88.50 362 PHE A C 1
ATOM 2970 O O . PHE A 1 362 ? -1.722 3.602 -21.429 1.00 88.50 362 PHE A O 1
ATOM 2977 N N . SER A 1 363 ? -1.360 1.906 -22.860 1.00 90.44 363 SER A N 1
ATOM 2978 C CA . SER A 1 363 ? -0.910 0.950 -21.843 1.00 90.44 363 SER A CA 1
ATOM 2979 C C . SER A 1 363 ? 0.345 1.432 -21.114 1.00 90.44 363 SER A C 1
ATOM 2981 O O . SER A 1 363 ? 0.384 1.386 -19.884 1.00 90.44 363 SER A O 1
ATOM 2983 N N . MET A 1 364 ? 1.326 1.982 -21.837 1.00 92.19 364 MET A N 1
ATOM 2984 C CA . MET A 1 364 ? 2.528 2.570 -21.235 1.00 92.19 364 MET A CA 1
ATOM 2985 C C . MET A 1 364 ? 2.181 3.739 -20.303 1.00 92.19 364 MET A C 1
ATOM 2987 O O . MET A 1 364 ? 2.586 3.751 -19.138 1.00 92.19 364 MET A O 1
ATOM 2991 N N . GLU A 1 365 ? 1.369 4.692 -20.774 1.00 88.19 365 GLU A N 1
ATOM 2992 C CA . GLU A 1 365 ? 0.927 5.836 -19.966 1.00 88.19 365 GLU A CA 1
ATOM 2993 C C . GLU A 1 365 ? 0.186 5.375 -18.698 1.00 88.19 365 GLU A C 1
ATOM 2995 O O . GLU A 1 365 ? 0.364 5.943 -17.614 1.00 88.19 365 GLU A O 1
ATOM 3000 N N . LYS A 1 366 ? -0.643 4.327 -18.811 1.00 86.19 366 LYS A N 1
ATOM 3001 C CA . LYS A 1 366 ? -1.365 3.764 -17.666 1.00 86.19 366 LYS A CA 1
ATOM 3002 C C . LYS A 1 366 ? -0.420 3.162 -16.643 1.00 86.19 366 LYS A C 1
ATOM 3004 O O . LYS A 1 366 ? -0.506 3.551 -15.479 1.00 86.19 366 LYS A O 1
ATOM 3009 N N . LEU A 1 367 ? 0.471 2.262 -17.046 1.00 90.69 367 LEU A N 1
ATOM 3010 C CA . LEU A 1 367 ? 1.383 1.595 -16.113 1.00 90.69 367 LEU A CA 1
ATOM 3011 C C . LEU A 1 367 ? 2.272 2.601 -15.366 1.00 90.69 367 LEU A C 1
ATOM 3013 O O . LEU A 1 367 ? 2.408 2.502 -14.144 1.00 90.69 367 LEU A O 1
ATOM 3017 N N . GLN A 1 368 ? 2.767 3.633 -16.055 1.00 87.12 368 GLN A N 1
ATOM 3018 C CA . GLN A 1 368 ? 3.520 4.725 -15.426 1.00 87.12 368 GLN A CA 1
ATOM 3019 C C . GLN A 1 368 ? 2.716 5.439 -14.331 1.00 87.12 368 GLN A C 1
ATOM 3021 O O . GLN A 1 368 ? 3.191 5.634 -13.206 1.00 87.12 368 GLN A O 1
ATOM 3026 N N . LYS A 1 369 ? 1.456 5.785 -14.622 1.00 83.69 369 LYS A N 1
ATOM 3027 C CA . LYS A 1 369 ? 0.559 6.429 -13.649 1.00 83.69 369 LYS A CA 1
ATOM 3028 C C . LYS A 1 369 ? 0.252 5.528 -12.450 1.00 83.69 369 LYS A C 1
ATOM 3030 O O . LYS A 1 369 ? 0.189 6.031 -11.328 1.00 83.69 369 LYS A O 1
ATOM 3035 N N . LEU A 1 370 ? 0.087 4.219 -12.660 1.00 82.25 370 LEU A N 1
ATOM 3036 C CA . LEU A 1 370 ? -0.167 3.253 -11.581 1.00 82.25 370 LEU A CA 1
ATOM 3037 C C . LEU A 1 370 ? 0.998 3.187 -10.592 1.00 82.25 370 LEU A C 1
ATOM 3039 O O . LEU A 1 370 ? 0.790 3.288 -9.383 1.00 82.25 370 LEU A O 1
ATOM 3043 N N . ILE A 1 371 ? 2.222 3.064 -11.102 1.00 82.06 371 ILE A N 1
ATOM 3044 C CA . ILE A 1 371 ? 3.443 2.993 -10.287 1.00 82.06 371 ILE A CA 1
ATOM 3045 C C . ILE A 1 371 ? 3.632 4.278 -9.475 1.00 82.06 371 ILE A C 1
ATOM 3047 O O . ILE A 1 371 ? 3.900 4.235 -8.267 1.00 82.06 371 ILE A O 1
ATOM 3051 N N . ALA A 1 372 ? 3.443 5.433 -10.116 1.00 74.62 372 ALA A N 1
ATOM 3052 C CA . ALA A 1 372 ? 3.531 6.725 -9.447 1.00 74.62 372 ALA A CA 1
ATOM 3053 C C . ALA A 1 372 ? 2.452 6.899 -8.360 1.00 74.62 372 ALA A C 1
ATOM 3055 O O . ALA A 1 372 ? 2.703 7.551 -7.346 1.00 74.62 372 ALA A O 1
ATOM 3056 N N . GLY A 1 373 ? 1.264 6.314 -8.547 1.00 70.44 373 GLY A N 1
ATOM 3057 C CA . GLY A 1 373 ? 0.169 6.346 -7.576 1.00 70.44 373 GLY A CA 1
ATOM 3058 C C . GLY A 1 373 ? 0.390 5.435 -6.364 1.00 70.44 373 GLY A C 1
ATOM 3059 O O . GLY A 1 373 ? 0.207 5.876 -5.230 1.00 70.44 373 GLY A O 1
ATOM 3060 N N . MET A 1 374 ? 0.816 4.185 -6.578 1.00 69.44 374 MET A N 1
ATOM 3061 C CA . MET A 1 374 ? 1.046 3.211 -5.496 1.00 69.44 374 MET A CA 1
ATOM 3062 C C . MET A 1 374 ? 2.119 3.667 -4.509 1.00 69.44 374 MET A C 1
ATOM 3064 O O . MET A 1 374 ? 1.892 3.664 -3.298 1.00 69.44 374 MET A O 1
ATOM 3068 N N . SER A 1 375 ? 3.257 4.130 -5.032 1.00 59.81 375 SER A N 1
ATOM 3069 C CA . SER A 1 375 ? 4.387 4.576 -4.207 1.00 59.81 375 SER A CA 1
ATOM 3070 C C . SER A 1 375 ? 4.020 5.717 -3.252 1.00 59.81 375 SER A C 1
ATOM 3072 O O . SER A 1 375 ? 4.581 5.806 -2.163 1.00 59.81 375 SER A O 1
ATOM 3074 N N . ARG A 1 376 ? 3.046 6.561 -3.622 1.00 59.75 376 ARG A N 1
ATOM 3075 C CA . ARG A 1 376 ? 2.545 7.654 -2.775 1.00 59.75 376 ARG A CA 1
ATOM 3076 C C . ARG A 1 376 ? 1.598 7.195 -1.673 1.00 59.75 376 ARG A C 1
ATOM 3078 O O . ARG A 1 376 ? 1.559 7.837 -0.630 1.00 59.75 376 ARG A O 1
ATOM 3085 N N . ASN A 1 377 ? 0.826 6.136 -1.907 1.00 59.97 377 ASN A N 1
ATOM 3086 C CA . ASN A 1 377 ? -0.275 5.769 -1.020 1.00 59.97 377 ASN A CA 1
ATOM 3087 C C . ASN A 1 377 ? 0.124 4.739 0.035 1.00 59.97 377 ASN A C 1
ATOM 3089 O O . ASN A 1 377 ? -0.351 4.834 1.158 1.00 59.97 377 ASN A O 1
ATOM 3093 N N 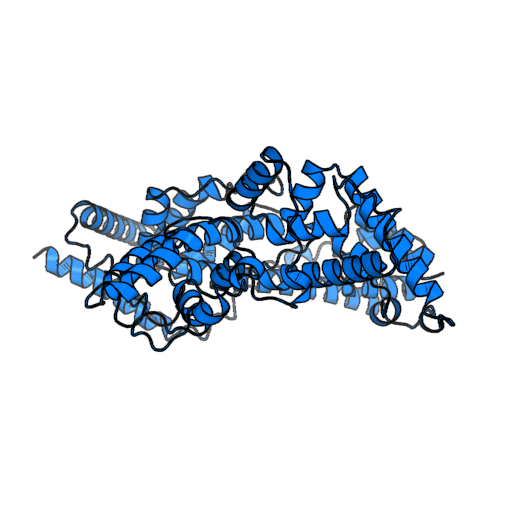. GLU A 1 378 ? 0.966 3.761 -0.301 1.00 65.50 378 GLU A N 1
ATOM 3094 C CA . GLU A 1 378 ? 1.304 2.641 0.600 1.00 65.50 378 GLU A CA 1
ATOM 3095 C C . GLU A 1 378 ? 2.716 2.740 1.182 1.00 65.50 378 GLU A C 1
ATOM 3097 O O . GLU A 1 378 ? 3.068 2.015 2.114 1.00 65.50 378 GLU A O 1
ATOM 3102 N N . GLY A 1 379 ? 3.540 3.623 0.612 1.00 76.94 379 GLY A N 1
ATOM 3103 C CA . GLY A 1 379 ? 4.962 3.689 0.921 1.00 76.94 379 GLY A CA 1
ATOM 3104 C C . GLY A 1 379 ? 5.729 2.440 0.480 1.00 76.94 379 GLY A C 1
ATOM 3105 O O . GLY A 1 379 ? 6.885 2.308 0.852 1.00 76.94 379 GLY A O 1
ATOM 3106 N N . ILE A 1 380 ? 5.119 1.537 -0.301 1.00 87.88 380 ILE A N 1
ATOM 3107 C CA . ILE A 1 380 ? 5.731 0.309 -0.822 1.00 87.88 380 ILE A CA 1
ATOM 3108 C C . ILE A 1 380 ? 5.955 0.485 -2.333 1.00 87.88 380 ILE A C 1
ATOM 3110 O O . ILE A 1 380 ? 5.023 0.851 -3.056 1.00 87.88 380 ILE A O 1
ATOM 3114 N N . PRO A 1 381 ? 7.177 0.271 -2.844 1.00 88.50 381 PRO A N 1
ATOM 3115 C CA . PRO A 1 381 ? 7.457 0.378 -4.270 1.00 88.50 381 PRO A CA 1
ATOM 3116 C C . PRO A 1 381 ? 6.904 -0.830 -5.040 1.00 88.50 381 PRO A C 1
ATOM 3118 O O . PRO A 1 381 ? 6.790 -1.925 -4.498 1.00 88.50 381 PRO A O 1
ATOM 3121 N N . TRP A 1 382 ? 6.618 -0.650 -6.335 1.00 91.19 382 TRP A N 1
ATOM 3122 C CA . TRP A 1 382 ? 6.004 -1.686 -7.182 1.00 91.19 382 TRP A CA 1
ATOM 3123 C C . TRP A 1 382 ? 6.732 -3.041 -7.134 1.00 91.19 382 TRP A C 1
ATOM 3125 O O . TRP A 1 382 ? 6.078 -4.070 -6.964 1.00 91.19 382 TRP A O 1
ATOM 3135 N N . HIS A 1 383 ? 8.068 -3.044 -7.215 1.00 91.00 383 HIS A N 1
ATOM 3136 C CA . HIS A 1 383 ? 8.880 -4.267 -7.178 1.00 91.00 383 HIS A CA 1
ATOM 3137 C C . HIS A 1 383 ? 8.702 -5.121 -5.906 1.00 91.00 383 HIS A C 1
ATOM 3139 O O . HIS A 1 383 ? 8.859 -6.336 -5.982 1.00 91.00 383 HIS A O 1
ATOM 3145 N N . GLU A 1 384 ? 8.327 -4.502 -4.780 1.00 91.25 384 GLU A N 1
ATOM 3146 C CA . GLU A 1 384 ? 8.078 -5.143 -3.471 1.00 91.25 384 GLU A CA 1
ATOM 3147 C C . GLU A 1 384 ? 6.577 -5.247 -3.160 1.00 91.25 384 GLU A C 1
ATOM 3149 O O . GLU A 1 384 ? 6.174 -5.612 -2.055 1.00 91.25 384 GLU A O 1
ATOM 3154 N N . SER A 1 385 ? 5.713 -4.864 -4.101 1.00 92.69 385 SER A N 1
ATOM 3155 C CA . SER A 1 385 ? 4.273 -4.861 -3.870 1.00 92.69 385 SER A CA 1
ATOM 3156 C C . SER A 1 385 ? 3.698 -6.277 -3.924 1.00 92.69 385 SER A C 1
ATOM 3158 O O . SER A 1 385 ? 4.059 -7.092 -4.778 1.00 92.69 385 SER A O 1
ATOM 3160 N N . ALA A 1 386 ? 2.716 -6.546 -3.060 1.00 94.00 386 ALA A N 1
ATOM 3161 C CA . ALA A 1 386 ? 1.963 -7.798 -3.099 1.00 94.00 386 ALA A CA 1
ATOM 3162 C C . ALA A 1 386 ? 1.241 -7.993 -4.444 1.00 94.00 386 ALA A C 1
ATOM 3164 O O . ALA A 1 386 ? 1.100 -9.119 -4.909 1.00 94.00 386 ALA A O 1
ATOM 3165 N N . SER A 1 387 ? 0.815 -6.898 -5.084 1.00 93.12 387 SER A N 1
ATOM 3166 C CA . SER A 1 387 ? 0.172 -6.901 -6.401 1.00 93.12 387 SER A CA 1
ATOM 3167 C C . SER A 1 387 ? 1.084 -7.463 -7.492 1.00 93.12 387 SER A C 1
ATOM 3169 O O . SER A 1 387 ? 0.659 -8.324 -8.260 1.00 93.12 387 SER A O 1
ATOM 3171 N N . ARG A 1 388 ? 2.351 -7.030 -7.540 1.00 94.38 388 ARG A N 1
ATOM 3172 C CA . ARG A 1 388 ? 3.340 -7.573 -8.483 1.00 94.38 388 ARG A CA 1
ATOM 3173 C C . ARG A 1 388 ? 3.633 -9.043 -8.198 1.00 94.38 388 ARG A C 1
ATOM 3175 O O . ARG A 1 388 ? 3.647 -9.851 -9.123 1.00 94.38 388 ARG A O 1
ATOM 3182 N N . ALA A 1 389 ? 3.829 -9.393 -6.927 1.00 95.31 389 ALA A N 1
ATOM 3183 C CA . ALA A 1 389 ? 4.074 -10.774 -6.522 1.00 95.31 389 ALA A CA 1
ATOM 3184 C C . ALA A 1 389 ? 2.921 -11.703 -6.929 1.00 95.31 389 ALA A C 1
ATOM 3186 O O . ALA A 1 389 ? 3.163 -12.775 -7.476 1.00 95.31 389 ALA A O 1
ATOM 3187 N N . TRP A 1 390 ? 1.675 -11.258 -6.745 1.00 96.06 390 TRP A N 1
ATOM 3188 C CA . TRP A 1 390 ? 0.485 -11.998 -7.157 1.00 96.06 390 TRP A CA 1
ATOM 3189 C C . TRP A 1 390 ? 0.433 -12.224 -8.674 1.00 96.06 390 TRP A C 1
ATOM 3191 O O . TRP A 1 390 ? 0.134 -13.332 -9.113 1.00 96.06 390 TRP A O 1
ATOM 3201 N N . LEU A 1 391 ? 0.767 -11.211 -9.487 1.00 95.81 391 LEU A N 1
ATOM 3202 C CA . LEU A 1 391 ? 0.834 -11.353 -10.950 1.00 95.81 391 LEU A CA 1
ATOM 3203 C C . LEU A 1 391 ? 1.869 -12.404 -11.369 1.00 95.81 391 LEU A C 1
ATOM 3205 O O . LEU A 1 391 ? 1.582 -13.246 -12.217 1.00 95.81 391 LEU A O 1
ATOM 3209 N N . ILE A 1 392 ? 3.054 -12.370 -10.759 1.00 95.62 392 ILE A N 1
ATOM 3210 C CA . ILE A 1 392 ? 4.142 -13.315 -11.039 1.00 95.62 392 ILE A CA 1
ATOM 3211 C C . ILE A 1 392 ? 3.775 -14.735 -10.602 1.00 95.62 392 ILE A C 1
ATOM 3213 O O . ILE A 1 392 ? 4.031 -15.678 -11.345 1.00 95.62 392 ILE A O 1
ATOM 3217 N N . GLU A 1 393 ? 3.165 -14.903 -9.429 1.00 95.25 393 GLU A N 1
ATOM 3218 C CA . GLU A 1 393 ? 2.704 -16.208 -8.937 1.00 95.25 393 GLU A CA 1
ATOM 3219 C C . GLU A 1 393 ? 1.601 -16.786 -9.834 1.00 95.25 393 GLU A C 1
ATOM 3221 O O . GLU A 1 393 ? 1.602 -17.979 -10.124 1.00 95.25 393 GLU A O 1
ATOM 3226 N N . THR A 1 394 ? 0.695 -15.933 -10.317 1.00 95.06 394 THR A N 1
ATOM 3227 C CA . THR A 1 394 ? -0.471 -16.346 -11.110 1.00 95.06 394 THR A CA 1
ATOM 3228 C C . THR A 1 394 ? -0.114 -16.690 -12.553 1.00 95.06 394 THR A C 1
ATOM 3230 O O . THR A 1 394 ? -0.596 -17.686 -13.086 1.00 95.06 394 THR A O 1
ATOM 3233 N N . PHE A 1 395 ? 0.701 -15.860 -13.208 1.00 93.44 395 PHE A N 1
ATOM 3234 C CA . PHE A 1 395 ? 1.003 -15.997 -14.638 1.00 93.44 395 PHE A CA 1
ATOM 3235 C C . PHE A 1 395 ? 2.405 -16.546 -14.915 1.00 93.44 395 PHE A C 1
ATOM 3237 O O . PHE A 1 395 ? 2.701 -16.896 -16.052 1.00 93.44 395 PHE A O 1
ATOM 3244 N N . GLY A 1 396 ? 3.264 -16.643 -13.902 1.00 95.25 396 GLY A N 1
ATOM 3245 C CA . GLY A 1 396 ? 4.662 -17.036 -14.037 1.00 95.25 396 GLY A CA 1
ATOM 3246 C C . GLY A 1 396 ? 5.587 -15.848 -14.317 1.00 95.25 396 GLY A C 1
ATOM 3247 O O . GLY A 1 396 ? 5.285 -14.963 -15.121 1.00 95.25 396 GLY A O 1
ATOM 3248 N N . GLN A 1 397 ? 6.761 -15.855 -13.675 1.00 94.00 397 GLN A N 1
ATOM 3249 C CA . GLN A 1 397 ? 7.793 -14.819 -13.831 1.00 94.00 397 GLN A CA 1
ATOM 3250 C C . GLN A 1 397 ? 8.217 -14.634 -15.291 1.00 94.00 397 GLN A C 1
ATOM 3252 O O . GLN A 1 397 ? 8.363 -13.504 -15.745 1.00 94.00 397 GLN A O 1
ATOM 3257 N N . GLU A 1 398 ? 8.413 -15.734 -16.020 1.00 93.69 398 GLU A N 1
ATOM 3258 C CA . GLU A 1 398 ? 8.869 -15.699 -17.409 1.00 93.69 398 GLU A CA 1
ATOM 3259 C C . GLU A 1 398 ? 7.852 -14.997 -18.317 1.00 93.69 398 GLU A C 1
ATOM 3261 O O . GLU A 1 398 ? 8.212 -14.064 -19.031 1.00 93.69 398 GLU A O 1
ATOM 3266 N N . ILE A 1 399 ? 6.575 -15.379 -18.231 1.00 93.62 399 ILE A N 1
ATOM 3267 C CA . ILE A 1 399 ? 5.500 -14.778 -19.031 1.00 93.62 399 ILE A CA 1
ATOM 3268 C C . ILE A 1 399 ? 5.338 -13.299 -18.677 1.00 93.62 399 ILE A C 1
ATOM 3270 O O . ILE A 1 399 ? 5.241 -12.461 -19.574 1.00 93.62 399 ILE A O 1
ATOM 3274 N N . TYR A 1 400 ? 5.347 -12.963 -17.383 1.00 95.38 400 TYR A N 1
ATOM 3275 C CA . TYR A 1 400 ? 5.280 -11.576 -16.927 1.00 95.38 400 TYR A CA 1
ATOM 3276 C C . TYR A 1 400 ? 6.409 -10.727 -17.529 1.00 95.38 400 TYR A C 1
ATOM 3278 O O . TYR A 1 400 ? 6.146 -9.684 -18.132 1.00 95.38 400 TYR A O 1
ATOM 3286 N N . THR A 1 401 ? 7.658 -11.189 -17.411 1.00 93.31 401 THR A N 1
ATOM 3287 C CA . THR A 1 401 ? 8.831 -10.470 -17.924 1.00 93.31 401 THR A CA 1
ATOM 3288 C C . THR A 1 401 ? 8.796 -10.352 -19.447 1.00 93.31 401 THR A C 1
ATOM 3290 O O . THR A 1 401 ? 9.002 -9.257 -19.962 1.00 93.31 401 THR A O 1
ATOM 3293 N N . GLN A 1 402 ? 8.452 -11.424 -20.169 1.00 93.62 402 GLN A N 1
ATOM 3294 C CA . GLN A 1 402 ? 8.340 -11.399 -21.631 1.00 93.62 402 GLN A CA 1
ATOM 3295 C C . GLN A 1 402 ? 7.313 -10.367 -22.117 1.00 93.62 402 GLN A C 1
ATOM 3297 O O . GLN A 1 402 ? 7.603 -9.605 -23.038 1.00 93.62 402 GLN A O 1
ATOM 3302 N N . GLN A 1 403 ? 6.131 -10.302 -21.494 1.00 94.88 403 GLN A N 1
ATOM 3303 C CA . GLN A 1 403 ? 5.100 -9.331 -21.882 1.00 94.88 403 GLN A CA 1
ATOM 3304 C C . GLN A 1 403 ? 5.502 -7.891 -21.548 1.00 94.88 403 GLN A C 1
ATOM 3306 O O . GLN A 1 403 ? 5.267 -6.984 -22.350 1.00 94.88 403 GLN A O 1
ATOM 3311 N N . LEU A 1 404 ? 6.144 -7.672 -20.396 1.00 95.62 404 LEU A N 1
ATOM 3312 C CA . LEU A 1 404 ? 6.671 -6.359 -20.024 1.00 95.62 404 LEU A CA 1
ATOM 3313 C C . LEU A 1 404 ? 7.739 -5.881 -21.017 1.00 95.62 404 LEU A C 1
ATOM 3315 O O . LEU A 1 404 ? 7.687 -4.742 -21.486 1.00 95.62 404 LEU A O 1
ATOM 3319 N N . ASP A 1 405 ? 8.679 -6.753 -21.380 1.00 94.25 405 ASP A N 1
ATOM 3320 C CA . ASP A 1 405 ? 9.722 -6.438 -22.354 1.00 94.25 405 ASP A CA 1
ATOM 3321 C C . ASP A 1 405 ? 9.147 -6.174 -23.746 1.00 94.25 405 ASP A C 1
ATOM 3323 O O . ASP A 1 405 ? 9.568 -5.223 -24.410 1.00 94.25 405 ASP A O 1
ATOM 3327 N N . LEU A 1 406 ? 8.156 -6.957 -24.175 1.00 95.25 406 LEU A N 1
ATOM 3328 C CA . LEU A 1 406 ? 7.482 -6.759 -25.455 1.00 95.25 406 LEU A CA 1
ATOM 3329 C C . LEU A 1 406 ? 6.764 -5.403 -25.520 1.00 95.25 406 LEU A C 1
ATOM 3331 O O . LEU A 1 406 ? 6.920 -4.684 -26.513 1.00 95.25 406 LEU A O 1
ATOM 3335 N N . LEU A 1 407 ? 6.039 -5.018 -24.462 1.00 96.31 407 LEU A N 1
ATOM 3336 C CA . LEU A 1 407 ? 5.400 -3.701 -24.366 1.00 96.31 407 LEU A CA 1
ATOM 3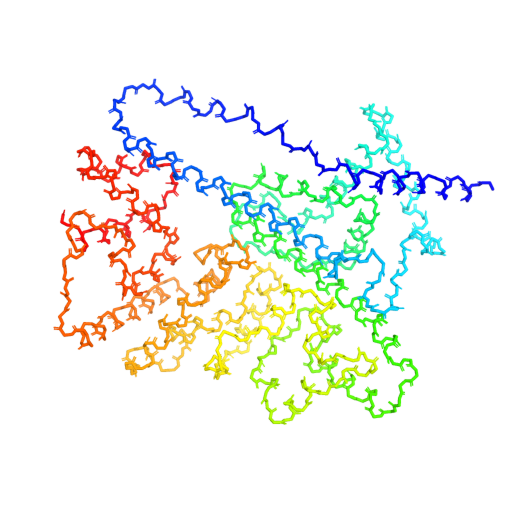337 C C . LEU A 1 407 ? 6.439 -2.578 -24.475 1.00 96.31 407 LEU A C 1
ATOM 3339 O O . LEU A 1 407 ? 6.283 -1.662 -25.286 1.00 96.31 407 LEU A O 1
ATOM 3343 N N . CYS A 1 408 ? 7.512 -2.664 -23.686 1.00 95.19 408 CYS A N 1
ATOM 3344 C CA . CYS A 1 408 ? 8.597 -1.684 -23.685 1.00 95.19 408 CYS A CA 1
ATOM 3345 C C . CYS A 1 408 ? 9.261 -1.560 -25.065 1.00 95.19 408 CYS A C 1
ATOM 3347 O O . CYS A 1 408 ? 9.496 -0.450 -25.544 1.00 95.19 408 CYS A O 1
ATOM 3349 N N . ASN A 1 409 ? 9.514 -2.683 -25.739 1.00 94.12 409 ASN A N 1
ATOM 3350 C CA . ASN A 1 409 ? 10.131 -2.703 -27.063 1.00 94.12 409 ASN A CA 1
ATOM 3351 C C . ASN A 1 409 ? 9.219 -2.093 -28.135 1.00 94.12 409 ASN A C 1
ATOM 3353 O O . ASN A 1 409 ? 9.682 -1.278 -28.936 1.00 94.12 409 ASN A O 1
ATOM 3357 N N . LYS A 1 410 ? 7.921 -2.425 -28.138 1.00 94.56 410 LYS A N 1
ATOM 3358 C CA . LYS A 1 410 ? 6.950 -1.810 -29.057 1.00 94.56 410 LYS A CA 1
ATOM 3359 C C . LYS A 1 410 ? 6.820 -0.309 -28.820 1.00 94.56 410 LYS A C 1
ATOM 3361 O O . LYS A 1 410 ? 6.853 0.457 -29.781 1.00 94.56 410 LYS A O 1
ATOM 3366 N N . TYR A 1 411 ? 6.740 0.127 -27.562 1.00 94.00 411 TYR A N 1
ATOM 3367 C CA . TYR A 1 411 ? 6.696 1.552 -27.228 1.00 94.00 411 TYR A CA 1
ATOM 3368 C C . TYR A 1 411 ? 7.937 2.288 -27.749 1.00 94.00 411 TYR A C 1
ATOM 3370 O O . TYR A 1 411 ? 7.813 3.318 -28.413 1.00 94.00 411 TYR A O 1
ATOM 3378 N N . LYS A 1 412 ? 9.130 1.717 -27.547 1.00 91.25 412 LYS A N 1
ATOM 3379 C CA . LYS A 1 412 ? 10.391 2.256 -28.075 1.00 91.25 412 LYS A CA 1
ATOM 3380 C C . LYS A 1 412 ? 10.378 2.381 -29.605 1.00 91.25 412 LYS A C 1
ATOM 3382 O O . LYS A 1 412 ? 10.809 3.401 -30.136 1.00 91.25 412 LYS A O 1
ATOM 3387 N N . GLN A 1 413 ? 9.838 1.391 -30.321 1.00 91.00 413 GLN A N 1
ATOM 3388 C CA . GLN A 1 413 ? 9.685 1.438 -31.784 1.00 91.00 413 GLN A CA 1
ATOM 3389 C C . GLN A 1 413 ? 8.681 2.505 -32.246 1.00 91.00 413 GLN A C 1
ATOM 3391 O O . GLN A 1 413 ? 8.918 3.176 -33.249 1.00 91.00 413 GLN A O 1
ATOM 3396 N N . ILE A 1 414 ? 7.558 2.676 -31.541 1.00 90.38 414 ILE A N 1
ATOM 3397 C CA . ILE A 1 414 ? 6.583 3.745 -31.817 1.00 90.38 414 ILE A CA 1
ATOM 3398 C C . ILE A 1 414 ? 7.241 5.110 -31.618 1.00 90.38 414 ILE A C 1
ATOM 3400 O O . ILE A 1 414 ? 7.187 5.956 -32.510 1.00 90.38 414 ILE A O 1
ATOM 3404 N N . ARG A 1 415 ? 7.928 5.305 -30.488 1.00 87.00 415 ARG A N 1
ATOM 3405 C CA . ARG A 1 415 ? 8.654 6.540 -30.172 1.00 87.00 415 ARG A CA 1
ATOM 3406 C C . ARG A 1 415 ? 9.671 6.892 -31.259 1.00 87.00 415 ARG A C 1
ATOM 3408 O O . ARG A 1 415 ? 9.660 8.021 -31.739 1.00 87.00 415 ARG A O 1
ATOM 3415 N N . ALA A 1 416 ? 10.471 5.922 -31.703 1.00 84.56 416 ALA A N 1
ATOM 3416 C CA . ALA A 1 416 ? 11.444 6.114 -32.780 1.00 84.56 416 ALA A CA 1
ATOM 3417 C C . ALA A 1 416 ? 10.798 6.482 -34.132 1.00 84.56 416 ALA A C 1
ATOM 3419 O O . ALA A 1 416 ? 11.398 7.208 -34.917 1.00 84.56 416 ALA A O 1
ATOM 3420 N N . ARG A 1 417 ? 9.572 6.009 -34.411 1.00 87.00 417 ARG A N 1
ATOM 3421 C CA . ARG A 1 417 ? 8.810 6.395 -35.614 1.00 87.00 417 ARG A CA 1
ATOM 3422 C C . ARG A 1 417 ? 8.216 7.803 -35.513 1.00 87.00 417 ARG A C 1
ATOM 3424 O O . ARG A 1 417 ? 8.177 8.510 -36.515 1.00 87.00 417 ARG A O 1
ATOM 3431 N N . LEU A 1 418 ? 7.734 8.197 -34.332 1.00 80.50 418 LEU A N 1
ATOM 3432 C CA . LEU A 1 418 ? 7.076 9.491 -34.107 1.00 80.50 418 LEU A CA 1
ATOM 3433 C C . LEU A 1 418 ? 8.067 10.653 -33.958 1.00 80.50 418 LEU A C 1
ATOM 3435 O O . LEU A 1 418 ? 7.753 11.783 -34.327 1.00 80.50 418 LEU A O 1
ATOM 3439 N N . VAL A 1 419 ? 9.260 10.392 -33.425 1.00 70.88 419 VAL A N 1
ATOM 3440 C CA . VAL A 1 419 ? 10.307 11.399 -33.233 1.00 70.88 419 VAL A CA 1
ATOM 3441 C C . VAL A 1 419 ? 11.302 11.289 -34.385 1.00 70.88 419 VAL A C 1
ATOM 3443 O O . VAL A 1 419 ? 12.230 10.491 -34.346 1.00 70.88 419 VAL A O 1
ATOM 3446 N N . SER A 1 420 ? 11.112 12.098 -35.433 1.00 51.56 420 SER A N 1
ATOM 3447 C CA . SER A 1 420 ? 11.892 11.991 -36.676 1.00 51.56 420 SER A CA 1
ATOM 3448 C C . SER A 1 420 ? 13.389 12.279 -36.510 1.00 51.56 420 SER A C 1
ATOM 3450 O O . SER A 1 420 ? 14.166 11.881 -37.373 1.00 51.56 420 SER A O 1
ATOM 3452 N N . HIS A 1 421 ? 13.812 12.945 -35.431 1.00 53.09 421 HIS A N 1
ATOM 3453 C CA . HIS A 1 421 ? 15.211 13.189 -35.067 1.00 53.09 421 HIS A CA 1
ATOM 3454 C C . HIS A 1 421 ? 15.381 12.984 -33.555 1.00 53.09 421 HIS A C 1
ATOM 3456 O O . HIS A 1 421 ? 15.105 13.892 -32.769 1.00 53.09 421 HIS A O 1
ATOM 3462 N N . GLU A 1 422 ? 15.841 11.805 -33.126 1.00 55.19 422 GLU A N 1
ATOM 3463 C CA . GLU A 1 422 ? 16.352 11.664 -31.762 1.00 55.19 422 GLU A CA 1
ATOM 3464 C C . GLU A 1 422 ? 17.657 12.450 -31.653 1.00 55.19 422 GLU A C 1
ATOM 3466 O O . GLU A 1 422 ? 18.724 12.029 -32.096 1.00 55.19 422 GLU A O 1
ATOM 3471 N N . ASP A 1 423 ? 17.565 13.635 -31.064 1.00 54.38 423 ASP A N 1
ATOM 3472 C CA . ASP A 1 423 ? 18.730 14.414 -30.699 1.00 54.38 423 ASP A CA 1
ATOM 3473 C C . ASP A 1 423 ? 19.475 13.709 -29.558 1.00 54.38 423 ASP A C 1
ATOM 3475 O O . ASP A 1 423 ? 19.243 13.969 -28.380 1.00 54.38 423 ASP A O 1
ATOM 3479 N N . HIS A 1 424 ? 20.375 12.788 -29.901 1.00 60.94 424 HIS A N 1
ATOM 3480 C CA . HIS A 1 424 ? 21.184 12.030 -28.946 1.00 60.94 424 HIS A CA 1
ATOM 3481 C C . HIS A 1 424 ? 22.219 12.886 -28.193 1.00 60.94 424 HIS A C 1
ATOM 3483 O O . HIS A 1 424 ? 23.080 12.327 -27.512 1.00 60.94 424 HIS A O 1
ATOM 3489 N N . ARG A 1 425 ? 22.157 14.228 -28.244 1.00 56.41 425 ARG A N 1
ATOM 3490 C CA . ARG A 1 425 ? 23.016 15.120 -27.440 1.00 56.41 425 ARG A CA 1
ATOM 3491 C C . ARG A 1 425 ? 22.957 14.808 -25.937 1.00 56.41 425 ARG A C 1
ATOM 3493 O O . ARG A 1 425 ? 23.917 15.091 -25.221 1.00 56.41 425 ARG A O 1
ATOM 3500 N N . TRP A 1 426 ? 21.884 14.176 -25.451 1.00 56.06 426 TRP A N 1
ATOM 3501 C CA . TRP A 1 426 ? 21.779 13.691 -24.070 1.00 56.06 426 TRP A CA 1
ATOM 3502 C C . TRP A 1 426 ? 22.625 12.441 -23.767 1.00 56.06 426 TRP A C 1
ATOM 3504 O O . TRP A 1 426 ? 22.965 12.246 -22.602 1.00 56.06 426 TRP A O 1
ATOM 3514 N N . LYS A 1 427 ? 23.050 11.643 -24.759 1.00 60.50 427 LYS A N 1
ATOM 3515 C CA . LYS A 1 427 ? 23.961 10.492 -24.560 1.00 60.50 427 LYS A CA 1
ATOM 3516 C C . LYS A 1 427 ? 25.396 10.901 -24.207 1.00 60.50 427 LYS A C 1
ATOM 3518 O O . LYS A 1 427 ? 26.219 10.057 -23.873 1.00 60.50 427 LYS A O 1
ATOM 3523 N N . ASN A 1 428 ? 25.705 12.197 -24.228 1.00 60.62 428 ASN A N 1
ATOM 3524 C CA . ASN A 1 428 ? 26.991 12.706 -23.767 1.00 60.62 428 ASN A CA 1
ATOM 3525 C C . ASN A 1 428 ? 27.222 12.388 -22.276 1.00 60.62 428 ASN A C 1
ATOM 3527 O O . ASN A 1 428 ? 26.312 12.495 -21.446 1.00 60.62 428 ASN A O 1
ATOM 3531 N N . ASN A 1 42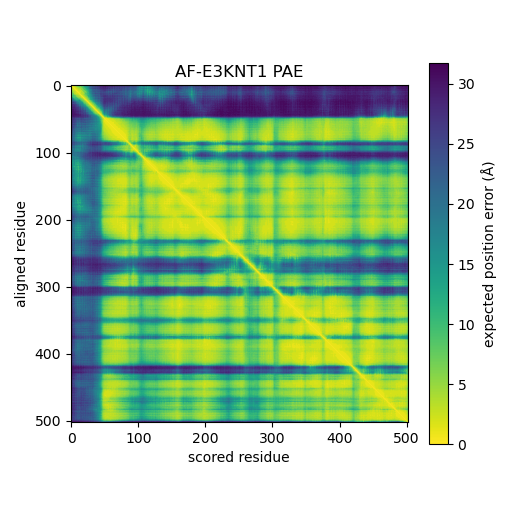9 ? 28.474 12.080 -21.913 1.00 56.75 429 ASN A N 1
ATOM 3532 C CA . ASN A 1 429 ? 28.863 11.676 -20.552 1.00 56.75 429 ASN A CA 1
ATOM 3533 C C . ASN A 1 429 ? 28.407 12.661 -19.451 1.00 56.75 429 ASN A C 1
ATOM 3535 O O . ASN A 1 429 ? 28.133 12.230 -18.331 1.00 56.75 429 ASN A O 1
ATOM 3539 N N . GLY A 1 430 ? 28.229 13.949 -19.772 1.00 62.00 430 GLY A N 1
ATOM 3540 C CA . GLY A 1 430 ? 27.802 14.997 -18.834 1.00 62.00 430 GLY A CA 1
ATOM 3541 C C . GLY A 1 430 ? 26.299 15.094 -18.516 1.00 62.00 430 GLY A C 1
ATOM 3542 O O . GLY A 1 430 ? 25.936 15.833 -17.602 1.00 62.00 430 GLY A O 1
ATOM 3543 N N . SER A 1 431 ? 25.402 14.395 -19.221 1.00 73.25 431 SER A N 1
ATOM 3544 C CA . SER A 1 431 ? 23.951 14.525 -18.971 1.00 73.25 431 SER A CA 1
ATOM 3545 C C . SER A 1 431 ? 23.513 13.824 -17.682 1.00 73.25 431 SER A C 1
ATOM 3547 O O . SER A 1 431 ? 24.038 12.770 -17.331 1.00 73.25 431 SER A O 1
ATOM 3549 N N . SER A 1 432 ? 22.519 14.354 -16.968 1.00 80.69 432 SER A N 1
ATOM 3550 C CA . SER A 1 432 ? 21.930 13.627 -15.836 1.00 80.69 432 SER A CA 1
ATOM 3551 C C . SER A 1 432 ? 21.072 12.452 -16.322 1.00 80.69 432 SER A C 1
ATOM 3553 O O . SER A 1 432 ? 20.476 12.517 -17.392 1.00 80.69 432 SER A O 1
ATOM 3555 N N . VAL A 1 433 ? 20.958 11.393 -15.521 1.00 82.06 433 VAL A N 1
ATOM 3556 C CA . VAL A 1 433 ? 20.082 10.233 -15.763 1.00 82.06 433 VAL A CA 1
ATOM 3557 C C . VAL A 1 433 ? 18.635 10.675 -15.974 1.00 82.06 433 VAL A C 1
ATOM 3559 O O . VAL A 1 433 ? 17.967 10.155 -16.853 1.00 82.06 433 VAL A O 1
ATOM 3562 N N . ILE A 1 434 ? 18.176 11.704 -15.254 1.00 80.94 434 ILE A N 1
ATOM 3563 C CA . ILE A 1 434 ? 16.834 12.279 -15.446 1.00 80.94 434 ILE A CA 1
ATOM 3564 C C . ILE A 1 434 ? 16.655 12.832 -16.866 1.00 80.94 434 ILE A C 1
ATOM 3566 O O . ILE A 1 434 ? 15.613 12.606 -17.464 1.00 80.94 434 ILE A O 1
ATOM 3570 N N . LYS A 1 435 ? 17.660 13.533 -17.413 1.00 80.44 435 LYS A N 1
ATOM 3571 C CA . LYS A 1 435 ? 17.607 14.053 -18.791 1.00 80.44 435 LYS A CA 1
ATOM 3572 C C . LYS A 1 435 ? 17.664 12.943 -19.834 1.00 80.44 435 LYS A C 1
ATOM 3574 O O . LYS A 1 435 ? 17.133 13.104 -20.919 1.00 80.44 435 LYS A O 1
ATOM 3579 N N . ILE A 1 436 ? 18.344 11.848 -19.516 1.00 79.44 436 ILE A N 1
ATOM 3580 C CA . ILE A 1 436 ? 18.487 10.696 -20.410 1.00 79.44 436 ILE A CA 1
ATOM 3581 C C . ILE A 1 436 ? 17.176 9.933 -20.488 1.00 79.44 436 ILE A C 1
ATOM 3583 O O . ILE A 1 436 ? 16.727 9.605 -21.574 1.00 79.44 436 ILE A O 1
ATOM 3587 N N . LEU A 1 437 ? 16.532 9.742 -19.340 1.00 80.81 437 LEU A N 1
ATOM 3588 C CA . LEU A 1 437 ? 15.221 9.118 -19.255 1.00 80.81 437 LEU A CA 1
ATOM 3589 C C . LEU A 1 437 ? 14.087 10.050 -19.705 1.00 80.81 437 LEU A C 1
ATOM 3591 O O . LEU A 1 437 ? 12.927 9.640 -19.690 1.00 80.81 437 LEU A O 1
ATOM 3595 N N . ASP A 1 438 ? 14.365 11.302 -20.073 1.00 80.44 438 ASP A N 1
ATOM 3596 C CA . ASP A 1 438 ? 13.319 12.210 -20.528 1.00 80.44 438 ASP A CA 1
ATOM 3597 C C . ASP A 1 438 ? 12.705 11.687 -21.835 1.00 80.44 438 ASP A C 1
ATOM 3599 O O . ASP A 1 438 ? 13.405 11.406 -22.806 1.00 80.44 438 ASP A O 1
ATOM 3603 N N . GLY A 1 439 ? 11.391 11.456 -21.825 1.00 75.31 439 GLY A N 1
ATOM 3604 C CA . GLY A 1 439 ? 10.676 10.775 -22.909 1.00 75.31 439 GLY A CA 1
ATOM 3605 C C . GLY A 1 439 ? 10.925 9.262 -23.062 1.00 75.31 439 GLY A C 1
ATOM 3606 O O . GLY A 1 439 ? 10.311 8.662 -23.943 1.00 75.31 439 GLY A O 1
ATOM 3607 N N . GLN A 1 440 ? 11.759 8.625 -22.228 1.00 85.62 440 GLN A N 1
ATOM 3608 C CA . GLN A 1 440 ? 12.004 7.169 -22.238 1.00 85.62 440 GLN A CA 1
ATOM 3609 C C . GLN A 1 440 ? 11.130 6.450 -21.203 1.00 85.62 440 GLN A C 1
ATOM 3611 O O . GLN A 1 440 ? 11.601 5.934 -20.184 1.00 85.62 440 GLN A O 1
ATOM 3616 N N . GLU A 1 441 ? 9.820 6.454 -21.438 1.00 88.25 441 GLU A N 1
ATOM 3617 C CA . GLU A 1 441 ? 8.858 5.827 -20.526 1.00 88.25 441 GLU A CA 1
ATOM 3618 C C . GLU A 1 441 ? 9.063 4.307 -20.413 1.00 88.25 441 GLU A C 1
ATOM 3620 O O . GLU A 1 441 ? 8.809 3.732 -19.356 1.00 88.25 441 GLU A O 1
ATOM 3625 N N . GLU A 1 442 ? 9.600 3.654 -21.444 1.00 92.00 442 GLU A N 1
ATOM 3626 C CA . GLU A 1 442 ? 9.967 2.238 -21.410 1.00 92.00 442 GLU A CA 1
ATOM 3627 C C . GLU A 1 442 ? 11.019 1.927 -20.332 1.00 92.00 442 GLU A C 1
ATOM 3629 O O . GLU A 1 442 ? 10.860 0.989 -19.549 1.00 92.00 442 GLU A O 1
ATOM 3634 N N . ASP A 1 443 ? 12.056 2.756 -20.223 1.00 89.94 443 ASP A N 1
ATOM 3635 C CA . ASP A 1 443 ? 13.151 2.539 -19.279 1.00 89.94 443 ASP A CA 1
ATOM 3636 C C . ASP A 1 443 ? 12.726 2.909 -17.859 1.00 89.94 443 ASP A C 1
ATOM 3638 O O . ASP A 1 443 ? 13.034 2.185 -16.911 1.00 89.94 443 ASP A O 1
ATOM 3642 N N . LYS A 1 444 ? 11.929 3.975 -17.696 1.00 90.75 444 LYS A N 1
ATOM 3643 C CA . LYS A 1 444 ? 11.321 4.314 -16.397 1.00 90.75 444 LYS A CA 1
ATOM 3644 C C . LYS A 1 444 ? 10.473 3.162 -15.858 1.00 90.75 444 LYS A C 1
ATOM 3646 O O . LYS A 1 444 ? 10.517 2.887 -14.658 1.00 90.75 444 LYS A O 1
ATOM 3651 N N . LEU A 1 445 ? 9.716 2.488 -16.731 1.00 92.62 445 LEU A N 1
ATOM 3652 C CA . LEU A 1 445 ? 8.874 1.354 -16.349 1.00 92.62 445 LEU A CA 1
ATOM 3653 C C . LEU A 1 445 ? 9.735 0.182 -15.868 1.00 92.62 445 LEU A C 1
ATOM 3655 O O . LEU A 1 445 ? 9.490 -0.356 -14.787 1.00 92.62 445 LEU A O 1
ATOM 3659 N N . LYS A 1 446 ? 10.788 -0.165 -16.621 1.00 92.75 446 LYS A N 1
ATOM 3660 C CA . LYS A 1 446 ? 11.729 -1.226 -16.228 1.00 92.75 446 LYS A CA 1
ATOM 3661 C C . LYS A 1 446 ? 12.453 -0.899 -14.923 1.00 92.75 446 LYS A C 1
ATOM 3663 O O . LYS A 1 446 ? 12.564 -1.762 -14.057 1.00 92.75 446 LYS A O 1
ATOM 3668 N N . PHE A 1 447 ? 12.887 0.346 -14.729 1.00 91.62 447 PHE A N 1
ATOM 3669 C CA . PHE A 1 447 ? 13.526 0.777 -13.481 1.00 91.62 447 PHE A CA 1
ATOM 3670 C C . PHE A 1 447 ? 12.604 0.558 -12.283 1.00 91.62 447 PHE A C 1
ATOM 3672 O O . PHE A 1 447 ? 13.034 0.023 -11.262 1.00 91.62 447 PHE A O 1
ATOM 3679 N N . ALA A 1 448 ? 11.329 0.921 -12.410 1.00 90.44 448 ALA A N 1
ATOM 3680 C CA . ALA A 1 448 ? 10.354 0.720 -11.350 1.00 90.44 448 ALA A CA 1
ATOM 3681 C C . ALA A 1 448 ? 10.079 -0.767 -11.061 1.00 90.44 448 ALA A C 1
ATOM 3683 O O . ALA A 1 448 ? 9.958 -1.135 -9.890 1.00 90.44 448 ALA A O 1
ATOM 3684 N N . ASP A 1 449 ? 10.016 -1.614 -12.096 1.00 92.75 449 ASP A N 1
ATOM 3685 C CA . ASP A 1 449 ? 9.842 -3.068 -11.952 1.00 92.75 449 ASP A CA 1
ATOM 3686 C C . ASP A 1 449 ? 11.047 -3.754 -11.297 1.00 92.75 449 ASP A C 1
ATOM 3688 O O . ASP A 1 449 ? 10.874 -4.652 -10.474 1.00 92.75 449 ASP A O 1
ATOM 3692 N N . HIS A 1 450 ? 12.257 -3.272 -11.583 1.00 91.50 450 HIS A N 1
ATOM 3693 C CA . HIS A 1 450 ? 13.489 -3.733 -10.942 1.00 91.50 450 HIS A CA 1
ATOM 3694 C C . HIS A 1 450 ? 13.767 -3.074 -9.583 1.00 91.50 450 HIS A C 1
ATOM 3696 O O . HIS A 1 450 ? 14.688 -3.492 -8.884 1.00 91.50 450 HIS A O 1
ATOM 3702 N N . GLY A 1 451 ? 13.008 -2.052 -9.183 1.00 88.88 451 GLY A N 1
ATOM 3703 C CA . GLY A 1 451 ? 13.218 -1.350 -7.915 1.00 88.88 451 GLY A CA 1
ATOM 3704 C C . GLY A 1 451 ? 14.422 -0.415 -7.883 1.00 88.88 451 GLY A C 1
ATOM 3705 O O . GLY A 1 451 ? 15.051 -0.239 -6.841 1.00 88.88 451 GLY A O 1
ATOM 3706 N N . LEU A 1 452 ? 14.759 0.181 -9.023 1.00 89.88 452 LEU A N 1
ATOM 3707 C CA . LEU A 1 452 ? 15.908 1.059 -9.186 1.00 89.88 452 LEU A CA 1
ATOM 3708 C C . LEU A 1 452 ? 15.481 2.529 -9.175 1.00 89.88 452 LEU A C 1
ATOM 3710 O O . LEU A 1 452 ? 14.757 2.994 -10.051 1.00 89.88 452 LEU A O 1
ATOM 3714 N N . ASP A 1 453 ? 15.964 3.277 -8.183 1.00 83.06 453 ASP A N 1
ATOM 3715 C CA . ASP A 1 453 ? 15.766 4.728 -8.097 1.00 83.06 453 ASP A CA 1
ATOM 3716 C C . ASP A 1 453 ? 16.699 5.465 -9.077 1.00 83.06 453 ASP A C 1
ATOM 3718 O O . ASP A 1 453 ? 17.900 5.190 -9.153 1.00 83.06 453 ASP A O 1
ATOM 3722 N N . PHE A 1 454 ? 16.182 6.478 -9.775 1.00 85.31 454 PHE A N 1
ATOM 3723 C CA . PHE A 1 454 ? 16.970 7.367 -10.631 1.00 85.31 454 PHE A CA 1
ATOM 3724 C C . PHE A 1 454 ? 18.145 8.010 -9.892 1.00 85.31 454 PHE A C 1
ATOM 3726 O O . PHE A 1 454 ? 19.200 8.212 -10.494 1.00 85.31 454 PHE A O 1
ATOM 3733 N N . LYS A 1 455 ? 18.008 8.313 -8.594 1.00 84.31 455 LYS A N 1
ATOM 3734 C CA . LYS A 1 455 ? 19.116 8.864 -7.794 1.00 84.31 455 LYS A CA 1
ATOM 3735 C C . LYS A 1 455 ? 20.237 7.855 -7.579 1.00 84.31 455 LYS A C 1
ATOM 3737 O O . LYS A 1 455 ? 21.404 8.235 -7.657 1.00 84.31 455 LYS A O 1
ATOM 3742 N N . LEU A 1 456 ? 19.895 6.587 -7.347 1.00 88.81 456 LEU A N 1
ATOM 3743 C CA . LEU A 1 456 ? 20.867 5.499 -7.245 1.00 88.81 456 LEU A CA 1
ATOM 3744 C C . LEU A 1 456 ? 21.635 5.362 -8.564 1.00 88.81 456 LEU A C 1
ATOM 3746 O O . LEU A 1 456 ? 22.864 5.378 -8.562 1.00 88.81 456 LEU A O 1
ATOM 3750 N N . ILE A 1 457 ? 20.919 5.302 -9.688 1.00 90.38 457 ILE A N 1
ATOM 3751 C CA . ILE A 1 457 ? 21.531 5.158 -11.015 1.00 90.38 457 ILE A CA 1
ATOM 3752 C C . ILE A 1 457 ? 22.385 6.381 -11.375 1.00 90.38 457 ILE A C 1
ATOM 3754 O O . ILE A 1 457 ? 23.501 6.240 -11.875 1.00 90.38 457 ILE A O 1
ATOM 3758 N N . GLN A 1 458 ? 21.923 7.590 -11.044 1.00 88.50 458 GLN A N 1
ATOM 3759 C CA . GLN A 1 458 ? 22.695 8.824 -11.207 1.00 88.50 458 GLN A CA 1
ATOM 3760 C C . GLN A 1 458 ? 23.993 8.805 -10.399 1.00 88.50 458 GLN A C 1
ATOM 3762 O O . GLN A 1 458 ? 25.037 9.226 -10.899 1.00 88.50 458 GLN A O 1
ATOM 3767 N N . ALA A 1 459 ? 23.936 8.338 -9.158 1.00 89.31 459 ALA A N 1
ATOM 3768 C CA . ALA A 1 459 ? 25.103 8.250 -8.302 1.00 89.31 459 ALA A CA 1
ATOM 3769 C C . ALA A 1 459 ? 26.082 7.174 -8.798 1.00 89.31 459 ALA A C 1
ATOM 3771 O O . ALA A 1 459 ? 27.273 7.454 -8.887 1.00 89.31 459 ALA A O 1
ATOM 3772 N N . ILE A 1 460 ? 25.595 6.007 -9.238 1.00 90.19 460 ILE A N 1
ATOM 3773 C CA . ILE A 1 460 ? 26.412 4.982 -9.917 1.00 90.19 460 ILE A CA 1
ATOM 3774 C C . ILE A 1 460 ? 27.129 5.579 -11.135 1.00 90.19 460 ILE A C 1
ATOM 3776 O O . ILE A 1 460 ? 28.336 5.383 -11.292 1.00 90.19 460 ILE A O 1
ATOM 3780 N N . LYS A 1 461 ? 26.423 6.364 -11.959 1.00 88.69 461 LYS A N 1
ATOM 3781 C CA . LYS A 1 461 ? 27.015 7.049 -13.115 1.00 88.69 461 LYS A CA 1
ATOM 3782 C C . LYS A 1 461 ? 28.150 7.991 -12.701 1.00 88.69 461 LYS A C 1
ATOM 3784 O O . LYS A 1 461 ? 29.226 7.939 -13.292 1.00 88.69 461 LYS A O 1
ATOM 3789 N N . ILE A 1 462 ? 27.922 8.840 -11.696 1.00 88.81 462 ILE A N 1
ATOM 3790 C CA . ILE A 1 462 ? 28.929 9.794 -11.202 1.00 88.81 462 ILE A CA 1
ATOM 3791 C C . ILE A 1 462 ? 30.146 9.044 -10.663 1.00 88.81 462 ILE A C 1
ATOM 3793 O O . ILE A 1 462 ? 31.264 9.334 -11.082 1.00 88.81 462 ILE A O 1
ATOM 3797 N N . ILE A 1 463 ? 29.936 8.034 -9.817 1.00 88.81 463 ILE A N 1
ATOM 3798 C CA . ILE A 1 463 ? 31.012 7.242 -9.211 1.00 88.81 463 ILE A CA 1
ATOM 3799 C C . ILE A 1 463 ? 31.889 6.602 -10.296 1.00 88.81 463 ILE A C 1
ATOM 3801 O O . ILE A 1 463 ? 33.108 6.757 -10.276 1.00 88.81 463 ILE A O 1
ATOM 3805 N N . ARG A 1 464 ? 31.286 5.965 -11.308 1.00 89.12 464 ARG A N 1
ATOM 3806 C CA . ARG A 1 464 ? 32.025 5.370 -12.440 1.00 89.12 464 ARG A CA 1
ATOM 3807 C C . ARG A 1 464 ? 32.715 6.410 -13.332 1.00 89.12 464 ARG A C 1
ATOM 3809 O O . ARG A 1 464 ? 33.657 6.086 -14.060 1.00 89.12 464 ARG A O 1
ATOM 3816 N N . SER A 1 465 ? 32.262 7.663 -13.312 1.00 86.19 465 SER A N 1
ATOM 3817 C CA . SER A 1 465 ? 32.897 8.746 -14.067 1.00 86.19 465 SER A CA 1
ATOM 3818 C C . SER A 1 465 ? 34.197 9.241 -13.417 1.00 86.19 465 SER A C 1
ATOM 3820 O O . SER A 1 465 ? 35.104 9.643 -14.143 1.00 86.19 465 SER A O 1
ATOM 3822 N N . VAL A 1 466 ? 34.322 9.133 -12.089 1.00 85.81 466 VAL A N 1
ATOM 3823 C CA . VAL A 1 466 ? 35.470 9.658 -11.325 1.00 85.81 466 VAL A CA 1
ATOM 3824 C C . VAL A 1 466 ? 36.397 8.583 -10.761 1.00 85.81 466 VAL A C 1
ATOM 3826 O O . VAL A 1 466 ? 37.563 8.862 -10.508 1.00 85.81 466 VAL A O 1
ATOM 3829 N N . ASN A 1 467 ? 35.921 7.345 -10.604 1.00 85.12 467 ASN A N 1
ATOM 3830 C CA . ASN A 1 467 ? 36.700 6.243 -10.046 1.00 85.12 467 ASN A CA 1
ATOM 3831 C C 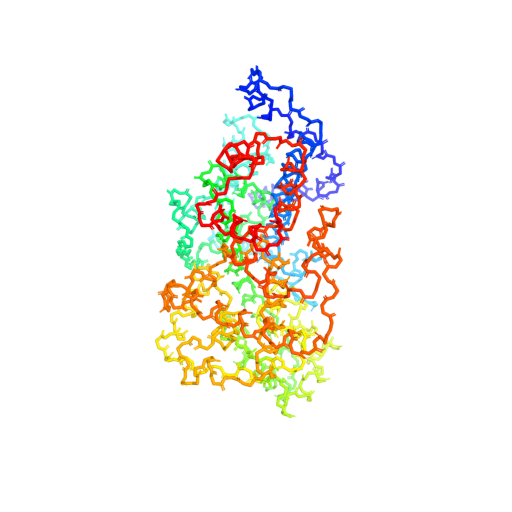. ASN A 1 467 ? 37.041 5.200 -11.128 1.00 85.12 467 ASN A C 1
ATOM 3833 O O . ASN A 1 467 ? 36.163 4.505 -11.643 1.00 85.12 467 ASN A O 1
ATOM 3837 N N . GLN A 1 468 ? 38.331 5.088 -11.470 1.00 84.31 468 GLN A N 1
ATOM 3838 C CA . GLN A 1 468 ? 38.813 4.181 -12.522 1.00 84.31 468 GLN A CA 1
ATOM 3839 C C . GLN A 1 468 ? 38.618 2.698 -12.177 1.00 84.31 468 GLN A C 1
ATOM 3841 O O . GLN A 1 468 ? 38.248 1.922 -13.057 1.00 84.31 468 GLN A O 1
ATOM 3846 N N . GLN A 1 469 ? 38.805 2.310 -10.912 1.00 85.94 469 GLN A N 1
ATOM 3847 C CA . GLN A 1 469 ? 38.593 0.933 -10.460 1.00 85.94 469 GLN A CA 1
ATOM 3848 C C . GLN A 1 469 ? 37.127 0.539 -10.630 1.00 85.94 469 GLN A C 1
ATOM 3850 O O . GLN A 1 469 ? 36.823 -0.458 -11.277 1.00 85.94 469 GLN A O 1
ATOM 3855 N N . PHE A 1 470 ? 36.209 1.372 -10.137 1.00 86.81 470 PHE A N 1
ATOM 3856 C CA . PHE A 1 470 ? 34.778 1.121 -10.288 1.00 86.81 470 PHE A CA 1
ATOM 3857 C C . PHE A 1 470 ? 34.304 1.207 -11.733 1.00 86.81 470 PHE A C 1
ATOM 3859 O O . PHE A 1 470 ? 33.299 0.587 -12.060 1.00 86.81 470 PHE A O 1
ATOM 3866 N N . ARG A 1 471 ? 34.991 1.948 -12.611 1.00 85.31 471 ARG A N 1
ATOM 3867 C CA . ARG A 1 471 ? 34.717 1.928 -14.053 1.00 85.31 471 ARG A CA 1
ATOM 3868 C C . ARG A 1 471 ? 35.088 0.579 -14.673 1.00 85.31 471 ARG A C 1
ATOM 3870 O O . ARG A 1 471 ? 34.303 0.054 -15.460 1.00 85.31 471 ARG A O 1
ATOM 3877 N N . ALA A 1 472 ? 36.247 0.029 -14.328 1.00 85.44 472 ALA A N 1
ATOM 3878 C CA . ALA A 1 472 ? 36.733 -1.231 -14.885 1.00 85.44 472 ALA A CA 1
ATOM 3879 C C . ALA A 1 472 ? 36.013 -2.461 -14.306 1.00 85.44 472 ALA A C 1
ATOM 3881 O O . ALA A 1 472 ? 35.761 -3.413 -15.040 1.00 85.44 472 ALA A O 1
ATOM 3882 N N . ASP A 1 473 ? 35.640 -2.429 -13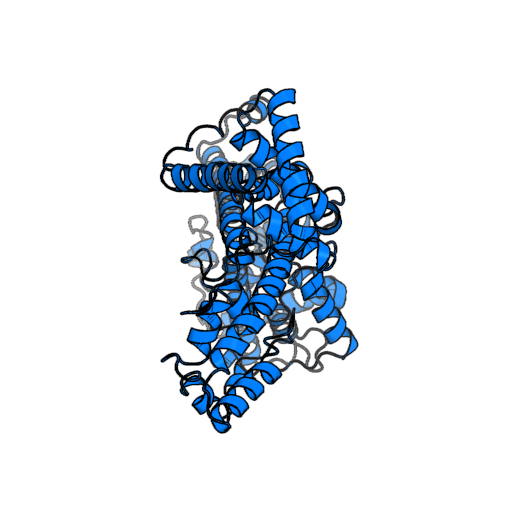.023 1.00 88.56 473 ASP A N 1
ATOM 3883 C CA . ASP A 1 473 ? 35.032 -3.562 -12.326 1.00 88.56 473 ASP A CA 1
ATOM 3884 C C . ASP A 1 473 ? 33.693 -3.198 -11.666 1.00 88.56 473 ASP A C 1
ATOM 3886 O O . ASP A 1 473 ? 33.613 -2.461 -10.679 1.00 88.56 473 ASP A O 1
ATOM 3890 N N . TRP A 1 474 ? 32.618 -3.770 -12.211 1.00 91.31 474 TRP A N 1
ATOM 3891 C CA . TRP A 1 474 ? 31.272 -3.650 -11.658 1.00 91.31 474 TRP A CA 1
ATOM 3892 C C . TRP A 1 474 ? 31.125 -4.313 -10.289 1.00 91.31 474 TRP A C 1
ATOM 3894 O O . TRP A 1 474 ? 30.357 -3.809 -9.471 1.00 91.31 474 TRP A O 1
ATOM 3904 N N . ASN A 1 475 ? 31.820 -5.422 -10.029 1.00 90.50 475 ASN A N 1
ATOM 3905 C CA . ASN A 1 475 ? 31.667 -6.147 -8.769 1.00 90.50 475 ASN A CA 1
ATOM 3906 C C . ASN A 1 475 ? 32.233 -5.323 -7.617 1.00 90.50 475 ASN A C 1
ATOM 3908 O O . ASN A 1 475 ? 31.511 -5.076 -6.656 1.00 90.50 475 ASN A O 1
ATOM 3912 N N . SER A 1 476 ? 33.437 -4.765 -7.782 1.00 88.44 476 SER A N 1
ATOM 3913 C CA . SER A 1 476 ? 34.007 -3.823 -6.818 1.00 88.44 476 SER A CA 1
ATOM 3914 C C . SER A 1 476 ? 33.070 -2.645 -6.515 1.00 88.44 476 SER A C 1
ATOM 3916 O O . SER A 1 476 ? 32.898 -2.299 -5.350 1.00 88.44 476 SER A O 1
ATOM 3918 N N . LEU A 1 477 ? 32.397 -2.066 -7.520 1.00 89.62 477 LEU A N 1
ATOM 3919 C CA . LEU A 1 477 ? 31.410 -1.006 -7.279 1.00 89.62 477 LEU A CA 1
ATOM 3920 C C . LEU A 1 477 ? 30.206 -1.505 -6.471 1.00 89.62 477 LEU A C 1
ATOM 3922 O O . LEU A 1 477 ? 29.758 -0.825 -5.548 1.00 89.62 477 LEU A O 1
ATOM 3926 N N . PHE A 1 478 ? 29.631 -2.645 -6.857 1.00 91.25 478 PHE A N 1
ATOM 3927 C CA . PHE A 1 478 ? 28.429 -3.166 -6.214 1.00 91.25 478 PHE A CA 1
ATOM 3928 C C . PHE A 1 478 ? 28.681 -3.632 -4.784 1.00 91.25 478 PHE A C 1
ATOM 3930 O O . PHE A 1 478 ? 27.796 -3.469 -3.948 1.00 91.25 478 PHE A O 1
ATOM 3937 N N . ASP A 1 479 ? 29.868 -4.158 -4.499 1.00 87.94 479 ASP A N 1
ATOM 3938 C CA . ASP A 1 479 ? 30.258 -4.603 -3.162 1.00 87.94 479 ASP A CA 1
ATOM 3939 C C . ASP A 1 479 ? 30.530 -3.412 -2.229 1.00 87.94 479 ASP A C 1
ATOM 3941 O O . ASP A 1 479 ? 30.233 -3.478 -1.036 1.00 87.94 479 ASP A O 1
ATOM 3945 N N . SER A 1 480 ? 31.009 -2.288 -2.774 1.00 85.81 480 SER A N 1
ATOM 3946 C CA . SER A 1 480 ? 31.159 -1.020 -2.044 1.00 85.81 480 SER A CA 1
ATOM 3947 C C . SER A 1 480 ? 29.867 -0.195 -1.963 1.00 85.81 480 SER A C 1
ATOM 3949 O O . SER A 1 480 ? 29.800 0.766 -1.196 1.00 85.81 480 SER A O 1
ATOM 3951 N N . CYS A 1 481 ? 28.834 -0.521 -2.746 1.00 85.44 481 CYS A N 1
ATOM 3952 C CA . CYS A 1 481 ? 27.607 0.268 -2.800 1.00 85.44 481 CYS A CA 1
ATOM 3953 C C . CYS A 1 481 ? 26.793 0.118 -1.498 1.00 85.44 481 CYS A C 1
ATOM 3955 O O . CYS A 1 481 ? 26.430 -0.998 -1.127 1.00 85.44 481 CYS A O 1
ATOM 3957 N N . PRO A 1 482 ? 26.392 1.222 -0.833 1.00 85.31 482 PRO A N 1
ATOM 3958 C CA . PRO A 1 482 ? 25.536 1.153 0.355 1.00 85.31 482 PRO A CA 1
ATOM 3959 C C . PRO A 1 482 ? 24.163 0.519 0.091 1.00 85.31 482 PRO A C 1
ATOM 3961 O O . PRO A 1 482 ? 23.506 0.037 1.014 1.00 85.31 482 PRO A O 1
ATOM 3964 N N . SER A 1 483 ? 23.708 0.547 -1.164 1.00 80.38 483 SER A N 1
ATOM 3965 C CA . SER A 1 483 ? 22.458 -0.085 -1.579 1.00 80.38 483 SER A CA 1
ATOM 3966 C C . SER A 1 483 ? 22.712 -1.570 -1.833 1.00 80.38 483 SER A C 1
ATOM 3968 O O . SER A 1 483 ? 23.475 -1.924 -2.727 1.00 80.38 483 SER A O 1
ATOM 3970 N N . LYS A 1 484 ? 22.066 -2.453 -1.064 1.00 81.94 484 LYS A N 1
ATOM 3971 C CA . LYS A 1 484 ? 22.159 -3.910 -1.252 1.00 81.94 484 LYS A CA 1
ATOM 3972 C C . LYS A 1 484 ? 21.395 -4.340 -2.509 1.00 81.94 484 LYS A C 1
ATOM 3974 O O . LYS A 1 484 ? 20.212 -4.657 -2.429 1.00 81.94 484 LYS A O 1
ATOM 3979 N N . LEU A 1 485 ? 22.063 -4.325 -3.660 1.00 87.94 485 LEU A N 1
ATOM 3980 C CA . LEU A 1 485 ? 21.461 -4.695 -4.944 1.00 87.94 485 LEU A CA 1
ATOM 3981 C C . LEU A 1 485 ? 21.429 -6.213 -5.143 1.00 87.94 485 LEU A C 1
ATOM 3983 O O . LEU A 1 485 ? 22.417 -6.904 -4.885 1.00 87.94 485 LEU A O 1
ATOM 3987 N N . THR A 1 486 ? 20.308 -6.721 -5.649 1.00 88.50 486 THR A N 1
ATOM 3988 C CA . THR A 1 486 ? 20.146 -8.130 -6.040 1.00 88.50 486 THR A CA 1
ATOM 3989 C C . THR A 1 486 ? 20.879 -8.433 -7.350 1.00 88.50 486 THR A C 1
ATOM 3991 O O . THR A 1 486 ? 21.196 -7.519 -8.112 1.00 88.50 486 THR A O 1
ATOM 3994 N N . SER A 1 487 ? 21.129 -9.710 -7.659 1.00 88.88 487 SER A N 1
ATOM 3995 C CA . SER A 1 487 ? 21.767 -10.107 -8.929 1.00 88.88 487 SER A CA 1
ATOM 3996 C C . SER A 1 487 ? 21.004 -9.576 -10.147 1.00 88.88 487 SER A C 1
ATOM 3998 O O . SER A 1 487 ? 21.601 -8.935 -11.004 1.00 88.88 487 SER A O 1
ATOM 4000 N N . ASN A 1 488 ? 19.673 -9.705 -10.152 1.00 86.81 488 ASN A N 1
ATOM 4001 C CA . ASN A 1 488 ? 18.829 -9.207 -11.243 1.00 86.81 488 ASN A CA 1
ATOM 4002 C C . ASN A 1 488 ? 18.938 -7.683 -11.417 1.00 86.81 488 ASN A C 1
ATOM 4004 O O . ASN A 1 488 ? 18.972 -7.187 -12.540 1.00 86.81 488 ASN A O 1
ATOM 4008 N N . GLN A 1 489 ? 19.017 -6.927 -10.316 1.00 92.31 489 GLN A N 1
ATOM 4009 C CA . GLN A 1 489 ? 19.245 -5.480 -10.367 1.00 92.31 489 GLN A CA 1
ATOM 4010 C C . GLN A 1 489 ? 20.632 -5.147 -10.923 1.00 92.31 489 GLN A C 1
ATOM 4012 O O . GLN A 1 489 ? 20.752 -4.262 -11.767 1.00 92.31 489 GLN A O 1
ATOM 4017 N N . LYS A 1 490 ? 21.676 -5.853 -10.471 1.00 93.81 490 LYS A N 1
ATOM 4018 C CA . LYS A 1 490 ? 23.053 -5.663 -10.953 1.00 93.81 490 LYS A CA 1
ATOM 4019 C C . LYS A 1 490 ? 23.147 -5.912 -12.459 1.00 93.81 490 LYS A C 1
ATOM 4021 O O . LYS A 1 490 ? 23.754 -5.107 -13.161 1.00 93.81 490 LYS A O 1
ATOM 4026 N N . ASP A 1 491 ? 22.533 -6.981 -12.953 1.00 92.00 491 ASP A N 1
ATOM 4027 C CA . ASP A 1 491 ? 22.570 -7.339 -14.372 1.00 92.00 491 ASP A CA 1
ATOM 4028 C C . ASP A 1 491 ? 21.801 -6.336 -15.233 1.00 92.00 491 ASP A C 1
ATOM 4030 O O . ASP A 1 491 ? 22.337 -5.853 -16.231 1.00 92.00 491 ASP A O 1
ATOM 4034 N N . PHE A 1 492 ? 20.610 -5.917 -14.795 1.00 92.00 492 PHE A N 1
ATOM 4035 C CA . PHE A 1 492 ? 19.861 -4.860 -15.473 1.00 92.00 492 PHE A CA 1
ATOM 4036 C C . PHE A 1 492 ? 20.653 -3.544 -15.543 1.00 92.00 492 PHE A C 1
ATOM 4038 O O . PHE A 1 492 ? 20.725 -2.929 -16.604 1.00 92.00 492 PHE A O 1
ATOM 4045 N N . ILE A 1 493 ? 21.297 -3.125 -14.444 1.00 92.69 493 ILE A N 1
ATOM 4046 C CA . ILE A 1 493 ? 22.137 -1.916 -14.422 1.00 92.69 493 ILE A CA 1
ATOM 4047 C C . ILE A 1 493 ? 23.265 -2.033 -15.449 1.00 92.69 493 ILE A C 1
ATOM 4049 O O . ILE A 1 493 ? 23.472 -1.097 -16.216 1.00 92.69 493 ILE A O 1
ATOM 4053 N N . LYS A 1 494 ? 23.986 -3.160 -15.494 1.00 92.06 494 LYS A N 1
ATOM 4054 C CA . LYS A 1 494 ? 25.084 -3.363 -16.456 1.00 92.06 494 LYS A CA 1
ATOM 4055 C C . LYS A 1 494 ? 24.599 -3.223 -17.900 1.00 92.06 494 LYS A C 1
ATOM 4057 O O . LYS A 1 494 ? 25.224 -2.491 -18.665 1.00 92.06 494 LYS A O 1
ATOM 4062 N N . ILE A 1 495 ? 23.497 -3.893 -18.245 1.00 90.88 495 ILE A N 1
ATOM 4063 C CA . ILE A 1 495 ? 22.907 -3.867 -19.593 1.00 90.88 495 ILE A CA 1
ATOM 4064 C C . ILE A 1 495 ? 22.470 -2.445 -19.945 1.00 90.88 495 ILE A C 1
ATOM 4066 O O . ILE A 1 495 ? 22.896 -1.901 -20.958 1.00 90.88 495 ILE A O 1
ATOM 4070 N N . TRP A 1 496 ? 21.699 -1.800 -19.067 1.00 89.94 496 TRP A N 1
ATOM 4071 C CA . TRP A 1 496 ? 21.204 -0.450 -19.321 1.00 89.94 496 TRP A CA 1
ATOM 4072 C C . TRP A 1 496 ? 22.341 0.567 -19.464 1.00 89.94 496 TRP A C 1
ATOM 4074 O O . TRP A 1 496 ? 22.257 1.462 -20.306 1.00 89.94 496 TRP A O 1
ATOM 4084 N N . PHE A 1 497 ? 23.416 0.429 -18.677 1.00 88.06 497 PHE A N 1
ATOM 4085 C CA . PHE A 1 497 ? 24.595 1.272 -18.842 1.00 88.06 497 PHE A CA 1
ATOM 4086 C C . PHE A 1 497 ? 25.286 1.028 -20.180 1.00 88.06 497 PHE A C 1
ATOM 4088 O O . PHE A 1 497 ? 25.594 2.013 -20.831 1.00 88.06 497 PHE A O 1
ATOM 4095 N N . ALA A 1 498 ? 25.478 -0.221 -20.610 1.00 86.69 498 ALA A N 1
ATOM 4096 C CA . ALA A 1 498 ? 26.082 -0.525 -21.910 1.00 86.69 498 ALA A CA 1
ATOM 4097 C C . ALA A 1 498 ? 25.258 0.027 -23.091 1.00 86.69 498 ALA A C 1
ATOM 4099 O O . ALA A 1 498 ? 25.821 0.520 -24.066 1.00 86.69 498 ALA A O 1
ATOM 4100 N N . ASP A 1 499 ? 23.929 0.007 -22.980 1.00 81.69 499 ASP A N 1
ATOM 4101 C CA . ASP A 1 499 ? 23.025 0.500 -24.026 1.00 81.69 499 ASP A CA 1
ATOM 4102 C C . ASP A 1 499 ? 22.974 2.039 -24.116 1.00 81.69 499 ASP A C 1
ATOM 4104 O O . ASP A 1 499 ? 22.626 2.604 -25.163 1.00 81.69 499 ASP A O 1
ATOM 4108 N N . ASN A 1 500 ? 23.301 2.738 -23.021 1.00 78.44 500 ASN A N 1
ATOM 4109 C CA . ASN A 1 500 ? 23.121 4.190 -22.894 1.00 78.44 500 ASN A CA 1
ATOM 4110 C C . ASN A 1 500 ? 24.417 4.989 -22.690 1.00 78.44 500 ASN A C 1
ATOM 4112 O O . ASN A 1 500 ? 24.414 6.201 -22.922 1.00 78.44 500 ASN A O 1
ATOM 4116 N N . PHE A 1 501 ? 25.509 4.346 -22.282 1.00 70.06 501 PHE A N 1
ATOM 4117 C CA . PHE A 1 501 ? 26.809 4.954 -22.005 1.00 70.06 501 PHE A CA 1
ATOM 4118 C C . PHE A 1 501 ? 27.924 4.037 -22.505 1.00 70.06 501 PHE A C 1
ATOM 4120 O O . PHE A 1 501 ? 27.976 2.865 -22.148 1.00 70.06 501 PHE A O 1
ATOM 4127 N N . ILE A 1 502 ? 28.817 4.593 -23.322 1.00 49.12 502 ILE A N 1
ATOM 4128 C CA . ILE A 1 502 ? 30.003 3.890 -23.831 1.00 49.12 502 ILE A CA 1
ATOM 4129 C C . ILE A 1 502 ? 30.999 3.656 -22.694 1.00 49.12 502 ILE A C 1
ATOM 4131 O O . ILE A 1 502 ? 31.323 4.645 -21.988 1.00 49.12 502 ILE A O 1
#

Solvent-accessible surface area (backbone atoms only — not comparable to full-atom values): 28667 Å² total; per-residue (Å²): 116,71,70,62,55,53,53,48,52,49,48,50,53,56,53,50,55,61,56,51,74,76,62,81,85,80,88,85,85,82,92,81,75,79,73,64,78,75,65,70,84,73,80,73,91,74,93,70,53,69,67,43,55,50,41,49,52,51,52,53,53,51,53,54,50,51,51,51,52,47,51,52,49,49,52,53,43,53,48,36,19,79,40,35,61,75,81,51,100,41,50,67,46,97,95,38,64,54,81,48,73,84,70,46,50,83,40,71,66,58,44,47,53,53,51,52,50,54,52,52,26,50,52,43,11,67,74,71,73,42,54,67,65,61,19,39,33,52,50,38,31,52,52,50,45,64,68,39,39,84,42,63,40,51,88,60,81,63,76,69,56,73,27,62,81,82,47,71,68,56,48,52,50,48,54,50,41,43,76,73,37,53,73,27,61,66,50,51,60,63,60,38,52,75,58,30,92,52,65,60,50,48,49,43,47,51,53,31,52,32,48,54,44,28,34,51,45,38,28,56,48,42,59,55,49,50,55,60,57,56,54,95,55,56,72,69,61,52,51,54,53,52,50,48,38,63,77,64,2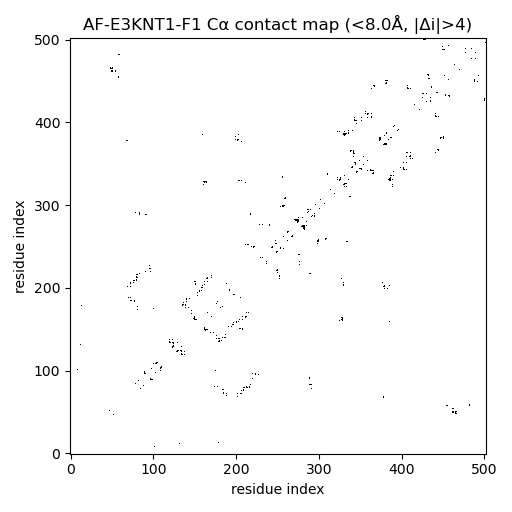9,51,81,42,68,85,51,78,77,51,55,54,47,77,55,56,41,86,82,27,58,59,50,55,67,38,56,44,77,96,64,88,31,30,44,64,64,48,47,34,56,44,47,12,69,71,52,33,41,68,51,46,48,76,73,96,47,85,86,67,51,76,75,81,75,88,64,55,68,68,57,49,54,50,49,53,52,34,28,65,26,38,48,26,48,63,69,58,43,50,51,51,33,63,57,43,28,58,96,44,94,65,51,66,86,78,54,52,72,67,55,45,53,50,26,53,58,47,54,52,51,50,51,62,50,44,40,73,73,72,68,45,50,56,54,78,28,40,36,50,51,50,51,31,71,73,63,32,60,67,55,51,51,52,34,52,50,50,52,32,52,52,45,53,53,51,50,58,66,73,43,88,70,80,74,61,75,47,57,43,92,85,50,53,53,70,64,53,47,56,90,35,62,47,58,56,49,52,29,42,58,62,62,52,53,65,66,58,54,38,36,54,52,51,34,40,73,74,33,69,66,40,52,78,31,63,63,66,39,54,75,70,40,86,61,88,71,49,71,70,45,52,52,50,51,53,52,54,41,62,77,57,44,134